Protein AF-A0A0N4TUQ9-F1 (afdb_monomer)

pLDDT: mean 81.6, std 21.28, range [22.3, 98.94]

Foldseek 3Di:
DVVVVVVVVCLVVVVVVVVVVVVVVVVVVVVVVVVPDDDDDPVVVVVVVVVVVVLVVVVCVLVVQLVVCVVLLNLVVNLVSLVVLCVVQQPDDDDDHGPSNVVSVVCVVVCVSVVSVVLVVVLVCLCVVLVHDDDPSLSSLLSSQLVSLVVVQVVVVVCVVVVNDFFHFDDFNCSSDDLVQVLLLLFADDCCRWPNNPVDDDPVQADDDDLPDDFDQKFFCVVVPLFDAAAALPSFNLLLLVLLVRQQQSLCCVVPVDRFAFASLLCLQPLVVLTANRRNHDHNQSNLVCLAPQATFGCVVPPDDSGHDVDRPDDSVRHDGGFNHKHKFAFQPLSSQQVCCRPPFKKKFFFQQSDSCNVRTAAGEDADPPQDDGRGIWIFGMWHADPPPGIWTKTQGRNALRHYPGRIYIYDGPPRCGRRRRRTIMHTD

Sequence (429 aa):
MAVLQYLENLDIALMWTIAQLAVFAFLADFAVAGHQKTSKKPRLKRVMNRTIFSEIEQLKEVLGKFNKDYKQGNMTRLASDFRSALKEYGDGQQGKSTVVQEFLKKMEDNGEQRAMEKLETEWKDYVTALGKHYDQKENNFRMAIFESNELMTERINKKYEQGLVSYTTALNDLADLTDEEFMVMNGLRLPNQTDLRGKRQSFDTFYKYDQRERLPNSVDWRKKGVLTPVRNQGECGSCYAFGALAALEAYHKKRTGKLVNLSPQNVIDCTWEHGNNGCNGGFMVPVFTYAKSHGIVAESKYPYVFIAKRSCKWRKADVVATDKGYLEIRDGDELGLKHAVAKHGPVVVGISGHQRSFRFYKSGIYSSNTCTKPSHAVLIVGYGTHRTYGDYWIIKNSWGTHWGVKGYGYMTRNKGNMCHVASMGSFPI

Mean predicted aligned error: 11.53 Å

InterPro domains:
  IPR000169 Cysteine peptidase, cysteine active site [PS00139] (233-244)
  IPR000668 Peptidase C1A, papain C-terminal [PF00112] (215-428)
  IPR000668 Peptidase C1A, papain C-terminal [PR00705] (233-248)
  IPR000668 Peptidase C1A, papain C-terminal [PR00705] (376-386)
  IPR000668 Peptidase C1A, papain C-terminal [PR00705] (392-398)
  IPR000668 Peptidase C1A, papain C-terminal [SM00645] (215-429)
  IPR013128 Peptidase C1A [PTHR12411] (115-422)
  IPR013201 Cathepsin propeptide inhibitor domain (I29) [PF08246] (123-182)
  IPR013201 Cathepsin propeptide inhibitor domain (I29) [SM00848] (123-182)
  IPR025661 Cysteine peptidase, asparagine active site [PS00640] (392-411)
  IPR038765 Papain-like cysteine peptidase superfamily [SSF54001] (118-429)
  IPR039417 Papain-like cysteine endopeptidase [cd02248] (216-428)

Solvent-accessible surface area (backbone atoms only — not comparable to full-atom values): 22870 Å² total; per-residue (Å²): 114,74,68,61,62,57,60,70,66,32,77,66,44,45,58,51,44,50,54,46,48,53,51,51,54,53,53,51,56,48,57,58,60,65,69,75,69,80,87,83,60,75,69,55,54,57,50,50,53,51,54,52,50,51,52,52,51,52,44,50,50,54,51,47,49,44,52,49,28,56,76,63,30,29,60,71,54,34,55,50,50,47,52,48,45,40,62,74,50,51,66,64,86,79,92,69,87,48,74,58,29,55,51,51,48,48,41,50,77,71,40,52,58,61,50,53,54,48,53,55,48,54,48,52,50,50,35,59,77,68,70,59,84,67,56,77,68,53,40,30,50,32,46,44,40,30,51,57,48,46,56,52,27,54,54,44,35,54,35,28,78,70,66,77,42,59,33,38,44,40,86,45,99,62,39,52,52,53,73,72,60,52,46,39,38,38,8,32,38,55,54,80,75,33,79,44,46,89,62,77,80,60,79,83,37,46,66,81,78,70,89,82,62,90,70,77,82,56,44,59,43,75,82,67,75,34,63,74,82,65,43,64,46,61,86,16,2,37,26,14,41,51,15,38,44,53,23,45,29,26,52,43,16,72,74,71,74,50,82,57,62,65,21,45,36,52,48,34,23,55,32,49,94,57,34,27,52,24,37,81,10,19,44,43,66,42,53,42,54,44,19,45,77,68,33,39,36,32,25,93,80,37,62,74,74,62,65,58,47,89,70,55,83,82,52,81,92,52,47,75,47,71,36,81,37,59,36,28,36,53,71,55,32,55,65,55,44,52,47,42,41,69,76,75,36,48,31,18,20,29,22,37,51,82,48,67,69,60,67,22,29,34,48,56,44,41,81,72,93,81,54,59,75,61,23,23,29,29,24,36,39,28,33,38,67,45,94,90,78,42,38,28,36,30,35,41,44,48,69,21,49,71,36,30,57,67,12,26,47,35,35,46,40,96,61,84,43,47,34,39,47,20,44,50,23,34,33,67,98

Radius of gyration: 28.27 Å; Cα contacts (8 Å, |Δi|>4): 751; chains: 1; bounding box: 68×43×89 Å

Structure (mmCIF, N/CA/C/O backbone):
data_AF-A0A0N4TUQ9-F1
#
_entry.id   AF-A0A0N4TUQ9-F1
#
loop_
_atom_site.group_PDB
_atom_site.id
_atom_site.type_symbol
_atom_site.label_atom_id
_atom_site.label_alt_id
_atom_site.label_comp_id
_atom_site.label_asym_id
_atom_site.label_entity_id
_atom_site.label_seq_id
_atom_site.pdbx_PDB_ins_code
_atom_site.Cartn_x
_atom_site.Cartn_y
_atom_site.Cartn_z
_atom_site.occupancy
_atom_site.B_iso_or_equiv
_atom_site.auth_seq_id
_atom_site.auth_comp_id
_atom_site.auth_asym_id
_atom_site.auth_atom_id
_atom_site.pdbx_PDB_model_num
ATOM 1 N N . MET A 1 1 ? -25.167 18.096 9.030 1.00 25.89 1 MET A N 1
ATOM 2 C CA . MET A 1 1 ? -23.733 17.945 8.693 1.00 25.89 1 MET A CA 1
ATOM 3 C C . MET A 1 1 ? -22.803 18.451 9.801 1.00 25.89 1 MET A C 1
ATOM 5 O O . MET A 1 1 ? -21.886 17.719 10.131 1.00 25.89 1 MET A O 1
ATOM 9 N N . ALA A 1 2 ? -23.080 19.574 10.481 1.00 22.30 2 ALA A N 1
ATOM 10 C CA . ALA A 1 2 ? -22.288 20.022 11.646 1.00 22.30 2 ALA A CA 1
ATOM 11 C C . ALA A 1 2 ? -22.347 19.086 12.882 1.00 22.30 2 ALA A C 1
ATOM 13 O O . ALA A 1 2 ? -21.378 18.981 13.623 1.00 22.30 2 ALA A O 1
ATOM 14 N N . VAL A 1 3 ? -23.446 18.343 13.069 1.00 24.58 3 VAL A N 1
ATOM 15 C CA . VAL A 1 3 ? -23.605 17.372 14.175 1.00 24.58 3 VAL A CA 1
ATOM 16 C C . VAL A 1 3 ? -22.735 16.119 13.986 1.00 24.58 3 VAL A C 1
ATOM 18 O O . VAL A 1 3 ? -22.264 15.560 14.963 1.00 24.58 3 VAL A O 1
ATOM 21 N N . LEU A 1 4 ? -22.445 15.708 12.746 1.00 25.22 4 LEU A N 1
ATOM 22 C CA . LEU A 1 4 ? -21.586 14.545 12.470 1.00 25.22 4 LEU A CA 1
ATOM 23 C C . LEU A 1 4 ? -20.097 14.862 12.678 1.00 25.22 4 LEU A C 1
ATOM 25 O O . LEU A 1 4 ? -19.377 14.014 13.186 1.00 25.22 4 LEU A O 1
ATOM 29 N N . GLN A 1 5 ? -19.671 16.098 12.397 1.00 26.30 5 GLN A N 1
ATOM 30 C CA . GLN A 1 5 ? -18.324 16.584 12.726 1.00 26.30 5 GLN A CA 1
ATOM 31 C C . GLN A 1 5 ? -18.131 16.758 14.247 1.00 26.30 5 GLN A C 1
ATOM 33 O O . GLN A 1 5 ? -17.033 16.588 14.765 1.00 26.30 5 GLN A O 1
ATOM 38 N N . TYR A 1 6 ? -19.208 17.053 14.987 1.00 26.58 6 TYR A N 1
ATOM 39 C CA . TYR A 1 6 ? -19.184 17.125 16.454 1.00 26.58 6 TYR A CA 1
ATOM 40 C C . TYR A 1 6 ? -19.019 15.734 17.098 1.00 26.58 6 TYR A C 1
ATOM 42 O O . TYR A 1 6 ? -18.383 15.612 18.141 1.00 26.58 6 TYR A O 1
ATOM 50 N N . LEU A 1 7 ? -19.515 14.678 16.437 1.00 26.91 7 LEU A N 1
ATOM 51 C CA . LEU A 1 7 ? -19.358 13.273 16.842 1.00 26.91 7 LEU A CA 1
ATOM 52 C C . LEU A 1 7 ? -17.961 12.685 16.552 1.00 26.91 7 LEU A C 1
ATOM 54 O O . LEU A 1 7 ? -17.626 11.638 17.100 1.00 26.91 7 LEU A O 1
ATOM 58 N N . GLU A 1 8 ? -17.131 13.345 15.738 1.00 31.42 8 GLU A N 1
ATOM 59 C CA . GLU A 1 8 ? -15.751 12.915 15.444 1.00 31.42 8 GLU A CA 1
ATOM 60 C C . GLU A 1 8 ? -14.746 13.322 16.537 1.00 31.42 8 GLU A C 1
ATOM 62 O O . GLU A 1 8 ? -13.746 12.639 16.729 1.00 31.42 8 GLU A O 1
ATOM 67 N N . ASN A 1 9 ? -15.040 14.363 17.325 1.00 31.20 9 ASN A N 1
ATOM 68 C CA . ASN A 1 9 ? -14.214 14.796 18.467 1.00 31.20 9 ASN A CA 1
ATOM 69 C C . ASN A 1 9 ? -14.578 14.092 19.788 1.00 31.20 9 ASN A C 1
ATOM 71 O O . ASN A 1 9 ? -14.131 14.482 20.870 1.00 31.20 9 ASN A O 1
ATOM 75 N N . LEU A 1 10 ? -15.416 13.059 19.714 1.00 33.47 10 LEU A N 1
ATOM 76 C CA . LEU A 1 10 ? -16.084 12.478 20.867 1.00 33.47 10 LEU A CA 1
ATOM 77 C C . LEU A 1 10 ? -15.320 11.324 21.531 1.00 33.47 10 LEU A C 1
ATOM 79 O O . LEU A 1 10 ? -15.873 10.727 22.429 1.00 33.47 10 LEU A O 1
ATOM 83 N N . ASP A 1 11 ? -14.066 11.004 21.204 1.00 44.09 11 ASP A N 1
ATOM 84 C CA . ASP A 1 11 ? -13.397 9.861 21.870 1.00 44.09 11 ASP A CA 1
ATOM 85 C C . ASP A 1 11 ? -12.814 10.171 23.254 1.00 44.09 11 ASP A C 1
ATOM 87 O O . ASP A 1 11 ? -12.876 9.335 24.151 1.00 44.09 11 ASP A O 1
ATOM 91 N N . ILE A 1 12 ? -12.371 11.405 23.489 1.00 41.16 12 ILE A N 1
ATOM 92 C CA . ILE A 1 12 ? -12.043 11.896 24.840 1.00 41.16 12 ILE A CA 1
ATOM 93 C C . ILE A 1 12 ? -13.272 12.558 25.457 1.00 41.16 12 ILE A C 1
ATOM 95 O O . ILE A 1 12 ? -13.545 12.401 26.648 1.00 41.16 12 ILE A O 1
ATOM 99 N N . ALA A 1 13 ? -14.063 13.246 24.624 1.00 35.94 13 ALA A N 1
ATOM 100 C CA . ALA A 1 13 ? -15.280 13.874 25.083 1.00 35.94 13 ALA A CA 1
ATOM 101 C C . ALA A 1 13 ? -16.330 12.841 25.484 1.00 35.94 13 ALA A C 1
ATOM 103 O O . ALA A 1 13 ? -17.048 13.159 26.395 1.00 35.94 13 ALA A O 1
ATOM 104 N N . LEU A 1 14 ? -16.442 11.625 24.937 1.00 40.22 14 LEU A N 1
ATOM 105 C CA . LEU A 1 14 ? -17.487 10.667 25.346 1.00 40.22 14 LEU A CA 1
ATOM 106 C C . LEU A 1 14 ? -17.207 10.115 26.738 1.00 40.22 14 LEU A C 1
ATOM 108 O O . LEU A 1 14 ? -18.140 10.039 27.517 1.00 40.22 14 LEU A O 1
ATOM 112 N N . MET A 1 15 ? -15.953 9.830 27.100 1.00 42.03 15 MET A N 1
ATOM 113 C CA . MET A 1 15 ? -15.621 9.467 28.485 1.00 42.03 15 MET A CA 1
ATOM 114 C C . MET A 1 15 ? -15.775 10.662 29.435 1.00 42.03 15 MET A C 1
ATOM 116 O O . MET A 1 15 ? -16.343 10.516 30.514 1.00 42.03 15 MET A O 1
ATOM 120 N N . TRP A 1 16 ? -15.396 11.874 29.009 1.00 42.00 16 TRP A N 1
ATOM 121 C CA . TRP A 1 16 ? -15.678 13.105 29.762 1.00 42.00 16 TRP A CA 1
ATOM 122 C C . TRP A 1 16 ? -17.169 13.452 29.838 1.00 42.00 16 TRP A C 1
ATOM 124 O O . TRP A 1 16 ? -17.606 13.999 30.836 1.00 42.00 16 TRP A O 1
ATOM 134 N N . THR A 1 17 ? -17.954 13.130 28.816 1.00 39.88 17 THR A N 1
ATOM 135 C CA . THR A 1 17 ? -19.389 13.408 28.694 1.00 39.88 17 THR A CA 1
ATOM 136 C C . THR A 1 17 ? -20.159 12.331 29.432 1.00 39.88 17 THR A C 1
ATOM 138 O O . THR A 1 17 ? -21.158 12.654 30.035 1.00 39.88 17 THR A O 1
ATOM 141 N N . ILE A 1 18 ? -19.686 11.087 29.493 1.00 44.31 18 ILE A N 1
ATOM 142 C CA . ILE A 1 18 ? -20.221 10.048 30.380 1.00 44.31 18 ILE A CA 1
ATOM 143 C C . ILE A 1 18 ? -19.935 10.431 31.835 1.00 44.31 18 ILE A C 1
ATOM 145 O O . ILE A 1 18 ? -20.863 10.444 32.637 1.00 44.31 18 ILE A O 1
ATOM 149 N N . ALA A 1 19 ? -18.714 10.867 32.163 1.00 43.16 19 ALA A N 1
ATOM 150 C CA . ALA A 1 19 ? -18.380 11.370 33.496 1.00 43.16 19 ALA A CA 1
ATOM 151 C C . ALA A 1 19 ? -19.171 12.645 33.862 1.00 43.16 19 ALA A C 1
ATOM 153 O O . ALA A 1 19 ? -19.705 12.751 34.962 1.00 43.16 19 ALA A O 1
ATOM 154 N N . GLN A 1 20 ? -19.322 13.602 32.940 1.00 42.41 20 GLN A N 1
ATOM 155 C CA . GLN A 1 20 ? -20.103 14.826 33.150 1.00 42.41 20 GLN A CA 1
ATOM 156 C C . GLN A 1 20 ? -21.611 14.562 33.180 1.00 42.41 20 GLN A C 1
ATOM 158 O O . GLN A 1 20 ? -22.289 15.129 34.025 1.00 42.41 20 GLN A O 1
ATOM 163 N N . LEU A 1 21 ? -22.158 13.705 32.312 1.00 41.41 21 LEU A N 1
ATOM 164 C CA . LEU A 1 21 ? -23.575 13.320 32.318 1.00 41.41 21 LEU A CA 1
ATOM 165 C C . LEU A 1 21 ? -23.913 12.504 33.565 1.00 41.41 21 LEU A C 1
ATOM 167 O O . LEU A 1 21 ? -24.994 12.694 34.110 1.00 41.41 21 LEU A O 1
ATOM 171 N N . ALA A 1 22 ? -22.997 11.670 34.066 1.00 44.69 22 ALA A N 1
ATOM 172 C CA . ALA A 1 22 ? -23.147 11.003 35.356 1.00 44.69 22 ALA A CA 1
ATOM 173 C C . ALA A 1 22 ? -23.188 12.022 36.508 1.00 44.69 22 ALA A C 1
ATOM 175 O O . ALA A 1 22 ? -24.047 11.918 37.379 1.00 44.69 22 ALA A O 1
ATOM 176 N N . VAL A 1 23 ? -22.340 13.058 36.471 1.00 42.56 23 VAL A N 1
ATOM 177 C CA . VAL A 1 23 ? -22.359 14.175 37.435 1.00 42.56 23 VAL A CA 1
ATOM 178 C C . VAL A 1 23 ? -23.642 15.015 37.320 1.00 42.56 23 VAL A C 1
ATOM 180 O O . VAL A 1 23 ? -24.240 15.357 38.338 1.00 42.56 23 VAL A O 1
ATOM 183 N N . PHE A 1 24 ? -24.112 15.331 36.110 1.00 40.59 24 PHE A N 1
ATOM 184 C CA . PHE A 1 24 ? -25.324 16.132 35.890 1.00 40.59 24 PHE A CA 1
ATOM 185 C C . PHE A 1 24 ? -26.612 15.369 36.221 1.00 40.59 24 PHE A C 1
ATOM 187 O O . PHE A 1 24 ? -27.499 15.949 36.844 1.00 40.59 24 PHE A O 1
ATOM 194 N N . ALA A 1 25 ? -26.711 14.084 35.869 1.00 40.91 25 ALA A N 1
ATOM 195 C CA . ALA A 1 25 ? -27.832 13.227 36.258 1.00 40.91 25 ALA A CA 1
ATOM 196 C C . ALA A 1 25 ? -27.907 13.082 37.788 1.00 40.91 25 ALA A C 1
ATOM 198 O O . ALA A 1 25 ? -28.978 13.208 38.373 1.00 40.91 25 ALA A O 1
ATOM 199 N N . PHE A 1 26 ? -26.753 12.942 38.446 1.00 45.72 26 PHE A N 1
ATOM 200 C CA . PHE A 1 26 ? -26.655 12.850 39.900 1.00 45.72 26 PHE A CA 1
ATOM 201 C C . PHE A 1 26 ? -27.044 14.156 40.622 1.00 45.72 26 PHE A C 1
ATOM 203 O O . PHE A 1 26 ? -27.781 14.131 41.608 1.00 45.72 26 PHE A O 1
ATOM 210 N N . LEU A 1 27 ? -26.612 15.316 40.114 1.00 42.34 27 LEU A N 1
ATOM 211 C CA . LEU A 1 27 ? -27.012 16.626 40.648 1.00 42.34 27 LEU A CA 1
ATOM 212 C C . LEU A 1 27 ? -28.503 16.931 40.410 1.00 42.34 27 LEU A C 1
ATOM 214 O O . LEU A 1 27 ? -29.135 17.573 41.253 1.00 42.34 27 LEU A O 1
ATOM 218 N N . ALA A 1 28 ? -29.073 16.465 39.294 1.00 40.09 28 ALA A N 1
ATOM 219 C CA . ALA A 1 28 ? -30.491 16.626 38.973 1.00 40.09 28 ALA A CA 1
ATOM 220 C C . ALA A 1 28 ? -31.396 15.786 39.894 1.00 40.09 28 ALA A C 1
ATOM 222 O O . ALA A 1 28 ? -32.365 16.321 40.435 1.00 40.09 28 ALA A O 1
ATOM 223 N N . ASP A 1 29 ? -31.042 14.525 40.162 1.00 39.75 29 ASP A N 1
ATOM 224 C CA . ASP A 1 29 ? -31.783 13.661 41.097 1.00 39.75 29 ASP A CA 1
ATOM 225 C C . ASP A 1 29 ? -31.724 14.188 42.547 1.00 39.75 29 ASP A C 1
ATOM 227 O O . ASP A 1 29 ? -32.712 14.138 43.288 1.00 39.75 29 ASP A O 1
ATOM 231 N N . PHE A 1 30 ? -30.605 14.807 42.945 1.00 45.00 30 PHE A N 1
ATOM 232 C CA . PHE A 1 30 ? -30.461 15.459 44.254 1.00 45.00 30 PHE A CA 1
ATOM 233 C C . PHE A 1 30 ? -31.288 16.745 44.399 1.00 45.00 30 PHE A C 1
ATOM 235 O O . PHE A 1 30 ? -31.840 17.008 45.474 1.00 45.00 30 PHE A O 1
ATOM 242 N N . ALA A 1 31 ? -31.410 17.546 43.336 1.00 39.44 31 ALA A N 1
ATOM 243 C CA . ALA A 1 31 ? -32.252 18.744 43.334 1.00 39.44 31 ALA A CA 1
ATOM 244 C C . ALA A 1 31 ? -33.742 18.392 43.510 1.00 39.44 31 ALA A C 1
ATOM 246 O O . ALA A 1 31 ? -34.470 19.097 44.215 1.00 39.44 31 ALA A O 1
ATOM 247 N N . VAL A 1 32 ? -34.176 17.259 42.947 1.00 38.34 32 VAL A N 1
ATOM 248 C CA . VAL A 1 32 ? -35.535 16.721 43.109 1.00 38.34 32 VAL A CA 1
ATOM 249 C C . VAL A 1 32 ? -35.761 16.189 44.535 1.00 38.34 32 VAL A C 1
ATOM 251 O O . VAL A 1 32 ? -36.789 16.490 45.147 1.00 38.34 32 VAL A O 1
ATOM 254 N N . ALA A 1 33 ? -34.782 15.493 45.126 1.00 40.53 33 ALA A N 1
ATOM 255 C CA . ALA A 1 33 ? -34.864 14.986 46.503 1.00 40.53 33 ALA A CA 1
ATOM 256 C C . ALA A 1 33 ? -34.845 16.100 47.576 1.00 40.53 33 ALA A C 1
ATOM 258 O O . ALA A 1 33 ? -35.500 15.985 48.617 1.00 40.53 33 ALA A O 1
ATOM 259 N N . GLY A 1 34 ? -34.142 17.209 47.318 1.00 41.66 34 GLY A N 1
ATOM 260 C CA . GLY A 1 34 ? -34.083 18.381 48.199 1.00 41.66 34 GLY A CA 1
ATOM 261 C C . GLY A 1 34 ? -35.390 19.180 48.279 1.00 41.66 34 GLY A C 1
ATOM 262 O O . GLY A 1 34 ? -35.627 19.869 49.276 1.00 41.66 34 GLY A O 1
ATOM 263 N N . HIS A 1 35 ? -36.270 19.059 47.279 1.00 39.72 35 HIS A N 1
ATOM 264 C CA . HIS A 1 35 ? -37.552 19.766 47.254 1.00 39.72 35 HIS A CA 1
ATOM 265 C C . HIS A 1 35 ? -38.684 19.042 48.003 1.00 39.72 35 HIS A C 1
ATOM 267 O O . HIS A 1 35 ? -39.661 19.686 48.382 1.00 39.72 35 HIS A O 1
ATOM 273 N N . GLN A 1 36 ? -38.548 17.742 48.299 1.00 40.12 36 GLN A N 1
ATOM 274 C CA . GLN A 1 36 ? -39.626 16.936 48.896 1.00 40.12 36 GLN A CA 1
ATOM 275 C C . GLN A 1 36 ? -39.649 16.856 50.436 1.00 40.12 36 GLN A C 1
ATOM 277 O O . GLN A 1 36 ? -40.566 16.254 50.992 1.00 40.12 36 GLN A O 1
ATOM 282 N N . LYS A 1 37 ? -38.715 17.475 51.174 1.00 41.12 37 LYS A N 1
ATOM 283 C CA . LYS A 1 37 ? -38.758 17.486 52.655 1.00 41.12 37 LYS A CA 1
ATOM 284 C C . LYS A 1 37 ? -38.702 18.893 53.242 1.00 41.12 37 LYS A C 1
ATOM 286 O O . LYS A 1 37 ? -37.672 19.386 53.698 1.00 41.12 37 LYS A O 1
ATOM 291 N N . THR A 1 38 ? -39.871 19.523 53.286 1.00 46.72 38 THR A N 1
ATOM 292 C CA . THR A 1 38 ? -40.133 20.753 54.035 1.00 46.72 38 THR A CA 1
ATOM 293 C C . THR A 1 38 ? -40.188 20.522 55.552 1.00 46.72 38 THR A C 1
ATOM 295 O O . THR A 1 38 ? -40.870 19.631 56.050 1.00 46.72 38 THR A O 1
ATOM 298 N N . SER A 1 39 ? -39.565 21.457 56.277 1.00 45.84 39 SER A N 1
ATOM 299 C CA . SER A 1 39 ? -39.728 21.774 57.706 1.00 45.84 39 SER A CA 1
ATOM 300 C C . SER A 1 39 ? -39.106 20.807 58.741 1.00 45.84 39 SER A C 1
ATOM 302 O O . SER A 1 39 ? -39.634 19.740 59.034 1.00 45.84 39 SER A O 1
ATOM 304 N N . LYS A 1 40 ? -37.985 21.232 59.359 1.00 44.31 40 LYS A N 1
ATOM 305 C CA . LYS A 1 40 ? -37.753 21.328 60.828 1.00 44.31 40 LYS A CA 1
ATOM 306 C C . LYS A 1 40 ? -36.249 21.442 61.186 1.00 44.31 40 LYS A C 1
ATOM 308 O O . LYS A 1 40 ? -35.425 20.645 60.759 1.00 44.31 40 LYS A O 1
ATOM 313 N N . LYS A 1 41 ? -35.948 22.410 62.070 1.00 42.09 41 LYS A N 1
ATOM 314 C CA . LYS A 1 41 ? -34.727 22.641 62.891 1.00 42.09 41 LYS A CA 1
ATOM 315 C C . LYS A 1 41 ? -33.423 23.141 62.191 1.00 42.09 41 LYS A C 1
ATOM 317 O O . LYS A 1 41 ? -32.748 22.376 61.507 1.00 42.09 41 LYS A O 1
ATOM 322 N N . PRO A 1 42 ? -32.955 24.384 62.481 1.00 45.75 42 PRO A N 1
ATOM 323 C CA . PRO A 1 42 ? -31.715 24.975 61.933 1.00 45.75 42 PRO A CA 1
ATOM 324 C C . PRO A 1 42 ? -30.422 24.204 62.251 1.00 45.75 42 PRO A C 1
ATOM 326 O O . PRO A 1 42 ? -29.479 24.217 61.462 1.00 45.75 42 PRO A O 1
ATOM 329 N N . ARG A 1 43 ? -30.374 23.499 63.391 1.00 40.59 43 ARG A N 1
ATOM 330 C CA . ARG A 1 43 ? -29.235 22.646 63.776 1.00 40.59 43 ARG A CA 1
ATOM 331 C C . ARG A 1 43 ? -29.074 21.429 62.853 1.00 40.59 43 ARG A C 1
ATOM 333 O O . ARG A 1 43 ? -27.944 21.107 62.510 1.00 40.59 43 ARG A O 1
ATOM 340 N N . LEU A 1 44 ? -30.173 20.819 62.391 1.00 36.00 44 LEU A N 1
ATOM 341 C CA . LEU A 1 44 ? -30.121 19.713 61.422 1.00 36.00 44 LEU A CA 1
ATOM 342 C C . LEU A 1 44 ? -29.651 20.190 60.041 1.00 36.00 44 LEU A C 1
ATOM 344 O O . LEU A 1 44 ? -28.842 19.511 59.422 1.00 36.00 44 LEU A O 1
ATOM 348 N N . LYS A 1 45 ? -30.084 21.380 59.590 1.00 37.06 45 LYS A N 1
ATOM 349 C CA . LYS A 1 45 ? -29.595 22.006 58.343 1.00 37.06 45 LYS A CA 1
ATOM 350 C C . LYS A 1 45 ? -28.080 22.213 58.351 1.00 37.06 45 LYS A C 1
ATOM 352 O O . LYS A 1 45 ? -27.421 21.952 57.354 1.00 37.06 45 LYS A O 1
ATOM 357 N N . ARG A 1 46 ? -27.520 22.672 59.475 1.00 40.47 46 ARG A N 1
ATOM 358 C CA . ARG A 1 46 ? -26.083 22.965 59.592 1.00 40.47 46 ARG A CA 1
ATOM 359 C C . ARG A 1 46 ? -25.225 21.690 59.628 1.00 40.47 46 ARG A C 1
ATOM 361 O O . ARG A 1 46 ? -24.107 21.713 59.129 1.00 40.47 46 ARG A O 1
ATOM 368 N N . VAL A 1 47 ? -25.752 20.594 60.183 1.00 39.62 47 VAL A N 1
ATOM 369 C CA . VAL A 1 47 ? -25.097 19.272 60.183 1.00 39.62 47 VAL A CA 1
ATOM 370 C C . VAL A 1 47 ? -25.223 18.592 58.815 1.00 39.62 47 VAL A C 1
ATOM 372 O O . VAL A 1 47 ? -24.201 18.192 58.275 1.00 39.62 47 VAL A O 1
ATOM 375 N N . MET A 1 48 ? -26.415 18.571 58.196 1.00 39.75 48 MET A N 1
ATOM 376 C CA . MET A 1 48 ? -26.598 18.062 56.822 1.00 39.75 48 MET A CA 1
ATOM 377 C C . MET A 1 48 ? -25.721 18.805 55.811 1.00 39.75 48 MET A C 1
ATOM 379 O O . MET A 1 48 ? -25.054 18.160 55.014 1.00 39.75 48 MET A O 1
ATOM 383 N N . ASN A 1 49 ? -25.644 20.140 55.884 1.00 50.16 49 ASN A N 1
ATOM 384 C CA . ASN A 1 49 ? -24.765 20.909 55.001 1.00 50.16 49 ASN A CA 1
ATOM 385 C C . ASN A 1 49 ? -23.281 20.572 55.197 1.00 50.16 49 ASN A C 1
ATOM 387 O O . ASN A 1 49 ? -22.537 20.627 54.230 1.00 50.16 49 ASN A O 1
ATOM 391 N N . ARG A 1 50 ? -22.832 20.230 56.414 1.00 51.72 50 ARG A N 1
ATOM 392 C CA . ARG A 1 50 ? -21.435 19.826 56.654 1.00 51.72 50 ARG A CA 1
ATOM 393 C C . ARG A 1 50 ? -21.139 18.430 56.108 1.00 51.72 50 ARG A C 1
ATOM 395 O O . ARG A 1 50 ? -20.086 18.246 55.513 1.00 51.72 50 ARG A O 1
ATOM 402 N N . THR A 1 51 ? -22.060 17.479 56.274 1.00 52.78 51 THR A N 1
ATOM 403 C CA . THR A 1 51 ? -21.917 16.114 55.739 1.00 52.78 51 THR A CA 1
ATOM 404 C C . THR A 1 51 ? -21.922 16.110 54.209 1.00 52.78 51 THR A C 1
ATOM 406 O O . THR A 1 51 ? -21.020 15.547 53.607 1.00 52.78 51 THR A O 1
ATOM 409 N N . ILE A 1 52 ? -22.851 16.839 53.582 1.00 52.84 52 ILE A N 1
ATOM 410 C CA . ILE A 1 52 ? -22.934 16.961 52.116 1.00 52.84 52 ILE A CA 1
ATOM 411 C C . ILE A 1 52 ? -21.682 17.639 51.545 1.00 52.84 52 ILE A C 1
ATOM 413 O O . ILE A 1 52 ? -21.143 17.206 50.533 1.00 52.84 52 ILE A O 1
ATOM 417 N N . PHE A 1 53 ? -21.184 18.693 52.198 1.00 54.00 53 PHE A N 1
ATOM 418 C CA . PHE A 1 53 ? -19.964 19.367 51.750 1.00 54.00 53 PHE A CA 1
ATOM 419 C C . PHE A 1 53 ? -18.736 18.449 51.848 1.00 54.00 53 PHE A C 1
ATOM 421 O O . PHE A 1 53 ? -17.901 18.452 50.952 1.00 54.00 53 PHE A O 1
ATOM 428 N N . SER A 1 54 ? -18.660 17.620 52.895 1.00 57.16 54 SER A N 1
ATOM 429 C CA . SER A 1 54 ? -17.611 16.606 53.047 1.00 57.16 54 SER A CA 1
ATOM 430 C C . SER A 1 54 ? -17.644 15.561 51.926 1.00 57.16 54 SER A C 1
ATOM 432 O O . SER A 1 54 ? -16.596 15.217 51.393 1.00 57.16 54 SER A O 1
ATOM 434 N N . GLU A 1 55 ? -18.828 15.078 51.545 1.00 56.38 55 GLU A N 1
ATOM 435 C CA . GLU A 1 55 ? -18.989 14.100 50.456 1.00 56.38 55 GLU A CA 1
ATOM 436 C C . GLU A 1 55 ? -18.642 14.699 49.081 1.00 56.38 55 GLU A C 1
ATOM 438 O O . GLU A 1 55 ? -18.038 14.031 48.244 1.00 56.38 55 GLU A O 1
ATOM 443 N N . ILE A 1 56 ? -18.961 15.979 48.856 1.00 53.47 56 ILE A N 1
ATOM 444 C CA . ILE A 1 56 ? -18.590 16.704 47.629 1.00 53.47 56 ILE A CA 1
ATOM 445 C C . ILE A 1 56 ? -17.070 16.878 47.523 1.00 53.47 56 ILE A C 1
ATOM 447 O O . ILE A 1 56 ? -16.516 16.706 46.437 1.00 53.47 56 ILE A O 1
ATOM 451 N N . GLU A 1 57 ? -16.387 17.225 48.615 1.00 57.94 57 GLU A N 1
ATOM 452 C CA . GLU A 1 57 ? -14.927 17.381 48.601 1.00 57.94 57 GLU A CA 1
ATOM 453 C C . GLU A 1 57 ? -14.208 16.039 48.395 1.00 57.94 57 GLU A C 1
ATOM 455 O O . GLU A 1 57 ? -13.273 15.978 47.599 1.00 57.94 57 GLU A O 1
ATOM 460 N N . GLN A 1 58 ? -14.706 14.946 48.984 1.00 62.22 58 GLN A N 1
ATOM 461 C CA . GLN A 1 58 ? -14.200 13.592 48.710 1.00 62.22 58 GLN A CA 1
ATOM 462 C C . GLN A 1 58 ? -14.360 13.207 47.234 1.00 62.22 58 GLN A C 1
ATOM 464 O O . GLN A 1 58 ? -13.423 12.712 46.609 1.00 62.22 58 GLN A O 1
ATOM 469 N N . LEU A 1 59 ? -15.527 13.480 46.637 1.00 56.22 59 LEU A N 1
ATOM 470 C CA . LEU A 1 59 ? -15.757 13.206 45.218 1.00 56.22 59 LEU A CA 1
ATOM 471 C C . LEU A 1 59 ? -14.813 14.029 44.325 1.00 56.22 59 LEU A C 1
ATOM 473 O O . LEU A 1 59 ? -14.267 13.503 43.357 1.00 56.22 59 LEU A O 1
ATOM 477 N N . LYS A 1 60 ? -14.575 15.305 44.656 1.00 55.50 60 LYS A N 1
ATOM 478 C CA . LYS A 1 60 ? -13.603 16.148 43.940 1.00 55.50 60 LYS A CA 1
ATOM 479 C C . LYS A 1 60 ? -12.177 15.624 44.055 1.00 55.50 60 LYS A C 1
ATOM 481 O O . LYS A 1 60 ? -11.435 15.726 43.083 1.00 55.50 60 LYS A O 1
ATOM 486 N N . GLU A 1 61 ? -11.790 15.086 45.206 1.00 64.25 61 GLU A N 1
ATOM 487 C CA . GLU A 1 61 ? -10.462 14.513 45.416 1.00 64.25 61 GLU A CA 1
ATOM 488 C C . GLU A 1 61 ? -10.254 13.257 44.560 1.00 64.25 61 GLU A C 1
ATOM 490 O O . GLU A 1 61 ? -9.291 13.192 43.791 1.00 64.25 61 GLU A O 1
ATOM 495 N N . VAL A 1 62 ? -11.205 12.315 44.599 1.00 59.44 62 VAL A N 1
ATOM 496 C CA . VAL A 1 62 ? -11.178 11.087 43.783 1.00 59.44 62 VAL A CA 1
ATOM 497 C C . VAL A 1 62 ? -11.170 11.425 42.290 1.00 59.44 62 VAL A C 1
ATOM 499 O O . VAL A 1 62 ? -10.300 10.961 41.550 1.00 59.44 62 VAL A O 1
ATOM 502 N N . LEU A 1 63 ? -12.074 12.304 41.842 1.00 55.56 63 LEU A N 1
ATOM 503 C CA . LEU A 1 63 ? -12.126 12.751 40.446 1.00 55.56 63 LEU A CA 1
ATOM 504 C C . LEU A 1 63 ? -10.880 13.548 40.045 1.00 55.56 63 LEU A C 1
ATOM 506 O O . LEU A 1 63 ? -10.433 13.463 38.904 1.00 55.56 63 LEU A O 1
ATOM 510 N N . GLY A 1 64 ? -10.297 14.314 40.967 1.00 58.59 64 GLY A N 1
ATOM 511 C CA . GLY A 1 64 ? -9.051 15.043 40.759 1.00 58.59 64 GLY A CA 1
ATOM 512 C C . GLY A 1 64 ? -7.868 14.105 40.539 1.00 58.59 64 GLY A C 1
ATOM 513 O O . GLY A 1 64 ? -7.062 14.351 39.638 1.00 58.59 64 GLY A O 1
ATOM 514 N N . LYS A 1 65 ? -7.798 13.011 41.305 1.00 61.94 65 LYS A N 1
ATOM 515 C CA . LYS A 1 65 ? -6.798 11.947 41.153 1.00 61.94 65 LYS A CA 1
ATOM 516 C C . LYS A 1 65 ? -6.965 11.237 39.810 1.00 61.94 65 LYS A C 1
ATOM 518 O O . LYS A 1 65 ? -6.046 11.271 38.999 1.00 61.94 65 LYS A O 1
ATOM 523 N N . PHE A 1 66 ? -8.178 10.772 39.499 1.00 58.28 66 PHE A N 1
ATOM 524 C CA . PHE A 1 66 ? -8.482 10.125 38.217 1.00 58.28 66 PHE A CA 1
ATOM 525 C C . PHE A 1 66 ? -8.181 11.030 37.023 1.00 58.28 66 PHE A C 1
ATOM 527 O O . PHE A 1 66 ? -7.530 10.611 36.074 1.00 58.28 66 PHE A O 1
ATOM 534 N N . ASN A 1 67 ? -8.577 12.302 37.084 1.00 51.72 67 ASN A N 1
ATOM 535 C CA . ASN A 1 67 ? -8.282 13.279 36.038 1.00 51.72 67 ASN A CA 1
ATOM 536 C C . ASN A 1 67 ? -6.774 13.546 35.900 1.00 51.72 67 ASN A C 1
ATOM 538 O O . ASN A 1 67 ? -6.289 13.772 34.794 1.00 51.72 67 ASN A O 1
ATOM 542 N N . LYS A 1 68 ? -6.015 13.532 37.001 1.00 56.34 68 LYS A N 1
ATOM 543 C CA . LYS A 1 68 ? -4.557 13.695 36.975 1.00 56.34 68 LYS A CA 1
ATOM 544 C C . LYS A 1 68 ? -3.880 12.489 36.333 1.00 56.34 68 LYS A C 1
ATOM 546 O O . LYS A 1 68 ? -3.050 12.693 35.453 1.00 56.34 68 LYS A O 1
ATOM 551 N N . ASP A 1 69 ? -4.245 11.275 36.726 1.00 54.84 69 ASP A N 1
ATOM 552 C CA . ASP A 1 69 ? -3.648 10.054 36.177 1.00 54.84 69 ASP A CA 1
ATOM 553 C C . ASP A 1 69 ? -4.059 9.834 34.722 1.00 54.84 69 ASP A C 1
ATOM 555 O O . ASP A 1 69 ? -3.211 9.506 33.894 1.00 54.84 69 ASP A O 1
ATOM 559 N N . TYR A 1 70 ? -5.305 10.169 34.374 1.00 51.34 70 TYR A N 1
ATOM 560 C CA . TYR A 1 70 ? -5.780 10.237 32.994 1.00 51.34 70 TYR A CA 1
ATOM 561 C C . TYR A 1 70 ? -4.970 11.236 32.156 1.00 51.34 70 TYR A C 1
ATOM 563 O O . TYR A 1 70 ? -4.438 10.884 31.106 1.00 51.34 70 TYR A O 1
ATOM 571 N N . LYS A 1 71 ? -4.787 12.476 32.635 1.00 45.69 71 LYS A N 1
ATOM 572 C CA . LYS A 1 71 ? -3.953 13.486 31.952 1.00 45.69 71 LYS A CA 1
ATOM 573 C C . LYS A 1 71 ? -2.480 13.089 31.853 1.00 45.69 71 LYS A C 1
ATOM 575 O O . LYS A 1 71 ? -1.771 13.615 31.000 1.00 45.69 71 LYS A O 1
ATOM 580 N N . GLN A 1 72 ? -2.014 12.206 32.730 1.00 49.84 72 GLN A N 1
ATOM 581 C CA . GLN A 1 72 ? -0.656 11.667 32.725 1.00 49.84 72 GLN A CA 1
ATOM 582 C C . GLN A 1 72 ? -0.539 10.353 31.935 1.00 49.84 72 GLN A C 1
ATOM 584 O O . GLN A 1 72 ? 0.552 9.788 31.891 1.00 49.84 72 GLN A O 1
ATOM 589 N N . GLY A 1 73 ? -1.629 9.869 31.320 1.00 44.12 73 GLY A N 1
ATOM 590 C CA . GLY A 1 73 ? -1.663 8.610 30.570 1.00 44.12 73 GLY A CA 1
ATOM 591 C C . GLY A 1 73 ? -1.355 7.379 31.426 1.00 44.12 73 GLY A C 1
ATOM 592 O O . GLY A 1 73 ? -0.890 6.370 30.914 1.00 44.12 73 GLY A O 1
ATOM 593 N N . ASN A 1 74 ? -1.540 7.461 32.745 1.00 56.56 74 ASN A N 1
ATOM 594 C CA . ASN A 1 74 ? -1.160 6.408 33.678 1.00 56.56 74 ASN A CA 1
ATOM 595 C C . ASN A 1 74 ? -2.369 5.531 34.009 1.00 56.56 74 ASN A C 1
ATOM 597 O O . ASN A 1 74 ? -2.908 5.582 35.112 1.00 56.56 74 ASN A O 1
ATOM 601 N N . MET A 1 75 ? -2.807 4.746 33.029 1.00 50.78 75 MET A N 1
ATOM 602 C CA . MET A 1 75 ? -4.017 3.922 33.121 1.00 50.78 75 MET A CA 1
ATOM 603 C C . MET A 1 75 ? -3.888 2.798 34.159 1.00 50.78 75 MET A C 1
ATOM 605 O O . MET A 1 75 ? -4.836 2.543 34.896 1.00 50.78 75 MET A O 1
ATOM 609 N N . THR A 1 76 ? -2.680 2.259 34.360 1.00 47.69 76 THR A N 1
ATOM 610 C CA . THR A 1 76 ? -2.349 1.352 35.477 1.00 47.69 76 THR A CA 1
ATOM 611 C C . THR A 1 76 ? -2.586 1.999 36.839 1.00 47.69 76 THR A C 1
ATOM 613 O O . THR A 1 76 ? -3.111 1.385 37.771 1.00 47.69 76 THR A O 1
ATOM 616 N N . ARG A 1 77 ? -2.197 3.270 36.980 1.00 57.53 77 ARG A N 1
ATOM 617 C CA . ARG A 1 77 ? -2.461 4.031 38.198 1.00 57.53 77 ARG A CA 1
ATOM 618 C C . ARG A 1 77 ? -3.923 4.422 38.302 1.00 57.53 77 ARG A C 1
ATOM 620 O O . ARG A 1 77 ? -4.429 4.374 39.406 1.00 57.53 77 ARG A O 1
ATOM 627 N N . LEU A 1 78 ? -4.611 4.710 37.199 1.00 56.06 78 LEU A N 1
ATOM 628 C CA . LEU A 1 78 ? -6.049 4.972 37.192 1.00 56.06 78 LEU A CA 1
ATOM 629 C C . LEU A 1 78 ? -6.842 3.756 37.696 1.00 56.06 78 LEU A C 1
ATOM 631 O O . LEU A 1 78 ? -7.667 3.905 38.591 1.00 56.06 78 LEU A O 1
ATOM 635 N N . ALA A 1 79 ? -6.548 2.551 37.199 1.00 52.47 79 ALA A N 1
ATOM 636 C CA . ALA A 1 79 ? -7.173 1.313 37.662 1.00 52.47 79 ALA A CA 1
ATOM 637 C C . ALA A 1 79 ? -6.790 0.982 39.116 1.00 52.47 79 ALA A C 1
ATOM 639 O O . ALA A 1 79 ? -7.641 0.600 39.919 1.00 52.47 79 ALA A O 1
ATOM 640 N N . SER A 1 80 ? -5.523 1.179 39.498 1.00 58.94 80 SER A N 1
ATOM 641 C CA . SER A 1 80 ? -5.066 1.016 40.886 1.00 58.94 80 SER A CA 1
ATOM 642 C C . SER A 1 80 ? -5.695 2.032 41.842 1.00 58.94 80 SER A C 1
ATOM 644 O O . SER A 1 80 ? -6.035 1.687 42.973 1.00 58.94 80 SER A O 1
ATOM 646 N N . ASP A 1 81 ? -5.848 3.281 41.416 1.00 63.28 81 ASP A N 1
ATOM 647 C CA . ASP A 1 81 ? -6.467 4.353 42.187 1.00 63.28 81 ASP A CA 1
ATOM 648 C C . ASP A 1 81 ? -7.977 4.159 42.260 1.00 63.28 81 ASP A C 1
ATOM 650 O O . ASP A 1 81 ? -8.557 4.433 43.305 1.00 63.28 81 ASP A O 1
ATOM 654 N N . PHE A 1 82 ? -8.597 3.587 41.226 1.00 61.22 82 PHE A N 1
ATOM 655 C CA . PHE A 1 82 ? -9.977 3.120 41.266 1.00 61.22 82 PHE A CA 1
ATOM 656 C C . PHE A 1 82 ? -10.163 1.974 42.268 1.00 61.22 82 PHE A C 1
ATOM 658 O O . PHE A 1 82 ? -11.028 2.075 43.133 1.00 61.22 82 PHE A O 1
ATOM 665 N N . ARG A 1 83 ? -9.307 0.938 42.257 1.00 63.06 83 ARG A N 1
ATOM 666 C CA . ARG A 1 83 ? -9.327 -0.135 43.276 1.00 63.06 83 ARG A CA 1
ATOM 667 C C . ARG A 1 83 ? -9.058 0.392 44.683 1.00 63.06 83 ARG A C 1
ATOM 669 O O . ARG A 1 83 ? -9.667 -0.068 45.643 1.00 63.06 83 ARG A O 1
ATOM 676 N N . SER A 1 84 ? -8.138 1.346 44.814 1.00 67.69 84 SER A N 1
ATOM 677 C CA . SER A 1 84 ? -7.826 1.974 46.100 1.00 67.69 84 SER A CA 1
ATOM 678 C C . SER A 1 84 ? -9.017 2.784 46.595 1.00 67.69 84 SER A C 1
ATOM 680 O O . SER A 1 84 ? -9.378 2.644 47.754 1.00 67.69 84 SER A O 1
ATOM 682 N N . ALA A 1 85 ? -9.691 3.529 45.714 1.00 63.28 85 ALA A N 1
ATOM 683 C CA . ALA A 1 85 ? -10.920 4.241 46.039 1.00 63.28 85 ALA A CA 1
ATOM 684 C C . ALA A 1 85 ? -12.074 3.279 46.376 1.00 63.28 85 ALA A C 1
ATOM 686 O O . ALA A 1 85 ? -12.805 3.530 47.325 1.00 63.28 85 ALA A O 1
ATOM 687 N N . LEU A 1 86 ? -12.218 2.147 45.679 1.00 60.69 86 LEU A N 1
ATOM 688 C CA . LEU A 1 86 ? -13.173 1.089 46.042 1.00 60.69 86 LEU A CA 1
ATOM 689 C C . LEU A 1 86 ? -12.864 0.477 47.411 1.00 60.69 86 LEU A C 1
ATOM 691 O O . LEU A 1 86 ? -13.772 0.190 48.175 1.00 60.69 86 LEU A O 1
ATOM 695 N N . LYS A 1 87 ? -11.595 0.306 47.767 1.00 66.50 87 LYS A N 1
ATOM 696 C CA . LYS A 1 87 ? -11.220 -0.250 49.071 1.00 66.50 87 LYS A CA 1
ATOM 697 C C . LYS A 1 87 ? -11.349 0.765 50.209 1.00 66.50 87 LYS A C 1
ATOM 699 O O . LYS A 1 87 ? -11.713 0.405 51.322 1.00 66.50 87 LYS A O 1
ATOM 704 N N . GLU A 1 88 ? -11.007 2.018 49.938 1.00 67.12 88 GLU A N 1
ATOM 705 C CA . GLU A 1 88 ? -11.019 3.119 50.904 1.00 67.12 88 GLU A CA 1
ATOM 706 C C . GLU A 1 88 ? -12.436 3.647 51.137 1.00 67.12 88 GLU A C 1
ATOM 708 O O . GLU A 1 88 ? -12.807 3.956 52.269 1.00 67.12 88 GLU A O 1
ATOM 713 N N . TYR A 1 89 ? -13.235 3.704 50.072 1.00 62.88 89 TYR A N 1
ATOM 714 C CA . TYR A 1 89 ? -14.579 4.255 50.099 1.00 62.88 89 TYR A CA 1
ATOM 715 C C . TYR A 1 89 ? -15.660 3.210 49.841 1.00 62.88 89 TYR A C 1
ATOM 717 O O . TYR A 1 89 ? -16.716 3.385 50.411 1.00 62.88 89 TYR A O 1
ATOM 725 N N . GLY A 1 90 ? -15.461 2.145 49.060 1.00 52.84 90 GLY A N 1
ATOM 726 C CA . GLY A 1 90 ? -16.503 1.172 48.659 1.00 52.84 90 GLY A CA 1
ATOM 727 C C . GLY A 1 90 ? -17.008 0.230 49.763 1.00 52.84 90 GLY A C 1
ATOM 728 O O . GLY A 1 90 ? -18.215 0.011 49.858 1.00 52.84 90 GLY A O 1
ATOM 729 N N . ASP A 1 91 ? -16.132 -0.247 50.652 1.00 53.50 91 ASP A N 1
ATOM 730 C CA . ASP A 1 91 ? -16.509 -1.100 51.791 1.00 53.50 91 ASP A CA 1
ATOM 731 C C . ASP A 1 91 ? -16.731 -0.249 53.050 1.00 53.50 91 ASP A C 1
ATOM 733 O O . ASP A 1 91 ? -15.845 -0.027 53.876 1.00 53.50 91 ASP A O 1
ATOM 737 N N . GLY A 1 92 ? -17.939 0.301 53.165 1.00 52.22 92 GLY A N 1
ATOM 738 C CA . GLY A 1 92 ? -18.276 1.297 54.177 1.00 52.22 92 GLY A CA 1
ATOM 739 C C . GLY A 1 92 ? -18.054 0.861 55.630 1.00 52.22 92 GLY A C 1
ATOM 740 O O . GLY A 1 92 ? -18.513 -0.192 56.077 1.00 52.22 92 GLY A O 1
ATOM 741 N N . GLN A 1 93 ? -17.495 1.772 56.432 1.00 50.09 93 GLN A N 1
ATOM 742 C CA . GLN A 1 93 ? -17.819 1.806 57.854 1.00 50.09 93 GLN A CA 1
ATOM 743 C C . GLN A 1 93 ? -19.281 2.254 58.033 1.00 50.09 93 GLN A C 1
ATOM 745 O O . GLN A 1 93 ? -19.639 3.396 57.770 1.00 50.09 93 GLN A O 1
ATOM 750 N N . GLN A 1 94 ? -20.116 1.318 58.493 1.00 49.72 94 GLN A N 1
ATOM 751 C CA . GLN A 1 94 ? -21.435 1.509 59.113 1.00 49.72 94 GLN A CA 1
ATOM 752 C C . GLN A 1 94 ? -22.471 2.380 58.360 1.00 49.72 94 GLN A C 1
ATOM 754 O O . GLN A 1 94 ? -22.801 3.499 58.746 1.00 49.72 94 GLN A O 1
ATOM 759 N N . GLY A 1 95 ? -23.155 1.757 57.393 1.00 51.12 95 GLY A N 1
ATOM 760 C CA . GLY A 1 95 ? -24.623 1.843 57.316 1.00 51.12 95 GLY A CA 1
ATOM 761 C C . GLY A 1 95 ? -25.272 2.977 56.512 1.00 51.12 95 GLY A C 1
ATOM 762 O O . GLY A 1 95 ? -26.501 3.064 56.532 1.00 51.12 95 GLY A O 1
ATOM 763 N N . LYS A 1 96 ? -24.524 3.813 55.780 1.00 50.09 96 LYS A N 1
ATOM 764 C CA . LYS A 1 96 ? -25.081 4.713 54.746 1.00 50.09 96 LYS A CA 1
ATOM 765 C C . LYS A 1 96 ? -24.149 4.797 53.539 1.00 50.09 96 LYS A C 1
ATOM 767 O O . LYS A 1 96 ? -22.977 5.103 53.720 1.00 50.09 96 LYS A O 1
ATOM 772 N N . SER A 1 97 ? -24.690 4.538 52.343 1.00 52.59 97 SER A N 1
ATOM 773 C CA . SER A 1 97 ? -23.938 4.650 51.090 1.00 52.59 97 SER A CA 1
ATOM 774 C C . SER A 1 97 ? -23.600 6.120 50.805 1.00 52.59 97 SER A C 1
ATOM 776 O O . SER A 1 97 ? -24.516 6.941 50.775 1.00 52.59 97 SER A O 1
ATOM 778 N N . THR A 1 98 ? -22.328 6.471 50.618 1.00 65.50 98 THR A N 1
ATOM 779 C CA . THR A 1 98 ? -21.889 7.807 50.186 1.00 65.50 98 THR A CA 1
ATOM 780 C C . THR A 1 98 ? -22.000 7.946 48.666 1.00 65.50 98 THR A C 1
ATOM 782 O O . THR A 1 98 ? -22.044 6.962 47.927 1.00 65.50 98 THR A O 1
ATOM 785 N N . VAL A 1 99 ? -22.005 9.184 48.168 1.00 57.06 99 VAL A N 1
ATOM 786 C CA . VAL A 1 99 ? -22.001 9.494 46.723 1.00 57.06 99 VAL A CA 1
ATOM 787 C C . VAL A 1 99 ? -20.864 8.787 45.975 1.00 57.06 99 VAL A C 1
ATOM 789 O O . VAL A 1 99 ? -21.043 8.289 44.865 1.00 57.06 99 VAL A O 1
ATOM 792 N N . VAL A 1 100 ? -19.691 8.724 46.606 1.00 56.34 100 VAL A N 1
ATOM 793 C CA . VAL A 1 100 ? -18.501 8.069 46.054 1.00 56.34 100 VAL A CA 1
ATOM 794 C C . VAL A 1 100 ? -18.721 6.557 45.949 1.00 56.34 100 VAL A C 1
ATOM 796 O O . VAL A 1 100 ? -18.386 5.972 44.925 1.00 56.34 100 VAL A O 1
ATOM 799 N N . GLN A 1 101 ? -19.354 5.932 46.947 1.00 62.91 101 GLN A N 1
ATOM 800 C CA . GLN A 1 101 ? -19.690 4.502 46.926 1.00 62.91 101 GLN A CA 1
ATOM 801 C C . GLN A 1 101 ? -20.636 4.141 45.779 1.00 62.91 101 GLN A C 1
ATOM 803 O O . GLN A 1 101 ? -20.377 3.183 45.056 1.00 62.91 101 GLN A O 1
ATOM 808 N N . GLU A 1 102 ? -21.703 4.917 45.564 1.00 60.50 102 GLU A N 1
ATOM 809 C CA . GLU A 1 102 ? -22.639 4.667 44.458 1.00 60.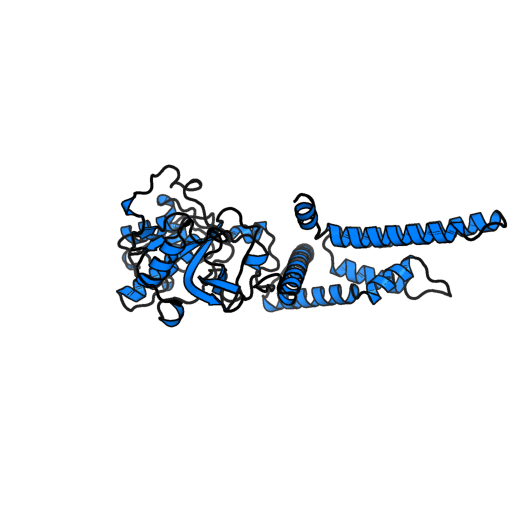50 102 GLU A CA 1
ATOM 810 C C . GLU A 1 102 ? -21.993 4.874 43.086 1.00 60.50 102 GLU A C 1
ATOM 812 O O . GLU A 1 102 ? -22.267 4.113 42.159 1.00 60.50 102 GLU A O 1
ATOM 817 N N . PHE A 1 103 ? -21.131 5.885 42.947 1.00 58.97 103 PHE A N 1
ATOM 818 C CA . PHE A 1 103 ? -20.384 6.129 41.716 1.00 58.97 103 PHE A CA 1
ATOM 819 C C . PHE A 1 103 ? -19.424 4.975 41.396 1.00 58.97 103 PHE A C 1
ATOM 821 O O . PHE A 1 103 ? -19.475 4.431 40.295 1.00 58.97 103 PHE A O 1
ATOM 828 N N . LEU A 1 104 ? -18.593 4.566 42.361 1.00 59.69 104 LEU A N 1
ATOM 829 C CA . LEU A 1 104 ? -17.633 3.476 42.178 1.00 59.69 104 LEU A CA 1
ATOM 830 C C . LEU A 1 104 ? -18.341 2.144 41.900 1.00 59.69 104 LEU A C 1
ATOM 832 O O . LEU A 1 104 ? -17.947 1.427 40.984 1.00 59.69 104 LEU A O 1
ATOM 836 N N . LYS A 1 105 ? -19.436 1.862 42.615 1.00 63.78 105 LYS A N 1
ATOM 837 C CA . LYS A 1 105 ? -20.259 0.672 42.386 1.00 63.78 105 LYS A CA 1
ATOM 838 C C . LYS A 1 105 ? -20.928 0.683 41.012 1.00 63.78 105 LYS A C 1
ATOM 840 O O . LYS A 1 105 ? -20.949 -0.344 40.354 1.00 63.78 105 LYS A O 1
ATOM 845 N N . LYS A 1 106 ? -21.414 1.832 40.526 1.00 60.50 106 LYS A N 1
ATOM 846 C CA . LYS A 1 106 ? -21.925 1.947 39.147 1.00 60.50 106 LYS A CA 1
ATOM 847 C C . LYS A 1 106 ? -20.837 1.681 38.108 1.00 60.50 106 LYS A C 1
ATOM 849 O O . LYS A 1 106 ? -21.126 1.016 37.122 1.00 60.50 106 LYS A O 1
ATOM 854 N N . MET A 1 107 ? -19.612 2.171 38.309 1.00 58.03 107 MET A N 1
ATOM 855 C CA . MET A 1 107 ? -18.496 1.885 37.392 1.00 58.03 107 MET A CA 1
ATOM 8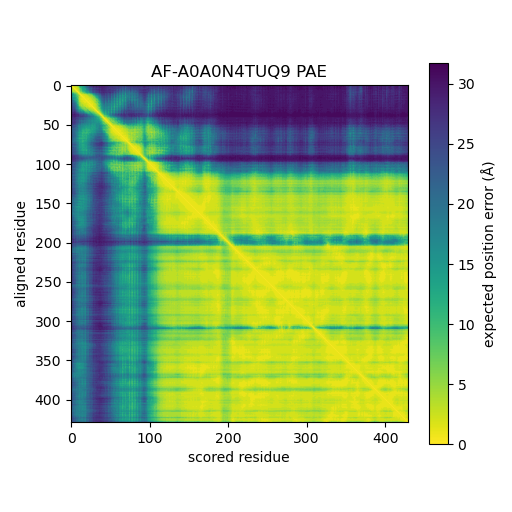56 C C . MET A 1 107 ? -18.129 0.388 37.393 1.00 58.03 107 MET A C 1
ATOM 858 O O . MET A 1 107 ? -17.866 -0.196 36.339 1.00 58.03 107 MET A O 1
ATOM 862 N N . GLU A 1 108 ? -18.173 -0.259 38.562 1.00 63.56 108 GLU A N 1
ATOM 863 C CA . GLU A 1 108 ? -17.984 -1.708 38.708 1.00 63.56 108 GLU A CA 1
ATOM 864 C C . GLU A 1 108 ? -19.118 -2.513 38.044 1.00 63.56 108 GLU A C 1
ATOM 866 O O . GLU A 1 108 ? -18.847 -3.359 37.190 1.00 63.56 108 GLU A O 1
ATOM 871 N N . ASP A 1 109 ? -20.379 -2.195 38.355 1.00 61.56 109 ASP A N 1
ATOM 872 C CA . ASP A 1 109 ? -21.583 -2.834 37.801 1.00 61.56 109 ASP A CA 1
ATOM 873 C C . ASP A 1 109 ? -21.666 -2.667 36.269 1.00 61.56 109 ASP A C 1
ATOM 875 O O . ASP A 1 109 ? -22.095 -3.578 35.558 1.00 61.56 109 ASP A O 1
ATOM 879 N N . ASN A 1 110 ? -21.210 -1.525 35.740 1.00 58.66 110 ASN A N 1
ATOM 880 C CA . ASN A 1 110 ? -21.132 -1.256 34.301 1.00 58.66 110 ASN A CA 1
ATOM 881 C C . ASN A 1 110 ? -19.946 -1.964 33.614 1.00 58.66 110 ASN A C 1
ATOM 883 O O . ASN A 1 110 ? -19.841 -1.932 32.386 1.00 58.66 110 ASN A O 1
ATOM 887 N N . GLY A 1 111 ? -19.060 -2.614 34.376 1.00 61.44 111 GLY A N 1
ATOM 888 C CA . GLY A 1 111 ? -17.941 -3.404 33.862 1.00 61.44 111 GLY A CA 1
ATOM 889 C C . GLY A 1 111 ? -16.701 -2.598 33.461 1.00 61.44 111 GLY A C 1
ATOM 890 O O . GLY A 1 111 ? -15.805 -3.152 32.822 1.00 61.44 111 GLY A O 1
ATOM 891 N N . GLU A 1 112 ? -16.608 -1.321 33.837 1.00 62.19 112 GLU A N 1
ATOM 892 C CA . GLU A 1 112 ? -15.514 -0.424 33.433 1.00 62.19 112 GLU A CA 1
ATOM 893 C C . GLU A 1 112 ? -14.167 -0.857 34.040 1.00 62.19 112 GLU A C 1
ATOM 895 O O . GLU A 1 112 ? -13.146 -0.851 33.351 1.00 62.19 112 GLU A O 1
ATOM 900 N N . GLN A 1 113 ? -14.155 -1.353 35.285 1.00 61.69 113 GLN A N 1
ATOM 901 C CA . GLN A 1 113 ? -12.952 -1.935 35.899 1.00 61.69 113 GLN A CA 1
ATOM 902 C C . GLN A 1 113 ? -12.438 -3.147 35.122 1.00 61.69 113 GLN A C 1
ATOM 904 O O . G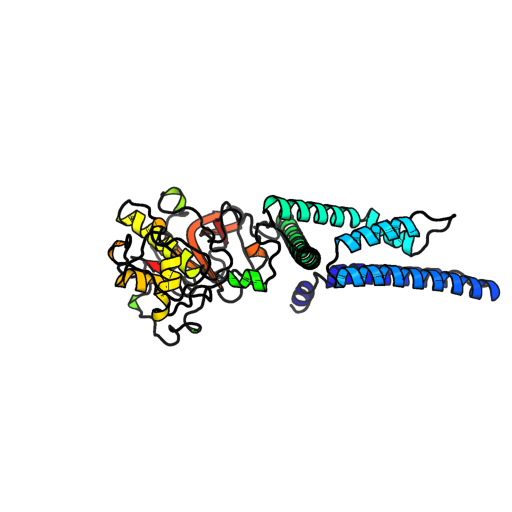LN A 1 113 ? -11.244 -3.265 34.846 1.00 61.69 113 GLN A O 1
ATOM 909 N N . ARG A 1 114 ? -13.350 -4.044 34.745 1.00 66.38 114 ARG A N 1
ATOM 910 C CA . ARG A 1 114 ? -13.015 -5.252 33.992 1.00 66.38 114 ARG A CA 1
ATOM 911 C C . ARG A 1 114 ? -12.448 -4.908 32.614 1.00 66.38 114 ARG A C 1
ATOM 913 O O . ARG A 1 114 ? -11.558 -5.604 32.134 1.00 66.38 114 ARG A O 1
ATOM 920 N N . ALA A 1 115 ? -12.941 -3.835 31.993 1.00 64.62 115 ALA A N 1
ATOM 921 C CA . ALA A 1 115 ? -12.415 -3.325 30.732 1.00 64.62 115 ALA A CA 1
ATOM 922 C C . ALA A 1 115 ? -10.983 -2.779 30.885 1.00 64.62 115 ALA A C 1
ATOM 924 O O . ALA A 1 115 ? -10.123 -3.123 30.079 1.00 64.62 115 ALA A O 1
ATOM 925 N N . MET A 1 116 ? -10.696 -2.011 31.943 1.00 65.38 116 MET A N 1
ATOM 926 C CA . MET A 1 116 ? -9.331 -1.537 32.226 1.00 65.38 116 MET A CA 1
ATOM 927 C C . MET A 1 116 ? -8.356 -2.699 32.482 1.00 65.38 116 MET A C 1
ATOM 929 O O . MET A 1 116 ? -7.251 -2.711 31.949 1.00 65.38 116 MET A O 1
ATOM 933 N N . GLU A 1 117 ? -8.770 -3.718 33.241 1.00 69.31 117 GLU A N 1
ATOM 934 C CA . GLU A 1 117 ? -7.947 -4.909 33.515 1.00 69.31 117 GLU A CA 1
ATOM 935 C C . GLU A 1 117 ? -7.662 -5.742 32.260 1.00 69.31 117 GLU A C 1
ATOM 937 O O . GLU A 1 117 ? -6.555 -6.265 32.081 1.00 69.31 117 GLU A O 1
ATOM 942 N N . LYS A 1 118 ? -8.657 -5.849 31.373 1.00 77.00 118 LYS A N 1
ATOM 943 C CA . LYS A 1 118 ? -8.498 -6.464 30.055 1.00 77.00 118 LYS A CA 1
ATOM 944 C C . LYS A 1 118 ? -7.441 -5.708 29.242 1.00 77.00 118 LYS A C 1
ATOM 946 O O . LYS A 1 118 ? -6.492 -6.339 28.788 1.00 77.00 118 LYS A O 1
ATOM 951 N N . LEU A 1 119 ? -7.561 -4.384 29.126 1.00 74.12 119 LEU A N 1
ATOM 952 C CA . LEU A 1 119 ? -6.622 -3.542 28.373 1.00 74.12 119 LEU A CA 1
ATOM 953 C C . LEU A 1 119 ? -5.191 -3.608 28.930 1.00 74.12 119 LEU A C 1
ATOM 955 O O . LEU A 1 119 ? -4.236 -3.716 28.165 1.00 74.12 119 LEU A O 1
ATOM 959 N N . GLU A 1 120 ? -5.029 -3.631 30.257 1.00 77.81 120 GLU A N 1
ATOM 960 C CA . GLU A 1 120 ? -3.730 -3.853 30.908 1.00 77.81 120 GLU A CA 1
ATOM 961 C C . GLU A 1 120 ? -3.097 -5.193 30.522 1.00 77.81 120 GLU A C 1
ATOM 963 O O . GLU A 1 120 ? -1.884 -5.285 30.315 1.00 77.81 120 GLU A O 1
ATOM 968 N N . THR A 1 121 ? -3.911 -6.246 30.476 1.00 84.06 121 THR A N 1
ATOM 969 C CA . THR A 1 121 ? -3.460 -7.594 30.121 1.00 84.06 121 THR A CA 1
ATOM 970 C C . THR A 1 121 ? -3.074 -7.647 28.645 1.00 84.06 121 THR A C 1
ATOM 972 O O . THR A 1 121 ? -1.971 -8.080 28.319 1.00 84.06 121 THR A O 1
ATOM 975 N N . GLU A 1 122 ? -3.917 -7.105 27.766 1.00 84.88 122 GLU A N 1
ATOM 976 C CA . GLU A 1 122 ? -3.657 -7.023 26.326 1.00 84.88 122 GLU A CA 1
ATOM 977 C C . GLU A 1 122 ? -2.407 -6.192 26.009 1.00 84.88 122 GLU A C 1
ATOM 979 O O . GLU A 1 122 ? -1.619 -6.582 25.147 1.00 84.88 122 GLU A O 1
ATOM 984 N N . TRP A 1 123 ? -2.162 -5.099 26.740 1.00 86.88 123 TRP A N 1
ATOM 985 C CA . TRP A 1 123 ? -0.926 -4.323 26.628 1.00 86.88 123 TRP A CA 1
ATOM 986 C C . TRP A 1 123 ? 0.311 -5.154 26.997 1.00 86.88 123 TRP A C 1
ATOM 988 O O . TRP A 1 123 ? 1.296 -5.171 26.256 1.00 86.88 123 TRP A O 1
ATOM 998 N N . LYS A 1 124 ? 0.274 -5.873 28.127 1.00 90.25 124 LYS A N 1
ATOM 999 C CA . LYS A 1 124 ? 1.392 -6.732 28.563 1.00 90.25 124 LYS A CA 1
ATOM 1000 C C . LYS A 1 124 ? 1.673 -7.844 27.556 1.00 90.25 124 LYS A C 1
ATOM 1002 O O . LYS A 1 124 ? 2.839 -8.089 27.236 1.00 90.25 124 LYS A O 1
ATOM 1007 N N . ASP A 1 125 ? 0.626 -8.474 27.035 1.00 91.00 125 ASP A N 1
ATOM 1008 C CA . ASP A 1 125 ? 0.734 -9.508 26.008 1.00 91.00 125 ASP A CA 1
ATOM 1009 C C . ASP A 1 125 ? 1.317 -8.937 24.712 1.00 91.00 125 ASP A C 1
ATOM 1011 O O . ASP A 1 125 ? 2.233 -9.526 24.139 1.00 91.00 125 ASP A O 1
ATOM 1015 N N . TYR A 1 126 ? 0.858 -7.757 24.285 1.00 91.69 126 TYR A N 1
ATOM 1016 C CA . TYR A 1 126 ? 1.370 -7.047 23.114 1.00 91.69 126 TYR A CA 1
ATOM 1017 C C . TYR A 1 126 ? 2.870 -6.746 23.222 1.00 91.69 126 TYR A C 1
ATOM 1019 O O . TYR A 1 126 ? 3.644 -7.087 22.322 1.00 91.69 126 TYR A O 1
ATOM 1027 N N . VAL A 1 127 ? 3.296 -6.141 24.334 1.00 93.06 127 VAL A N 1
ATOM 1028 C CA . VAL A 1 127 ? 4.703 -5.792 24.577 1.00 93.06 127 VAL A CA 1
ATOM 1029 C C . VAL A 1 127 ? 5.570 -7.049 24.613 1.00 93.06 127 VAL A C 1
ATOM 1031 O O . VAL A 1 127 ? 6.625 -7.088 23.977 1.00 93.06 127 VAL A O 1
ATOM 1034 N N . THR A 1 128 ? 5.104 -8.097 25.296 1.00 92.50 128 THR A N 1
ATOM 1035 C CA . THR A 1 128 ? 5.826 -9.369 25.425 1.00 92.50 128 THR A CA 1
ATOM 1036 C C . THR A 1 128 ? 5.949 -10.082 24.081 1.00 92.50 128 THR A C 1
ATOM 1038 O O . THR A 1 128 ? 7.043 -10.499 23.704 1.00 92.50 128 THR A O 1
ATOM 1041 N N . ALA A 1 129 ? 4.855 -10.186 23.322 1.00 90.62 129 ALA A N 1
ATOM 1042 C CA . ALA A 1 129 ? 4.826 -10.881 22.037 1.00 90.62 129 ALA A CA 1
ATOM 1043 C C . ALA A 1 129 ? 5.734 -10.228 20.984 1.00 90.62 129 ALA A C 1
ATOM 1045 O O . ALA A 1 129 ? 6.267 -10.924 20.119 1.00 90.62 129 ALA A O 1
ATOM 1046 N N . LEU A 1 130 ? 5.923 -8.908 21.056 1.00 90.38 130 LEU A N 1
ATOM 1047 C CA . LEU A 1 130 ? 6.774 -8.155 20.131 1.00 90.38 130 LEU A CA 1
ATOM 1048 C C . LEU A 1 130 ? 8.185 -7.889 20.669 1.00 90.38 130 LEU A C 1
ATOM 1050 O O . LEU A 1 130 ? 8.981 -7.264 19.970 1.00 90.38 130 LEU A O 1
ATOM 1054 N N . GLY A 1 131 ? 8.504 -8.345 21.887 1.00 92.94 131 GLY A N 1
ATOM 1055 C CA . GLY A 1 131 ? 9.797 -8.089 22.526 1.00 92.94 131 GLY A CA 1
ATOM 1056 C C . GLY A 1 131 ? 10.081 -6.596 22.714 1.00 92.94 131 GLY A C 1
ATOM 1057 O O . GLY A 1 131 ? 11.213 -6.150 22.527 1.00 92.94 131 GLY A O 1
ATOM 1058 N N . LYS A 1 132 ? 9.044 -5.804 23.009 1.00 90.06 132 LYS A N 1
ATOM 1059 C CA . LYS A 1 132 ? 9.149 -4.353 23.180 1.00 90.06 132 LYS A CA 1
ATOM 1060 C C . LYS A 1 132 ? 9.661 -4.014 24.579 1.00 90.06 132 LYS A C 1
ATOM 1062 O O . LYS A 1 132 ? 9.312 -4.662 25.562 1.00 90.06 132 LYS A O 1
ATOM 1067 N N . HIS A 1 133 ? 10.490 -2.976 24.665 1.00 92.69 133 HIS A N 1
ATOM 1068 C CA . HIS A 1 133 ? 11.095 -2.524 25.914 1.00 92.69 133 HIS A CA 1
ATOM 1069 C C . HIS A 1 133 ? 11.000 -1.005 26.015 1.00 92.69 133 HIS A C 1
ATOM 1071 O O . HIS A 1 133 ? 11.513 -0.290 25.157 1.00 92.69 133 HIS A O 1
ATOM 1077 N N . TYR A 1 134 ? 10.369 -0.529 27.085 1.00 87.31 134 TYR A N 1
ATOM 1078 C CA . TYR A 1 134 ? 10.148 0.888 27.352 1.00 87.31 134 TYR A CA 1
ATOM 1079 C C . TYR A 1 134 ? 10.581 1.223 28.776 1.00 87.31 134 TYR A C 1
ATOM 1081 O O . TYR A 1 134 ? 10.440 0.398 29.682 1.00 87.31 134 TYR A O 1
ATOM 1089 N N . ASP A 1 135 ? 11.085 2.439 28.989 1.00 86.88 135 ASP A N 1
ATOM 1090 C CA . ASP A 1 135 ? 11.169 2.976 30.346 1.00 86.88 135 ASP A CA 1
ATOM 1091 C C . ASP A 1 135 ? 9.759 3.238 30.902 1.00 86.88 135 ASP A C 1
ATOM 1093 O O . ASP A 1 135 ? 8.767 3.207 30.174 1.00 86.88 135 ASP A O 1
ATOM 1097 N N . GLN A 1 136 ? 9.640 3.495 32.205 1.00 77.44 136 GLN A N 1
ATOM 1098 C CA . GLN A 1 136 ? 8.328 3.632 32.841 1.00 77.44 136 GLN A CA 1
ATOM 1099 C C . GLN A 1 136 ? 7.473 4.762 32.245 1.00 77.44 136 GLN A C 1
ATOM 1101 O O . GLN A 1 136 ? 6.250 4.629 32.160 1.00 77.44 136 GLN A O 1
ATOM 1106 N N . LYS A 1 137 ? 8.093 5.885 31.867 1.00 72.94 137 LYS A N 1
ATOM 1107 C CA . LYS A 1 137 ? 7.373 7.047 31.342 1.00 72.94 137 LYS A CA 1
ATOM 1108 C C . LYS A 1 137 ? 6.889 6.761 29.924 1.00 72.94 137 LYS A C 1
ATOM 1110 O O . LYS A 1 137 ? 5.723 7.012 29.624 1.00 72.94 137 LYS A O 1
ATOM 1115 N N . GLU A 1 138 ? 7.764 6.209 29.093 1.00 78.31 138 GLU A N 1
ATOM 1116 C CA . GLU A 1 138 ? 7.450 5.812 27.726 1.00 78.31 138 GLU A CA 1
ATOM 1117 C C . GLU A 1 138 ? 6.414 4.684 27.702 1.00 78.31 138 GLU A C 1
ATOM 1119 O O . GLU A 1 138 ? 5.457 4.752 26.940 1.00 78.31 138 GLU A O 1
ATOM 1124 N N . ASN A 1 139 ? 6.515 3.697 28.599 1.00 81.25 139 ASN A N 1
ATOM 1125 C CA . ASN A 1 139 ? 5.545 2.608 28.703 1.00 81.25 139 ASN A CA 1
ATOM 1126 C C . ASN A 1 139 ? 4.125 3.139 28.923 1.00 81.25 139 ASN A C 1
ATOM 1128 O O . ASN A 1 139 ? 3.199 2.710 28.244 1.00 81.25 139 ASN A O 1
ATOM 1132 N N . ASN A 1 140 ? 3.954 4.087 29.849 1.00 72.38 140 ASN A N 1
ATOM 1133 C CA . ASN A 1 140 ? 2.642 4.673 30.130 1.00 72.38 140 ASN A CA 1
ATOM 1134 C C . ASN A 1 140 ? 2.094 5.426 28.907 1.00 72.38 140 ASN A C 1
ATOM 1136 O O . ASN A 1 140 ? 0.925 5.288 28.559 1.00 72.38 140 ASN A O 1
ATOM 1140 N N . PHE A 1 141 ? 2.952 6.182 28.217 1.00 74.38 141 PHE A N 1
ATOM 1141 C CA . PHE A 1 141 ? 2.577 6.888 26.995 1.00 74.38 141 PHE A CA 1
ATOM 1142 C C . PHE A 1 141 ? 2.152 5.925 25.871 1.00 74.38 141 PHE A C 1
ATOM 1144 O O . PHE A 1 141 ? 1.092 6.102 25.270 1.00 74.38 141 PHE A O 1
ATOM 1151 N N . ARG A 1 142 ? 2.936 4.870 25.628 1.00 81.12 142 ARG A N 1
ATOM 1152 C CA . ARG A 1 142 ? 2.669 3.846 24.605 1.00 81.12 142 ARG A CA 1
ATOM 1153 C C . ARG A 1 142 ? 1.407 3.041 24.894 1.00 81.12 142 ARG A C 1
ATOM 1155 O O . ARG A 1 142 ? 0.624 2.789 23.980 1.00 81.12 142 ARG A O 1
ATOM 1162 N N . MET A 1 143 ? 1.178 2.705 26.159 1.00 79.88 143 MET A N 1
ATOM 1163 C CA . MET A 1 143 ? -0.034 2.031 26.615 1.00 79.88 143 MET A CA 1
ATOM 1164 C C . MET A 1 143 ? -1.283 2.881 26.351 1.00 79.88 143 MET A C 1
ATOM 1166 O O . MET A 1 143 ? -2.248 2.383 25.782 1.00 79.88 143 MET A O 1
ATOM 1170 N N . ALA A 1 144 ? -1.248 4.184 26.649 1.00 73.06 144 ALA A N 1
ATOM 1171 C CA . ALA A 1 144 ? -2.374 5.075 26.361 1.00 73.06 144 ALA A CA 1
ATOM 1172 C C . ALA A 1 144 ? -2.699 5.158 24.853 1.00 73.06 144 ALA A C 1
ATOM 1174 O O . ALA A 1 144 ? -3.866 5.222 24.457 1.00 73.06 144 ALA A O 1
ATOM 1175 N N . ILE A 1 145 ? -1.676 5.126 23.991 1.00 77.94 145 ILE A N 1
ATOM 1176 C CA . ILE A 1 145 ? -1.855 5.059 22.532 1.00 77.94 145 ILE A CA 1
ATOM 1177 C C . ILE A 1 145 ? -2.501 3.730 22.125 1.00 77.94 145 ILE A C 1
ATOM 1179 O O . ILE A 1 145 ? -3.460 3.726 21.349 1.00 77.94 145 ILE A O 1
ATOM 1183 N N . PHE A 1 146 ? -1.990 2.616 22.654 1.00 84.44 146 PHE A N 1
ATOM 1184 C CA . PHE A 1 146 ? -2.512 1.274 22.404 1.00 84.44 146 PHE A CA 1
ATOM 1185 C C . PHE A 1 146 ? -3.999 1.177 22.756 1.00 84.44 146 PHE A C 1
ATOM 1187 O O . PHE A 1 146 ? -4.805 0.781 21.916 1.00 84.44 146 PHE A O 1
ATOM 1194 N N . GLU A 1 147 ? -4.383 1.629 23.948 1.00 78.00 147 GLU A N 1
ATOM 1195 C CA . GLU A 1 147 ? -5.773 1.623 24.406 1.00 78.00 147 GLU A CA 1
ATOM 1196 C C . GLU A 1 147 ? -6.679 2.497 23.533 1.00 78.00 147 GLU A C 1
ATOM 1198 O O . GLU A 1 147 ? -7.772 2.079 23.149 1.00 78.00 147 GLU A O 1
ATOM 1203 N N . SER A 1 148 ? -6.216 3.692 23.144 1.00 78.94 148 SER A N 1
ATOM 1204 C CA . SER A 1 148 ? -6.958 4.552 22.212 1.00 78.94 148 SER A CA 1
ATOM 1205 C C . SER A 1 148 ? -7.226 3.845 20.878 1.00 78.94 148 SER A C 1
ATOM 1207 O O . SER A 1 148 ? -8.305 3.989 20.294 1.00 78.94 148 SER A O 1
ATOM 1209 N N . ASN A 1 149 ? -6.258 3.069 20.392 1.00 82.31 149 ASN A N 1
ATOM 1210 C CA . ASN A 1 149 ? -6.389 2.308 19.157 1.00 82.31 149 ASN A CA 1
ATOM 1211 C C . ASN A 1 149 ? -7.296 1.074 19.316 1.00 82.31 149 ASN A C 1
ATOM 1213 O O . ASN A 1 149 ? -8.029 0.752 18.373 1.00 82.31 149 ASN A O 1
ATOM 1217 N N . GLU A 1 150 ? -7.301 0.423 20.484 1.00 82.56 150 GLU A N 1
ATOM 1218 C CA . GLU A 1 150 ? -8.214 -0.690 20.787 1.00 82.56 150 GLU A CA 1
ATOM 1219 C C . GLU A 1 150 ? -9.667 -0.210 20.801 1.00 82.56 150 GLU A C 1
ATOM 1221 O O . GLU A 1 150 ? -10.508 -0.765 20.096 1.00 82.56 150 GLU A O 1
ATOM 1226 N N . LEU A 1 151 ? -9.960 0.903 21.482 1.00 78.06 151 LEU A N 1
ATOM 1227 C CA . LEU A 1 151 ? -11.311 1.478 21.524 1.00 78.06 151 LEU A CA 1
ATOM 1228 C C . LEU A 1 151 ? -11.844 1.823 20.123 1.00 78.06 151 LEU A C 1
ATOM 1230 O O . LEU A 1 151 ? -13.017 1.592 19.805 1.00 78.06 151 LEU A O 1
ATOM 1234 N N . MET A 1 152 ? -10.981 2.351 19.250 1.00 85.44 152 MET A N 1
ATOM 1235 C CA . MET A 1 152 ? -11.328 2.615 17.850 1.00 85.44 152 MET A CA 1
ATOM 1236 C C . MET A 1 152 ? -11.654 1.309 17.109 1.00 85.44 152 MET A C 1
ATOM 1238 O O . MET A 1 152 ? -12.656 1.234 16.388 1.00 85.44 152 MET A O 1
ATOM 1242 N N . THR A 1 153 ? -10.847 0.270 17.331 1.00 87.25 153 THR A N 1
ATOM 1243 C CA . THR A 1 153 ? -11.044 -1.061 16.755 1.00 87.25 153 THR A CA 1
ATOM 1244 C C . THR A 1 153 ? -12.364 -1.688 17.200 1.00 87.25 153 THR A C 1
ATOM 1246 O O . THR A 1 153 ? -13.144 -2.127 16.349 1.00 87.25 153 THR A O 1
ATOM 1249 N N . GLU A 1 154 ? -12.655 -1.692 18.501 1.00 85.69 154 GLU A N 1
ATOM 1250 C CA . GLU A 1 154 ? -13.903 -2.219 19.058 1.00 85.69 154 GLU A CA 1
ATOM 1251 C C . GLU A 1 154 ? -15.118 -1.479 18.481 1.00 85.69 154 GLU A C 1
ATOM 1253 O O . GLU A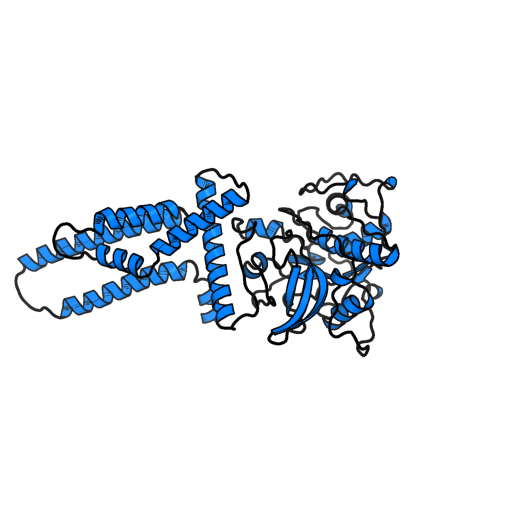 1 154 ? -16.095 -2.103 18.056 1.00 85.69 154 GLU A O 1
ATOM 1258 N N . ARG A 1 155 ? -15.042 -0.145 18.353 1.00 85.88 155 ARG A N 1
ATOM 1259 C CA . ARG A 1 155 ? -16.115 0.656 17.743 1.00 85.88 155 ARG A CA 1
ATOM 1260 C C . ARG A 1 155 ? -16.375 0.268 16.285 1.00 85.88 155 ARG A C 1
ATOM 1262 O O . ARG A 1 155 ? -17.539 0.198 15.881 1.00 85.88 155 ARG A O 1
ATOM 1269 N N . ILE A 1 156 ? -15.335 0.061 15.475 1.00 88.69 156 ILE A N 1
ATOM 1270 C CA . ILE A 1 156 ? -15.508 -0.360 14.074 1.00 88.69 156 ILE A CA 1
ATOM 1271 C C . ILE A 1 156 ? -16.073 -1.779 14.005 1.00 88.69 156 ILE A C 1
ATOM 1273 O O . ILE A 1 156 ? -17.002 -2.018 13.234 1.00 88.69 156 ILE A O 1
ATOM 1277 N N . ASN A 1 157 ? -15.583 -2.696 14.837 1.00 93.88 157 ASN A N 1
ATOM 1278 C CA . ASN A 1 157 ? -16.064 -4.075 14.858 1.00 93.88 157 ASN A CA 1
ATOM 1279 C C . ASN A 1 157 ? -17.538 -4.166 15.288 1.00 93.88 157 ASN A C 1
ATOM 1281 O O . ASN A 1 157 ? -18.309 -4.881 14.654 1.00 93.88 157 ASN A O 1
ATOM 1285 N N . LYS A 1 158 ? -17.987 -3.337 16.237 1.00 93.50 158 LYS A N 1
ATOM 1286 C CA . LYS A 1 158 ? -19.415 -3.216 16.577 1.00 93.50 158 LYS A CA 1
ATOM 1287 C C . LYS A 1 158 ? -20.262 -2.717 15.399 1.00 93.50 158 LYS A C 1
ATOM 1289 O O . LYS A 1 158 ? -21.364 -3.209 15.169 1.00 93.50 158 LYS A O 1
ATOM 1294 N N . LYS A 1 159 ? -19.755 -1.764 14.605 1.00 94.25 159 LYS A N 1
ATOM 1295 C CA . LYS A 1 159 ? -20.426 -1.330 13.362 1.00 94.25 159 LYS A CA 1
ATOM 1296 C C . LYS A 1 159 ? -20.467 -2.448 12.317 1.00 94.25 159 LYS A C 1
ATOM 1298 O O . LYS A 1 159 ? -21.438 -2.530 11.569 1.00 94.25 159 LYS A O 1
ATOM 1303 N N . TYR A 1 160 ? -19.434 -3.286 12.251 1.00 95.31 160 TYR A N 1
ATOM 1304 C CA . TYR A 1 160 ? -19.390 -4.440 11.354 1.00 95.31 160 TYR A CA 1
ATOM 1305 C C . TYR A 1 160 ? -20.449 -5.482 11.731 1.00 95.31 160 TYR A C 1
ATOM 1307 O O . TYR A 1 160 ? -21.203 -5.915 10.864 1.00 95.31 160 TYR A O 1
ATOM 1315 N N . GLU A 1 161 ? -20.578 -5.810 13.019 1.00 95.81 161 GLU A N 1
ATOM 1316 C CA . GLU A 1 161 ? -21.621 -6.710 13.542 1.00 95.81 161 GLU A CA 1
ATOM 1317 C C . GLU A 1 161 ? -23.037 -6.201 13.239 1.00 95.81 161 GLU A C 1
ATOM 1319 O O . GLU A 1 161 ? -23.939 -6.980 12.941 1.00 95.81 161 GLU A O 1
ATOM 1324 N N . GLN A 1 162 ? -23.222 -4.879 13.246 1.00 95.12 162 GLN A N 1
ATOM 1325 C CA . GLN A 1 162 ? -24.473 -4.212 12.873 1.00 95.12 162 GLN A CA 1
ATOM 1326 C C . GLN A 1 162 ? -24.683 -4.093 11.350 1.00 95.12 162 GLN A C 1
ATOM 1328 O O . GLN A 1 162 ? -25.693 -3.546 10.913 1.00 95.12 162 GLN A O 1
ATOM 1333 N N . GLY A 1 163 ? -23.733 -4.549 10.527 1.00 94.44 163 GLY A N 1
ATOM 1334 C CA . GLY A 1 163 ? -23.794 -4.448 9.066 1.00 94.44 163 GLY A CA 1
ATOM 1335 C C . GLY A 1 163 ? -23.615 -3.029 8.508 1.00 94.44 163 GLY A C 1
ATOM 1336 O O . GLY A 1 163 ? -23.884 -2.800 7.330 1.00 94.44 163 GLY A O 1
ATOM 1337 N N . LEU A 1 164 ? -23.157 -2.072 9.322 1.00 94.44 164 LEU A N 1
ATOM 1338 C CA . LEU A 1 164 ? -22.965 -0.668 8.931 1.00 94.44 164 LEU A CA 1
ATOM 1339 C C . LEU A 1 164 ? -21.654 -0.430 8.168 1.00 94.44 164 LEU A C 1
ATOM 1341 O O . LEU A 1 164 ? -21.516 0.571 7.466 1.00 94.44 164 LEU A O 1
ATOM 1345 N N . VAL A 1 165 ? -20.684 -1.334 8.311 1.00 96.75 165 VAL A N 1
ATOM 1346 C CA . VAL A 1 165 ? -19.423 -1.343 7.556 1.00 96.75 165 VAL A CA 1
ATOM 1347 C C . VAL A 1 165 ? -19.118 -2.755 7.059 1.00 96.75 165 VAL A C 1
ATOM 1349 O O . VAL A 1 165 ? -19.615 -3.739 7.600 1.00 96.75 165 VAL A O 1
ATOM 1352 N N . SER A 1 166 ? -18.288 -2.867 6.023 1.00 97.88 166 SER A N 1
ATOM 1353 C CA . SER A 1 166 ? -17.959 -4.138 5.359 1.00 97.88 166 SER A CA 1
ATOM 1354 C C . SER A 1 166 ? -16.600 -4.727 5.747 1.00 97.88 166 SER A C 1
ATOM 1356 O O . SER A 1 166 ? -16.136 -5.663 5.092 1.00 97.88 166 SER A O 1
ATOM 1358 N N . TYR A 1 167 ? -15.939 -4.181 6.768 1.00 98.44 167 TYR A N 1
ATOM 1359 C CA . TYR A 1 167 ? -14.610 -4.601 7.209 1.00 98.44 167 TYR A CA 1
ATOM 1360 C C . TYR A 1 167 ? -14.486 -4.608 8.730 1.00 98.44 167 TYR A C 1
ATOM 1362 O O . TYR A 1 167 ? -15.212 -3.903 9.424 1.00 98.44 167 TYR A O 1
ATOM 1370 N N . THR A 1 168 ? -13.522 -5.387 9.211 1.00 98.31 168 THR A N 1
ATOM 1371 C CA . THR A 1 168 ? -13.129 -5.467 10.620 1.00 98.31 168 THR A CA 1
ATOM 1372 C C . THR A 1 168 ? -11.727 -4.911 10.808 1.00 98.31 168 THR A C 1
ATOM 1374 O O . THR A 1 168 ? -10.880 -4.996 9.908 1.00 98.31 168 THR A O 1
ATOM 1377 N N . THR A 1 169 ? -11.444 -4.456 12.017 1.00 97.38 169 THR A N 1
ATOM 1378 C CA . THR A 1 169 ? -10.119 -4.015 12.450 1.00 97.38 169 THR A CA 1
ATOM 1379 C C . THR A 1 169 ? -9.585 -4.892 13.578 1.00 97.38 169 THR A C 1
ATOM 1381 O O . THR A 1 169 ? -10.341 -5.595 14.249 1.00 97.38 169 THR A O 1
ATOM 1384 N N . ALA A 1 170 ? -8.269 -4.892 13.756 1.00 95.69 170 ALA A N 1
ATOM 1385 C CA . ALA A 1 170 ? -7.603 -5.385 14.954 1.00 95.69 170 ALA A CA 1
ATOM 1386 C C . ALA A 1 170 ? -6.254 -4.700 15.114 1.00 95.69 170 ALA A C 1
ATOM 1388 O O . ALA A 1 170 ? -5.612 -4.340 14.121 1.00 95.69 170 ALA A O 1
ATOM 1389 N N . LEU A 1 171 ? -5.811 -4.589 16.361 1.00 93.31 171 LEU A N 1
ATOM 1390 C CA . LEU A 1 171 ? -4.453 -4.175 16.652 1.00 93.31 171 LEU A CA 1
ATOM 1391 C C . LEU A 1 171 ? -3.437 -5.128 16.016 1.00 93.31 171 LEU A C 1
ATOM 1393 O O . LEU A 1 171 ? -3.648 -6.336 15.889 1.00 93.31 171 LEU A O 1
ATOM 1397 N N . ASN A 1 172 ? -2.339 -4.536 15.568 1.00 94.56 172 ASN A N 1
ATOM 1398 C CA . ASN A 1 172 ? -1.187 -5.201 14.974 1.00 94.56 172 ASN A CA 1
ATOM 1399 C C . ASN A 1 172 ? 0.089 -4.605 15.582 1.00 94.56 172 ASN A C 1
ATOM 1401 O O . ASN A 1 172 ? 0.014 -3.811 16.514 1.00 94.56 172 ASN A O 1
ATOM 1405 N N . ASP A 1 173 ? 1.254 -4.961 15.052 1.00 93.44 173 ASP A N 1
ATOM 1406 C CA . ASP A 1 173 ? 2.578 -4.522 15.512 1.00 93.44 173 ASP A CA 1
ATOM 1407 C C . ASP A 1 173 ? 2.796 -3.003 15.516 1.00 93.44 173 ASP A C 1
ATOM 1409 O O . ASP A 1 173 ? 3.761 -2.513 16.106 1.00 93.44 173 ASP A O 1
ATOM 1413 N N . LEU A 1 174 ? 1.876 -2.260 14.902 1.00 94.00 174 LEU A N 1
ATOM 1414 C CA . LEU A 1 174 ? 1.876 -0.814 14.899 1.00 94.00 174 LEU A CA 1
ATOM 1415 C C . LEU A 1 174 ? 1.117 -0.227 16.089 1.00 94.00 174 LEU A C 1
ATOM 1417 O O . LEU A 1 174 ? 1.164 0.977 16.217 1.00 94.00 174 LEU A O 1
ATOM 1421 N N . ALA A 1 175 ? 0.386 -0.974 16.922 1.00 92.31 175 ALA A N 1
ATOM 1422 C CA . ALA A 1 175 ? -0.644 -0.457 17.844 1.00 92.31 175 ALA A CA 1
ATOM 1423 C C . ALA A 1 175 ? -0.227 0.646 18.836 1.00 92.31 175 ALA A C 1
ATOM 1425 O O . ALA A 1 175 ? -1.083 1.393 19.299 1.00 92.31 175 ALA A O 1
ATOM 1426 N N . ASP A 1 176 ? 1.058 0.794 19.119 1.00 87.12 176 ASP A N 1
ATOM 1427 C CA . ASP A 1 176 ? 1.633 1.759 20.065 1.00 87.12 176 ASP A CA 1
ATOM 1428 C C . ASP A 1 176 ? 2.286 2.980 19.401 1.00 87.12 176 ASP A C 1
ATOM 1430 O O . ASP A 1 176 ? 2.867 3.816 20.095 1.00 87.12 176 ASP A O 1
ATOM 1434 N N . LEU A 1 177 ? 2.196 3.105 18.074 1.00 88.00 177 LEU A N 1
ATOM 1435 C CA . LEU A 1 177 ? 2.679 4.288 17.362 1.00 88.00 177 LEU A CA 1
ATOM 1436 C C . LEU A 1 177 ? 1.665 5.439 17.433 1.00 88.00 177 LEU A C 1
ATOM 1438 O O . LEU A 1 177 ? 0.453 5.237 17.277 1.00 88.00 177 LEU A O 1
ATOM 1442 N N . THR A 1 178 ? 2.141 6.667 17.586 1.00 85.25 178 THR A N 1
ATOM 1443 C CA . THR A 1 178 ? 1.316 7.858 17.364 1.00 85.25 178 THR A CA 1
ATOM 1444 C C . THR A 1 178 ? 0.890 7.953 15.897 1.00 85.25 178 THR A C 1
ATOM 1446 O O . THR A 1 178 ? 1.370 7.215 15.026 1.00 85.25 178 THR A O 1
ATOM 1449 N N . ASP A 1 179 ? -0.035 8.864 15.593 1.00 84.81 179 ASP A N 1
ATOM 1450 C CA . ASP A 1 179 ? -0.392 9.130 14.201 1.00 84.81 179 ASP A CA 1
ATOM 1451 C C . ASP A 1 179 ? 0.812 9.723 13.442 1.00 84.81 179 ASP A C 1
ATOM 1453 O O . ASP A 1 179 ? 1.057 9.351 12.296 1.00 84.81 179 ASP A O 1
ATOM 1457 N N . GLU A 1 180 ? 1.626 10.564 14.086 1.00 85.88 180 GLU A N 1
ATOM 1458 C CA . GLU A 1 180 ? 2.836 11.163 13.510 1.00 85.88 180 GLU A CA 1
ATOM 1459 C C . GLU A 1 180 ? 3.921 10.126 13.194 1.00 85.88 180 GLU A C 1
ATOM 1461 O O . GLU A 1 180 ? 4.517 10.165 12.116 1.00 85.88 180 GLU A O 1
ATOM 1466 N N . GLU A 1 181 ? 4.162 9.178 14.099 1.00 89.81 181 GLU A N 1
ATOM 1467 C CA . GLU A 1 181 ? 5.120 8.089 13.880 1.00 89.81 181 GLU A CA 1
ATOM 1468 C C . GLU A 1 181 ? 4.651 7.171 12.749 1.00 89.81 181 GLU A C 1
ATOM 1470 O O . GLU A 1 181 ? 5.411 6.855 11.832 1.00 89.81 181 GLU A O 1
ATOM 1475 N N . PHE A 1 182 ? 3.363 6.816 12.732 1.00 92.75 182 PHE A N 1
ATOM 1476 C CA . PHE A 1 182 ? 2.783 6.030 11.645 1.00 92.75 182 PHE A CA 1
ATOM 1477 C C . PHE A 1 182 ? 2.850 6.756 10.289 1.00 92.75 182 PHE A C 1
ATOM 1479 O O . PHE A 1 182 ? 3.048 6.136 9.235 1.00 92.75 182 PHE A O 1
ATOM 1486 N N . MET A 1 183 ? 2.734 8.086 10.285 1.00 91.12 183 MET A N 1
ATOM 1487 C CA . MET A 1 183 ? 2.851 8.891 9.070 1.00 91.12 183 MET A CA 1
ATOM 1488 C C . MET A 1 183 ? 4.228 8.793 8.407 1.00 91.12 183 MET A C 1
ATOM 1490 O O . MET A 1 183 ? 4.309 8.961 7.188 1.00 91.12 183 MET A O 1
ATOM 1494 N N . VAL A 1 184 ? 5.291 8.448 9.142 1.00 92.12 184 VAL A N 1
ATOM 1495 C CA . VAL A 1 184 ? 6.624 8.205 8.559 1.00 92.12 184 VAL A CA 1
ATOM 1496 C C . VAL A 1 184 ? 6.579 7.063 7.541 1.00 92.12 184 VAL A C 1
ATOM 1498 O O . VAL A 1 184 ? 7.214 7.146 6.492 1.00 92.12 184 VAL A O 1
ATOM 1501 N N . MET A 1 185 ? 5.765 6.032 7.780 1.00 93.94 185 MET A N 1
ATOM 1502 C CA . MET A 1 185 ? 5.600 4.895 6.863 1.00 93.94 185 MET A CA 1
ATOM 1503 C C . MET A 1 185 ? 4.800 5.265 5.597 1.00 93.94 185 MET A C 1
ATOM 1505 O O . MET A 1 185 ? 4.858 4.567 4.581 1.00 93.94 185 MET A O 1
ATOM 1509 N N . ASN A 1 186 ? 4.089 6.393 5.617 1.00 95.44 186 ASN A N 1
ATOM 1510 C CA . ASN A 1 186 ? 3.259 6.905 4.529 1.00 95.44 186 ASN A CA 1
ATOM 1511 C C . ASN A 1 186 ? 4.062 7.899 3.664 1.00 95.44 186 ASN A C 1
ATOM 1513 O O . ASN A 1 186 ? 3.828 9.111 3.641 1.00 95.44 186 ASN A O 1
ATOM 1517 N N . GLY A 1 187 ? 5.066 7.360 2.969 1.00 96.25 187 GLY A N 1
ATOM 1518 C CA . GLY A 1 187 ? 6.058 8.132 2.218 1.00 96.25 187 GLY A CA 1
ATOM 1519 C C . GLY A 1 187 ? 5.731 8.426 0.753 1.00 96.25 187 GLY A C 1
ATOM 1520 O O . GLY A 1 187 ? 6.630 8.815 0.010 1.00 96.25 187 GLY A O 1
ATOM 1521 N N . LEU A 1 188 ? 4.497 8.237 0.284 1.00 97.25 188 LEU A N 1
ATOM 1522 C CA . LEU A 1 188 ? 4.162 8.658 -1.076 1.00 97.25 188 LEU A CA 1
ATOM 1523 C C . LEU A 1 188 ? 4.185 10.190 -1.146 1.00 97.25 188 LEU A C 1
ATOM 1525 O O . LEU A 1 188 ? 3.530 10.878 -0.359 1.00 97.25 188 LEU A O 1
ATOM 1529 N N . ARG A 1 189 ? 4.942 10.728 -2.101 1.00 94.56 189 ARG A N 1
ATOM 1530 C CA . ARG A 1 189 ? 4.997 12.157 -2.411 1.00 94.56 189 ARG A CA 1
ATOM 1531 C C . ARG A 1 189 ? 4.465 12.370 -3.814 1.00 94.56 189 ARG A C 1
ATOM 1533 O O . ARG A 1 189 ? 4.934 11.747 -4.762 1.00 94.56 189 ARG A O 1
ATOM 1540 N N . LEU A 1 190 ? 3.463 13.232 -3.934 1.00 89.06 190 LEU A N 1
ATOM 1541 C CA . LEU A 1 190 ? 2.851 13.554 -5.219 1.00 89.06 190 LEU A CA 1
ATOM 1542 C C . LEU A 1 190 ? 3.873 14.277 -6.116 1.00 89.06 190 LEU A C 1
ATOM 1544 O O . LEU A 1 190 ? 4.759 14.952 -5.589 1.00 89.06 190 LEU A O 1
ATOM 1548 N N . PRO A 1 191 ? 3.747 14.225 -7.456 1.00 81.06 191 PRO A N 1
ATOM 1549 C CA . PRO A 1 191 ? 4.690 14.893 -8.356 1.00 81.06 191 PRO A CA 1
ATOM 1550 C C . PRO A 1 191 ? 4.883 16.391 -8.080 1.00 81.06 191 PRO A C 1
ATOM 1552 O O . PRO A 1 191 ? 5.971 16.919 -8.260 1.00 81.06 191 PRO A O 1
ATOM 1555 N N . ASN A 1 192 ? 3.854 17.096 -7.598 1.00 78.75 192 ASN A N 1
ATOM 1556 C CA . ASN A 1 192 ? 3.957 18.512 -7.223 1.00 78.75 192 ASN A CA 1
ATOM 1557 C C . ASN A 1 192 ? 4.709 18.767 -5.897 1.00 78.75 192 ASN A C 1
ATOM 1559 O O . ASN A 1 192 ? 4.961 19.924 -5.566 1.00 78.75 192 ASN A O 1
ATOM 1563 N N . GLN A 1 193 ? 5.053 17.715 -5.152 1.00 75.94 193 GLN A N 1
ATOM 1564 C CA . GLN A 1 193 ? 5.812 17.732 -3.896 1.00 75.94 193 GLN A CA 1
ATOM 1565 C C . GLN A 1 193 ? 7.242 17.194 -4.064 1.00 75.94 193 GLN A C 1
ATOM 1567 O O . GLN A 1 193 ? 7.967 17.075 -3.079 1.00 75.94 193 GLN A O 1
ATOM 1572 N N . THR A 1 194 ? 7.632 16.827 -5.285 1.00 75.12 194 THR A N 1
ATOM 1573 C CA . THR A 1 194 ? 8.957 16.299 -5.627 1.00 75.12 194 THR A CA 1
ATOM 1574 C C . THR A 1 194 ? 9.599 17.172 -6.707 1.00 75.12 194 THR A C 1
ATOM 1576 O O . THR A 1 194 ? 8.964 18.084 -7.246 1.00 75.12 194 THR A O 1
ATOM 1579 N N . ASP A 1 195 ? 10.829 16.849 -7.109 1.00 69.94 195 ASP A N 1
ATOM 1580 C CA . ASP A 1 195 ? 11.520 17.506 -8.233 1.00 69.94 195 ASP A CA 1
ATOM 1581 C C . ASP A 1 195 ? 10.868 17.220 -9.605 1.00 69.94 195 ASP A C 1
ATOM 1583 O O . ASP A 1 195 ? 11.358 17.633 -10.661 1.00 69.94 195 ASP A O 1
ATOM 1587 N N . LEU A 1 196 ? 9.746 16.492 -9.614 1.00 69.38 196 LEU A N 1
ATOM 1588 C CA . LEU A 1 196 ? 8.874 16.333 -10.774 1.00 69.38 196 LEU A CA 1
ATOM 1589 C C . LEU A 1 196 ? 7.899 17.508 -10.942 1.00 69.38 196 LEU A C 1
ATOM 1591 O O . LEU A 1 196 ? 7.207 17.576 -11.960 1.00 69.38 196 LEU A O 1
ATOM 1595 N N . ARG A 1 197 ? 7.832 18.443 -9.984 1.00 71.31 197 ARG A N 1
ATOM 1596 C CA . ARG A 1 197 ? 6.929 19.596 -10.039 1.00 71.31 197 ARG A CA 1
ATOM 1597 C C . ARG A 1 197 ? 7.145 20.382 -11.335 1.00 71.31 197 ARG A C 1
ATOM 1599 O O . ARG A 1 197 ? 8.246 20.829 -11.632 1.00 71.31 197 ARG A O 1
ATOM 1606 N N . GLY A 1 198 ? 6.070 20.570 -12.101 1.00 60.38 198 GLY A N 1
ATOM 1607 C CA . GLY A 1 198 ? 6.099 21.317 -13.364 1.00 60.38 198 GLY A CA 1
ATOM 1608 C C . GLY A 1 198 ? 6.626 20.534 -14.573 1.00 60.38 198 GLY A C 1
ATOM 1609 O O . GLY A 1 198 ? 6.532 21.039 -15.690 1.00 60.38 198 GLY A O 1
ATOM 1610 N N . LYS A 1 199 ? 7.110 19.294 -14.404 1.00 69.38 199 LYS A N 1
ATOM 1611 C CA . LYS A 1 199 ? 7.420 18.416 -15.540 1.00 69.38 199 LYS A CA 1
ATOM 1612 C C . LYS A 1 199 ? 6.109 17.918 -16.147 1.00 69.38 199 LYS A C 1
ATOM 1614 O O . LYS A 1 199 ? 5.316 17.254 -15.481 1.00 69.38 199 LYS A O 1
ATOM 1619 N N . ARG A 1 200 ? 5.857 18.269 -17.410 1.00 60.47 200 ARG A N 1
ATOM 1620 C CA . ARG A 1 200 ? 4.643 17.860 -18.126 1.00 60.47 200 ARG A CA 1
ATOM 1621 C C . ARG A 1 200 ? 4.713 16.354 -18.393 1.00 60.47 200 ARG A C 1
ATOM 1623 O O . ARG A 1 200 ? 5.646 15.901 -19.052 1.00 60.47 200 ARG A O 1
ATOM 1630 N N . GLN A 1 201 ? 3.741 15.592 -17.892 1.00 65.94 201 GLN A N 1
ATOM 1631 C CA . GLN A 1 201 ? 3.572 14.193 -18.294 1.00 65.94 201 GLN A CA 1
ATOM 1632 C C . GLN A 1 201 ? 3.329 14.140 -19.806 1.00 65.94 201 GLN A C 1
ATOM 1634 O O . GLN A 1 201 ? 2.545 14.927 -20.348 1.00 65.94 201 GLN A O 1
ATOM 1639 N N . SER A 1 202 ? 4.030 13.238 -20.491 1.00 72.38 202 SER A N 1
ATOM 1640 C CA . SER A 1 202 ? 3.801 13.018 -21.916 1.00 72.38 202 SER A CA 1
ATOM 1641 C C . SER A 1 202 ? 2.479 12.282 -22.101 1.00 72.38 202 SER A C 1
ATOM 1643 O O . SER A 1 202 ? 2.193 11.325 -21.391 1.00 72.38 202 SER A O 1
ATOM 1645 N N . PHE A 1 203 ? 1.674 12.682 -23.085 1.00 72.06 203 PHE A N 1
ATOM 1646 C CA . PHE A 1 203 ? 0.431 11.969 -23.392 1.00 72.06 203 PHE A CA 1
ATOM 1647 C C . PHE A 1 203 ? 0.681 10.495 -23.766 1.00 72.06 203 PHE A C 1
ATOM 1649 O O . PHE A 1 203 ? -0.190 9.648 -23.568 1.00 72.06 203 PHE A O 1
ATOM 1656 N N . ASP A 1 204 ? 1.879 10.186 -24.267 1.00 79.88 204 ASP A N 1
ATOM 1657 C CA . ASP A 1 204 ? 2.274 8.840 -24.679 1.00 79.88 204 ASP A CA 1
ATOM 1658 C C . ASP A 1 204 ? 2.596 7.901 -23.512 1.00 79.88 204 ASP A C 1
ATOM 1660 O O . ASP A 1 204 ? 2.656 6.691 -23.725 1.00 79.88 204 ASP A O 1
ATOM 1664 N N . THR A 1 205 ? 2.760 8.410 -22.282 1.00 87.06 205 THR A N 1
ATOM 1665 C CA . THR A 1 205 ? 2.929 7.545 -21.101 1.00 87.06 205 THR A CA 1
ATOM 1666 C C . THR A 1 205 ? 1.600 7.030 -20.563 1.00 87.06 205 THR A C 1
ATOM 1668 O O . THR A 1 205 ? 1.598 6.084 -19.781 1.00 87.06 205 THR A O 1
ATOM 1671 N N . PHE A 1 206 ? 0.454 7.572 -20.993 1.00 94.94 206 PHE A N 1
ATOM 1672 C CA . PHE A 1 206 ? -0.840 7.062 -20.548 1.00 94.94 206 PHE A CA 1
ATOM 1673 C C . PHE A 1 206 ? -1.214 5.755 -21.242 1.00 94.94 206 PHE A C 1
ATOM 1675 O O . PHE A 1 206 ? -1.184 5.637 -22.470 1.00 94.94 206 PHE A O 1
ATOM 1682 N N . TYR A 1 207 ? -1.655 4.791 -20.438 1.00 96.88 207 TYR A N 1
ATOM 1683 C CA . TYR A 1 207 ? -2.171 3.517 -20.904 1.00 96.88 207 TYR A CA 1
ATOM 1684 C C . TYR A 1 207 ? -3.428 3.718 -21.759 1.00 96.88 207 TYR A C 1
ATOM 1686 O O . TYR A 1 207 ? -4.404 4.345 -21.339 1.00 96.88 207 TYR A O 1
ATOM 1694 N N . LYS A 1 208 ? -3.397 3.174 -22.978 1.00 96.56 208 LYS A N 1
ATOM 1695 C CA . LYS A 1 208 ? -4.513 3.185 -23.930 1.00 96.56 208 LYS A CA 1
ATOM 1696 C C . LYS A 1 208 ? -5.095 1.778 -23.999 1.00 96.56 208 LYS A C 1
ATOM 1698 O O . LYS A 1 208 ? -4.347 0.814 -24.137 1.00 96.56 208 LYS A O 1
ATOM 1703 N N . TYR A 1 209 ? -6.414 1.671 -23.925 1.00 97.25 209 TYR A N 1
ATOM 1704 C CA . TYR A 1 209 ? -7.118 0.393 -23.947 1.00 97.25 209 TYR A CA 1
ATOM 1705 C C . TYR A 1 209 ? -8.488 0.527 -24.614 1.00 97.25 209 TYR A C 1
ATOM 1707 O O . TYR A 1 209 ? -9.044 1.624 -24.696 1.00 97.25 209 TYR A O 1
ATOM 1715 N N . ASP A 1 210 ? -9.033 -0.596 -25.082 1.00 96.88 210 ASP A N 1
ATOM 1716 C CA . ASP A 1 210 ? -10.407 -0.662 -25.574 1.00 96.88 210 ASP A CA 1
ATOM 1717 C C . ASP A 1 210 ? -11.380 -0.803 -24.394 1.00 96.88 210 ASP A C 1
ATOM 1719 O O . ASP A 1 210 ? -11.414 -1.825 -23.706 1.00 96.88 210 ASP A O 1
ATOM 1723 N N . GLN A 1 211 ? -12.197 0.227 -24.172 1.00 95.06 211 GLN A N 1
ATOM 1724 C CA . GLN A 1 211 ? -13.208 0.255 -23.110 1.00 95.06 211 GLN A CA 1
ATOM 1725 C C . GLN A 1 211 ? -14.320 -0.789 -23.297 1.00 95.06 211 GLN A C 1
ATOM 1727 O O . GLN A 1 211 ? -15.035 -1.093 -22.344 1.00 95.06 211 GLN A O 1
ATOM 1732 N N . ARG A 1 212 ? -14.484 -1.339 -24.508 1.00 95.81 212 ARG A N 1
ATOM 1733 C CA . ARG A 1 212 ? -15.495 -2.359 -24.829 1.00 95.81 212 ARG A CA 1
ATOM 1734 C C . ARG A 1 212 ? -14.970 -3.781 -24.660 1.00 95.81 212 ARG A C 1
ATOM 1736 O O . ARG A 1 212 ? -15.749 -4.733 -24.755 1.00 95.81 212 ARG A O 1
ATOM 1743 N N . GLU A 1 213 ? -13.673 -3.945 -24.414 1.00 96.94 213 GLU A N 1
ATOM 1744 C CA . GLU A 1 213 ? -13.071 -5.262 -24.286 1.00 96.94 213 GLU A CA 1
ATOM 1745 C C . GLU A 1 213 ? -13.624 -5.998 -23.057 1.00 96.94 213 GLU A C 1
ATOM 1747 O O . GLU A 1 213 ? -13.623 -5.494 -21.931 1.00 96.94 213 GLU A O 1
ATOM 1752 N N . ARG A 1 214 ? -14.082 -7.239 -23.258 1.00 96.44 214 ARG A N 1
ATOM 1753 C CA . ARG A 1 214 ? -14.564 -8.076 -22.156 1.00 96.44 214 ARG A CA 1
ATOM 1754 C C . ARG A 1 214 ? -13.394 -8.503 -21.271 1.00 96.44 214 ARG A C 1
ATOM 1756 O O . ARG A 1 214 ? -12.450 -9.157 -21.720 1.00 96.44 214 ARG A O 1
ATOM 1763 N N . LEU A 1 215 ? -13.486 -8.161 -19.991 1.00 98.00 215 LEU A N 1
ATOM 1764 C CA . LEU A 1 215 ? -12.515 -8.533 -18.965 1.00 98.00 215 LEU A CA 1
ATOM 1765 C C . LEU A 1 215 ? -13.045 -9.693 -18.110 1.00 98.00 215 LEU A C 1
ATOM 1767 O O . LEU A 1 215 ? -14.260 -9.812 -17.938 1.00 98.00 215 LEU A O 1
ATOM 1771 N N . PRO A 1 216 ? -12.164 -10.525 -17.526 1.00 98.06 216 PRO A N 1
ATOM 1772 C CA . PRO A 1 216 ? -12.571 -11.498 -16.519 1.00 98.06 216 PRO A CA 1
ATOM 1773 C C . PRO A 1 216 ? -13.326 -10.829 -15.362 1.00 98.06 216 PRO A C 1
ATOM 1775 O O . PRO A 1 216 ? -13.018 -9.703 -14.975 1.00 98.06 216 PRO A O 1
ATOM 1778 N N . ASN A 1 217 ? -14.277 -11.543 -14.757 1.00 97.25 217 ASN A N 1
ATOM 1779 C CA . ASN A 1 217 ? -15.009 -11.030 -13.590 1.00 97.25 217 ASN A CA 1
ATOM 1780 C C . ASN A 1 217 ? -14.097 -10.852 -12.365 1.00 97.25 217 ASN A C 1
ATOM 1782 O O . ASN A 1 217 ? -14.318 -9.967 -11.542 1.00 97.25 217 ASN A O 1
ATOM 1786 N N . SER A 1 218 ? -13.048 -11.671 -12.260 1.00 98.50 218 SER A N 1
ATOM 1787 C CA . SER A 1 218 ? -12.064 -11.605 -11.182 1.00 98.50 218 SER A CA 1
ATOM 1788 C C . SER A 1 218 ? -10.670 -11.962 -11.680 1.00 98.50 218 SER A C 1
ATOM 1790 O O . SER A 1 218 ? -10.515 -12.884 -12.484 1.00 98.50 218 SER A O 1
ATOM 1792 N N . VAL A 1 219 ? -9.659 -11.296 -11.133 1.00 98.69 219 VAL A N 1
ATOM 1793 C CA . VAL A 1 219 ? -8.238 -11.578 -11.367 1.00 98.69 219 VAL A CA 1
ATOM 1794 C C . VAL A 1 219 ? -7.532 -11.635 -10.020 1.00 98.69 219 VAL A C 1
ATOM 1796 O O . VAL A 1 219 ? -7.797 -10.814 -9.149 1.00 98.69 219 VAL A O 1
ATOM 1799 N N . ASP A 1 220 ? -6.628 -12.598 -9.844 1.00 98.62 220 ASP A N 1
ATOM 1800 C CA . ASP A 1 220 ? -5.796 -12.720 -8.646 1.00 98.62 220 ASP A CA 1
ATOM 1801 C C . ASP A 1 220 ? -4.397 -13.222 -9.028 1.00 98.62 220 ASP A C 1
ATOM 1803 O O . ASP A 1 220 ? -4.186 -14.415 -9.271 1.00 98.62 220 ASP A O 1
ATOM 1807 N N . TRP A 1 221 ? -3.432 -12.302 -9.095 1.00 98.56 221 TRP A N 1
ATOM 1808 C CA . TRP A 1 221 ? -2.052 -12.603 -9.481 1.00 98.56 221 TRP A CA 1
ATOM 1809 C C . TRP A 1 221 ? -1.289 -13.414 -8.427 1.00 98.56 221 TRP A C 1
ATOM 1811 O O . TRP A 1 221 ? -0.285 -14.044 -8.768 1.00 98.56 221 TRP A O 1
ATOM 1821 N N . ARG A 1 222 ? -1.790 -13.515 -7.184 1.00 97.88 222 ARG A N 1
ATOM 1822 C CA . ARG A 1 222 ? -1.214 -14.411 -6.161 1.00 97.88 222 ARG A CA 1
ATOM 1823 C C . ARG A 1 222 ? -1.273 -15.866 -6.619 1.00 97.88 222 ARG A C 1
ATOM 1825 O O . ARG A 1 222 ? -0.323 -16.617 -6.432 1.00 97.88 222 ARG A O 1
ATOM 1832 N N . LYS A 1 223 ? -2.351 -16.239 -7.318 1.00 97.44 223 LYS A N 1
ATOM 1833 C CA . LYS A 1 223 ? -2.566 -17.592 -7.859 1.00 97.44 223 LYS A CA 1
ATOM 1834 C C . LYS A 1 223 ? -1.707 -17.906 -9.087 1.00 97.44 223 LYS A C 1
ATOM 1836 O O . LYS A 1 223 ? -1.735 -19.029 -9.576 1.00 97.44 223 LYS A O 1
ATOM 1841 N N . LYS A 1 224 ? -0.981 -16.921 -9.625 1.00 96.12 224 LYS A N 1
ATOM 1842 C CA . LYS A 1 224 ? -0.147 -17.066 -10.828 1.00 96.12 224 LYS A CA 1
ATOM 1843 C C . LYS A 1 224 ? 1.343 -17.228 -10.515 1.00 96.12 224 LYS A C 1
ATOM 1845 O O . LYS A 1 224 ? 2.126 -17.385 -11.443 1.00 96.12 224 LYS A O 1
ATOM 1850 N N . GLY A 1 225 ? 1.743 -17.174 -9.240 1.00 94.19 225 GLY A N 1
ATOM 1851 C CA . GLY A 1 225 ? 3.141 -17.361 -8.833 1.00 94.19 225 GLY A CA 1
ATOM 1852 C C . GLY A 1 225 ? 4.090 -16.265 -9.332 1.00 94.19 225 GLY A C 1
ATOM 1853 O O . GLY A 1 225 ? 5.282 -16.516 -9.508 1.00 94.19 225 GLY A O 1
ATOM 1854 N N . VAL A 1 226 ? 3.561 -15.064 -9.602 1.00 97.25 226 VAL A N 1
ATOM 1855 C CA . VAL A 1 226 ? 4.350 -13.917 -10.089 1.00 97.25 226 VAL A CA 1
ATOM 1856 C C . VAL A 1 226 ? 4.758 -12.947 -8.983 1.00 97.25 226 VAL A C 1
ATOM 1858 O O . VAL A 1 226 ? 5.539 -12.044 -9.232 1.00 97.25 226 VAL A O 1
ATOM 1861 N N . LEU A 1 227 ? 4.230 -13.107 -7.771 1.00 98.06 227 LEU A N 1
ATOM 1862 C CA . LEU A 1 227 ? 4.474 -12.183 -6.667 1.00 98.06 227 LEU A CA 1
ATOM 1863 C C . LEU A 1 227 ? 5.528 -12.743 -5.716 1.00 98.06 227 LEU A C 1
ATOM 1865 O O . LEU A 1 227 ? 5.447 -13.897 -5.299 1.00 98.06 227 LEU A O 1
ATOM 1869 N N . THR A 1 228 ?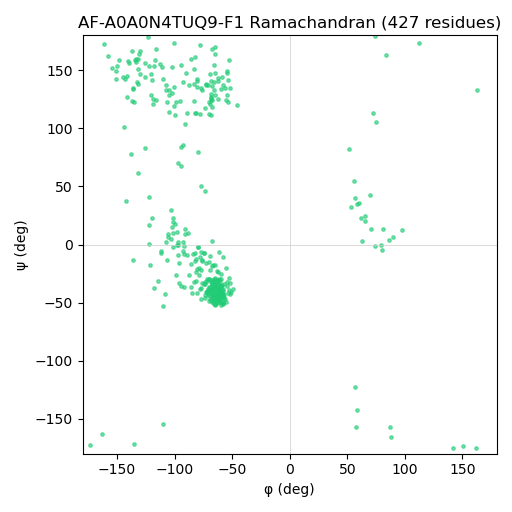 6.462 -11.890 -5.315 1.00 97.94 228 THR A N 1
ATOM 1870 C CA . THR A 1 228 ? 7.334 -12.119 -4.158 1.00 97.94 228 THR A CA 1
ATOM 1871 C C . THR A 1 228 ? 6.520 -12.142 -2.856 1.00 97.94 228 THR A C 1
ATOM 1873 O O . THR A 1 228 ? 5.374 -11.661 -2.836 1.00 97.94 228 THR A O 1
ATOM 1876 N N . PRO A 1 229 ? 7.078 -12.660 -1.746 1.00 97.94 229 PRO A N 1
ATOM 1877 C CA . PRO A 1 229 ? 6.464 -12.537 -0.426 1.00 97.94 229 PRO A CA 1
ATOM 1878 C C . PRO A 1 229 ? 6.126 -11.083 -0.053 1.00 97.94 229 PRO A C 1
ATOM 1880 O O . PRO A 1 229 ? 6.6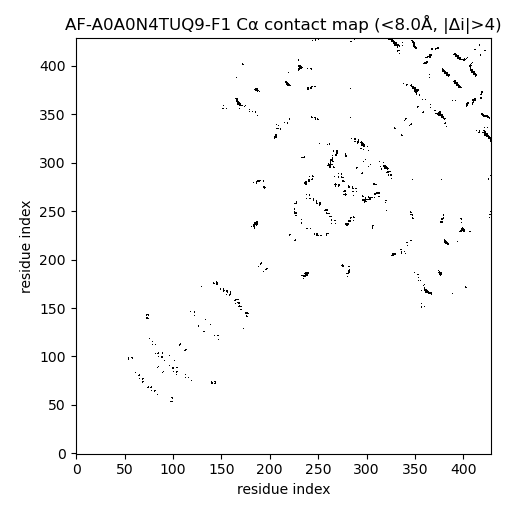66 -10.124 -0.615 1.00 97.94 229 PRO A O 1
ATOM 1883 N N . VAL A 1 230 ? 5.199 -10.903 0.890 1.00 98.38 230 VAL A N 1
ATOM 1884 C CA . VAL A 1 230 ? 4.979 -9.588 1.512 1.00 98.38 230 VAL A CA 1
ATOM 1885 C C . VAL A 1 230 ? 6.229 -9.210 2.302 1.00 98.38 230 VAL A C 1
ATOM 1887 O O . VAL A 1 230 ? 6.840 -10.059 2.947 1.00 98.38 230 VAL A O 1
ATOM 1890 N N . ARG A 1 231 ? 6.608 -7.933 2.233 1.00 97.56 231 ARG A N 1
ATOM 1891 C CA . ARG A 1 231 ? 7.771 -7.376 2.928 1.00 97.56 231 ARG A CA 1
ATOM 1892 C C . ARG A 1 231 ? 7.324 -6.333 3.956 1.00 97.56 231 ARG A C 1
ATOM 1894 O O . ARG A 1 231 ? 6.165 -5.919 3.946 1.00 97.56 231 ARG A O 1
ATOM 1901 N N . ASN A 1 232 ? 8.240 -5.922 4.829 1.00 97.00 232 ASN A N 1
ATOM 1902 C CA . ASN A 1 232 ? 8.011 -4.864 5.809 1.00 97.00 232 ASN A CA 1
ATOM 1903 C C . ASN A 1 232 ? 8.990 -3.707 5.567 1.00 97.00 232 ASN A C 1
ATOM 1905 O O . ASN A 1 232 ? 10.203 -3.911 5.585 1.00 97.00 232 ASN A O 1
ATOM 1909 N N . GLN A 1 233 ? 8.459 -2.513 5.314 1.00 96.62 233 GLN A N 1
ATOM 1910 C CA . GLN A 1 233 ? 9.246 -1.299 5.123 1.00 96.62 233 GLN A CA 1
ATOM 1911 C C . GLN A 1 233 ? 9.727 -0.681 6.446 1.00 96.62 233 GLN A C 1
ATOM 1913 O O . GLN A 1 233 ? 10.683 0.090 6.422 1.00 96.62 233 GLN A O 1
ATOM 1918 N N . GLY A 1 234 ? 9.099 -1.008 7.579 1.00 94.00 234 GLY A N 1
ATOM 1919 C CA . GLY A 1 234 ? 9.380 -0.394 8.880 1.00 94.00 234 GLY A CA 1
ATOM 1920 C C . GLY A 1 234 ? 9.200 1.129 8.885 1.00 94.00 234 GLY A C 1
ATOM 1921 O O . GLY A 1 234 ? 8.501 1.688 8.041 1.00 94.00 234 GLY A O 1
ATOM 1922 N N . GLU A 1 235 ? 9.862 1.806 9.819 1.00 92.50 235 GLU A N 1
ATOM 1923 C CA . GLU A 1 235 ? 9.776 3.258 10.056 1.00 92.50 235 GLU A CA 1
ATOM 1924 C C . GLU A 1 235 ? 10.563 4.092 9.026 1.00 92.50 235 GLU A C 1
ATOM 1926 O O . GLU A 1 235 ? 11.362 4.970 9.339 1.00 92.50 235 GLU A O 1
ATOM 1931 N N . CYS A 1 236 ? 10.337 3.810 7.749 1.00 96.31 236 CYS A N 1
ATOM 1932 C CA . CYS A 1 236 ? 10.898 4.535 6.622 1.00 96.31 236 CYS A CA 1
ATOM 1933 C C . CYS A 1 236 ? 9.791 4.764 5.599 1.00 96.31 236 CYS A C 1
ATOM 1935 O O . CYS A 1 236 ? 9.053 3.837 5.251 1.00 96.31 236 CYS A O 1
ATOM 1937 N N . GLY A 1 237 ? 9.693 5.981 5.064 1.00 97.12 237 GLY A N 1
ATOM 1938 C CA . GLY A 1 237 ? 8.729 6.364 4.031 1.00 97.12 237 GLY A CA 1
ATOM 1939 C C . GLY A 1 237 ? 9.059 5.800 2.650 1.00 97.12 237 GLY A C 1
ATOM 1940 O O . GLY A 1 237 ? 9.024 6.516 1.656 1.00 97.12 237 GLY A O 1
ATOM 1941 N N . SER A 1 238 ? 9.391 4.517 2.562 1.00 98.12 238 SER A N 1
ATOM 1942 C CA . SER A 1 238 ? 9.849 3.838 1.349 1.00 98.12 238 SER A CA 1
ATOM 1943 C C . SER A 1 238 ? 8.750 3.069 0.610 1.00 98.12 238 SER A C 1
ATOM 1945 O O . SER A 1 238 ? 9.052 2.341 -0.335 1.00 98.12 238 SER A O 1
ATOM 1947 N N . CYS A 1 239 ? 7.472 3.241 0.974 1.00 98.44 239 CYS A N 1
ATOM 1948 C CA . CYS A 1 239 ? 6.341 2.575 0.309 1.00 98.44 239 CYS A CA 1
ATOM 1949 C C . CYS A 1 239 ? 6.372 2.696 -1.229 1.00 98.44 239 CYS A C 1
ATOM 1951 O O . CYS A 1 239 ? 6.102 1.718 -1.923 1.00 98.44 239 CYS A O 1
ATOM 1953 N N . TYR A 1 240 ? 6.776 3.852 -1.776 1.00 98.38 240 TYR A N 1
ATOM 1954 C CA . TYR A 1 240 ? 6.916 4.072 -3.223 1.00 98.38 240 TYR A CA 1
ATOM 1955 C C . TYR A 1 240 ? 7.912 3.094 -3.866 1.00 98.38 240 TYR A C 1
ATOM 1957 O O . TYR A 1 240 ? 7.650 2.571 -4.950 1.00 98.38 240 TYR A O 1
ATOM 1965 N N . ALA A 1 241 ? 9.026 2.807 -3.182 1.00 98.56 241 ALA A N 1
ATOM 1966 C CA . ALA A 1 241 ? 10.042 1.869 -3.636 1.00 98.56 241 ALA A CA 1
ATOM 1967 C C . ALA A 1 241 ? 9.509 0.435 -3.570 1.00 98.56 241 ALA A C 1
ATOM 1969 O O . ALA A 1 241 ? 9.578 -0.285 -4.561 1.00 98.56 241 ALA A O 1
ATOM 1970 N N . PHE A 1 242 ? 8.911 0.033 -2.443 1.00 98.75 242 PHE A N 1
ATOM 1971 C CA . PHE A 1 242 ? 8.337 -1.308 -2.290 1.00 98.75 242 PHE A CA 1
ATOM 1972 C C . PHE A 1 242 ? 7.215 -1.584 -3.297 1.00 98.75 242 PHE A C 1
ATOM 1974 O O . PHE A 1 242 ? 7.204 -2.643 -3.922 1.00 98.75 242 PHE A O 1
ATOM 1981 N N . GLY A 1 243 ? 6.295 -0.637 -3.491 1.00 98.44 243 GLY A N 1
ATOM 1982 C CA . GLY A 1 243 ? 5.196 -0.765 -4.446 1.00 98.44 243 GLY A CA 1
ATOM 1983 C C . GLY A 1 243 ? 5.685 -0.877 -5.892 1.00 98.44 243 GLY A C 1
ATOM 1984 O O . GLY A 1 243 ? 5.285 -1.798 -6.606 1.00 98.44 243 GLY A O 1
ATOM 1985 N N . ALA A 1 244 ? 6.583 0.020 -6.317 1.00 98.69 244 ALA A N 1
ATOM 1986 C CA . ALA A 1 244 ? 7.122 0.013 -7.677 1.00 98.69 244 ALA A CA 1
ATOM 1987 C C . ALA A 1 244 ? 7.977 -1.233 -7.955 1.00 98.69 244 ALA A C 1
ATOM 1989 O O . ALA A 1 244 ? 7.826 -1.870 -9.000 1.00 98.69 244 ALA A O 1
ATOM 1990 N N . LEU A 1 245 ? 8.828 -1.635 -7.006 1.00 98.75 245 LEU A N 1
ATOM 1991 C CA . LEU A 1 245 ? 9.624 -2.853 -7.144 1.00 98.75 245 LEU A CA 1
ATOM 1992 C C . LEU A 1 245 ? 8.753 -4.104 -7.176 1.00 98.75 245 LEU A C 1
ATOM 1994 O O . LEU A 1 245 ? 9.002 -4.965 -8.007 1.00 98.75 245 LEU A O 1
ATOM 1998 N N . ALA A 1 246 ? 7.694 -4.194 -6.369 1.00 98.69 246 ALA A N 1
ATOM 1999 C CA . ALA A 1 246 ? 6.792 -5.342 -6.418 1.00 98.69 246 ALA A CA 1
ATOM 2000 C C . ALA A 1 246 ? 6.077 -5.475 -7.781 1.00 98.69 246 ALA A C 1
ATOM 2002 O O . ALA A 1 246 ? 5.809 -6.594 -8.227 1.00 98.69 246 ALA A O 1
ATOM 2003 N N . ALA A 1 247 ? 5.811 -4.359 -8.475 1.00 98.69 247 ALA A N 1
ATOM 2004 C CA . ALA A 1 247 ? 5.364 -4.386 -9.869 1.00 98.69 247 ALA A CA 1
ATOM 2005 C C . ALA A 1 247 ? 6.480 -4.894 -10.805 1.00 98.69 247 ALA A C 1
ATOM 2007 O O . ALA A 1 247 ? 6.251 -5.831 -11.570 1.00 98.69 247 ALA A O 1
ATOM 2008 N N . LEU A 1 248 ? 7.701 -4.350 -10.709 1.00 98.50 248 LEU A N 1
ATOM 2009 C CA . LEU A 1 248 ? 8.857 -4.794 -11.509 1.00 98.50 248 LEU A CA 1
ATOM 2010 C C . LEU A 1 248 ? 9.179 -6.280 -11.321 1.00 98.50 248 LEU A C 1
ATOM 2012 O O . LEU A 1 248 ? 9.418 -6.974 -12.302 1.00 98.50 248 LEU A O 1
ATOM 2016 N N . GLU A 1 249 ? 9.137 -6.793 -10.094 1.00 98.69 249 GLU A N 1
ATOM 2017 C CA . GLU A 1 249 ? 9.342 -8.209 -9.772 1.00 98.69 249 GLU A CA 1
ATOM 2018 C C . GLU A 1 249 ? 8.320 -9.098 -10.490 1.00 98.69 249 GLU A C 1
ATOM 2020 O O . GLU A 1 249 ? 8.686 -10.109 -11.097 1.00 98.69 249 GLU A O 1
ATOM 2025 N N . ALA A 1 250 ? 7.044 -8.695 -10.477 1.00 98.50 250 ALA A N 1
ATOM 2026 C CA . ALA A 1 250 ? 5.979 -9.430 -11.146 1.00 98.50 250 ALA A CA 1
ATOM 2027 C C . ALA A 1 250 ? 6.156 -9.445 -12.666 1.00 98.50 250 ALA A C 1
ATOM 2029 O O . ALA A 1 250 ? 6.034 -10.499 -13.295 1.00 98.50 250 ALA A O 1
ATOM 2030 N N . TYR A 1 251 ? 6.487 -8.300 -13.264 1.00 98.38 251 TYR A N 1
ATOM 2031 C CA . TYR A 1 251 ? 6.715 -8.204 -14.706 1.00 98.38 251 TYR A CA 1
ATOM 2032 C C . TYR A 1 251 ? 7.990 -8.938 -15.120 1.00 98.38 251 TYR A C 1
ATOM 2034 O O . TYR A 1 251 ? 7.970 -9.676 -16.105 1.00 98.38 251 TYR A O 1
ATOM 2042 N N . HIS A 1 252 ? 9.058 -8.850 -14.326 1.00 97.94 252 HIS A N 1
ATOM 2043 C CA . HIS A 1 252 ? 10.278 -9.619 -14.537 1.00 97.94 252 HIS A CA 1
ATOM 2044 C C . HIS A 1 252 ? 9.979 -11.122 -14.538 1.00 97.94 252 HIS A C 1
ATOM 2046 O O . HIS A 1 252 ? 10.299 -11.799 -15.512 1.00 97.94 252 HIS A O 1
ATOM 2052 N N . LYS A 1 253 ? 9.261 -11.639 -13.529 1.00 98.00 253 LYS A N 1
ATOM 2053 C CA . LYS A 1 253 ? 8.847 -13.051 -13.483 1.00 98.00 253 LYS A CA 1
ATOM 2054 C C . LYS A 1 253 ? 8.001 -13.449 -14.687 1.00 98.00 253 LYS A C 1
ATOM 2056 O O . LYS A 1 253 ? 8.223 -14.520 -15.248 1.00 98.00 253 LYS A O 1
ATOM 2061 N N . LYS A 1 254 ? 7.062 -12.602 -15.116 1.00 97.00 254 LYS A N 1
ATOM 2062 C CA . LYS A 1 254 ? 6.250 -12.856 -16.316 1.00 97.00 254 LYS A CA 1
ATOM 2063 C C . LYS A 1 254 ? 7.076 -12.919 -17.602 1.00 97.00 254 LYS A C 1
ATOM 2065 O O . LYS A 1 254 ? 6.727 -13.684 -18.493 1.00 97.00 254 LYS A O 1
ATOM 2070 N N . ARG A 1 255 ? 8.132 -12.109 -17.717 1.00 95.75 255 ARG A N 1
ATOM 2071 C CA . ARG A 1 255 ? 8.974 -12.019 -18.920 1.00 95.75 255 ARG A CA 1
ATOM 2072 C C . ARG A 1 255 ? 10.071 -13.080 -18.965 1.00 95.75 255 ARG A C 1
ATOM 2074 O O . ARG A 1 255 ? 10.329 -13.628 -20.028 1.00 95.75 255 ARG A O 1
ATOM 2081 N N . THR A 1 256 ? 10.725 -13.351 -17.838 1.00 96.69 256 THR A N 1
ATOM 2082 C CA . THR A 1 256 ? 11.933 -14.194 -17.774 1.00 96.69 256 THR A CA 1
ATOM 2083 C C . THR A 1 256 ? 11.681 -15.570 -17.169 1.00 96.69 256 THR A C 1
ATOM 2085 O O . THR A 1 256 ? 12.550 -16.438 -17.223 1.00 96.69 256 THR A O 1
ATOM 2088 N N . GLY A 1 257 ? 10.528 -15.772 -16.527 1.00 97.31 257 GLY A N 1
ATOM 2089 C CA . GLY A 1 257 ? 10.243 -16.973 -15.748 1.00 97.31 257 GLY A CA 1
ATOM 2090 C C . GLY A 1 257 ? 10.974 -17.033 -14.402 1.00 97.31 257 GLY A C 1
ATOM 2091 O O . GLY A 1 257 ? 10.734 -17.970 -13.638 1.00 97.31 257 GLY A O 1
ATOM 2092 N N . LYS A 1 258 ? 11.803 -16.044 -14.042 1.00 96.69 258 LYS A N 1
ATOM 2093 C CA . LYS A 1 258 ? 12.572 -16.020 -12.785 1.00 96.69 258 LYS A CA 1
ATOM 2094 C C . LYS A 1 258 ? 11.955 -15.043 -11.793 1.00 96.69 258 LYS A C 1
ATOM 2096 O O . LYS A 1 258 ? 11.672 -13.907 -12.141 1.00 96.69 258 LYS A O 1
ATOM 2101 N N . LEU A 1 259 ? 11.705 -15.494 -10.564 1.00 97.00 259 LEU A N 1
ATOM 2102 C CA . LEU A 1 259 ? 11.200 -14.622 -9.503 1.00 97.00 259 LEU A CA 1
ATOM 2103 C C . LEU A 1 259 ? 12.405 -14.142 -8.703 1.00 97.00 259 LEU A C 1
ATOM 2105 O O . LEU A 1 259 ? 13.180 -14.967 -8.222 1.00 97.00 259 LEU A O 1
ATOM 2109 N N . VAL A 1 260 ? 12.573 -12.830 -8.600 1.00 96.75 260 VAL A N 1
ATOM 2110 C CA . VAL A 1 260 ? 13.708 -12.200 -7.921 1.00 96.75 260 VAL A CA 1
ATOM 2111 C C . VAL A 1 260 ? 13.183 -11.233 -6.873 1.00 96.75 260 VAL A C 1
ATOM 2113 O O . VAL A 1 260 ? 12.165 -10.592 -7.103 1.00 96.75 260 VAL A O 1
ATOM 2116 N N . ASN A 1 261 ? 13.871 -11.136 -5.736 1.00 97.62 261 ASN A N 1
ATOM 2117 C CA . ASN A 1 261 ? 13.640 -10.061 -4.774 1.00 97.62 261 ASN A CA 1
ATOM 2118 C C . ASN A 1 261 ? 14.557 -8.898 -5.157 1.00 97.62 261 ASN A C 1
ATOM 2120 O O . ASN A 1 261 ? 15.784 -9.030 -5.086 1.00 97.62 261 ASN A O 1
ATOM 2124 N N . LEU A 1 262 ? 13.972 -7.790 -5.593 1.00 98.56 262 LEU A N 1
ATOM 2125 C CA . LEU A 1 262 ? 14.692 -6.566 -5.925 1.00 98.56 262 LEU A CA 1
ATOM 2126 C C . LEU A 1 262 ? 14.957 -5.754 -4.659 1.00 98.56 262 LEU A C 1
ATOM 2128 O O . LEU A 1 262 ? 14.189 -5.835 -3.703 1.00 98.56 262 LEU A O 1
ATOM 2132 N N . SER A 1 263 ? 16.048 -4.986 -4.652 1.00 98.44 263 SER A N 1
ATOM 2133 C CA . SER A 1 263 ? 16.480 -4.199 -3.493 1.00 98.44 263 SER A CA 1
ATOM 2134 C C . SER A 1 263 ? 15.741 -2.854 -3.385 1.00 98.44 263 SER A C 1
ATOM 2136 O O . SER A 1 263 ? 15.998 -1.954 -4.193 1.00 98.44 263 SER A O 1
ATOM 2138 N N . PRO A 1 264 ? 14.898 -2.636 -2.354 1.00 98.25 264 PRO A N 1
ATOM 2139 C CA . PRO A 1 264 ? 14.346 -1.321 -2.044 1.00 98.25 264 PRO A CA 1
ATOM 2140 C C . PRO A 1 264 ? 15.441 -0.357 -1.595 1.00 98.25 264 PRO A C 1
ATOM 2142 O O . PRO A 1 264 ? 15.358 0.828 -1.901 1.00 98.25 264 PRO A O 1
ATOM 2145 N N . GLN A 1 265 ? 16.495 -0.851 -0.935 1.00 98.19 265 GLN A N 1
ATOM 2146 C CA . GLN A 1 265 ? 17.612 -0.016 -0.493 1.00 98.19 265 GLN A CA 1
ATOM 2147 C C . GLN A 1 265 ? 18.341 0.640 -1.662 1.00 98.19 265 GLN A C 1
ATOM 2149 O O . GLN A 1 265 ? 18.657 1.824 -1.604 1.00 98.19 265 GLN A O 1
ATOM 2154 N N . ASN A 1 266 ? 18.548 -0.103 -2.752 1.00 97.94 266 ASN A N 1
ATOM 2155 C CA . ASN A 1 266 ? 19.102 0.449 -3.979 1.00 97.94 266 ASN A CA 1
ATOM 2156 C C . ASN A 1 266 ? 18.250 1.618 -4.488 1.00 97.94 266 ASN A C 1
ATOM 2158 O O . ASN A 1 266 ? 18.805 2.651 -4.845 1.00 97.94 266 ASN A O 1
ATOM 2162 N N . VAL A 1 267 ? 16.922 1.496 -4.480 1.00 98.06 267 VAL A N 1
ATOM 2163 C CA . VAL A 1 267 ? 16.032 2.587 -4.902 1.00 98.06 267 VAL A CA 1
ATOM 2164 C C . VAL A 1 267 ? 16.129 3.782 -3.950 1.00 98.06 267 VAL A C 1
ATOM 2166 O O . VAL A 1 267 ? 16.288 4.914 -4.405 1.00 98.06 267 VAL A O 1
ATOM 2169 N N . ILE A 1 268 ? 16.083 3.538 -2.642 1.00 97.56 268 ILE A N 1
ATOM 2170 C CA . ILE A 1 268 ? 16.124 4.568 -1.591 1.00 97.56 268 ILE A CA 1
ATOM 2171 C C . ILE A 1 268 ? 17.418 5.388 -1.646 1.00 97.56 268 ILE A C 1
ATOM 2173 O O . ILE A 1 268 ? 17.375 6.607 -1.481 1.00 97.56 268 ILE A O 1
ATOM 2177 N N . ASP A 1 269 ? 18.553 4.739 -1.900 1.00 97.38 269 ASP A N 1
ATOM 2178 C CA . ASP A 1 269 ? 19.864 5.392 -1.894 1.00 97.38 269 ASP A CA 1
ATOM 2179 C C . ASP A 1 269 ? 20.223 6.013 -3.258 1.00 97.38 269 ASP A C 1
ATOM 2181 O O . ASP A 1 269 ? 20.988 6.974 -3.304 1.00 97.38 269 ASP A O 1
ATOM 2185 N N . CYS A 1 270 ? 19.679 5.507 -4.375 1.00 96.75 270 CYS A N 1
ATOM 2186 C CA . CYS A 1 270 ? 20.146 5.862 -5.726 1.00 96.75 270 CYS A CA 1
ATOM 2187 C C . CYS A 1 270 ? 19.167 6.682 -6.577 1.00 96.75 270 CYS A C 1
ATOM 2189 O O . CYS A 1 270 ? 19.545 7.130 -7.653 1.00 96.75 270 CYS A O 1
ATOM 2191 N N . THR A 1 271 ? 17.924 6.900 -6.137 1.00 95.44 271 THR A N 1
ATOM 2192 C CA . THR A 1 271 ? 16.925 7.638 -6.943 1.00 95.44 271 THR A CA 1
ATOM 2193 C C . THR A 1 271 ? 16.750 9.105 -6.546 1.00 95.44 271 THR A C 1
ATOM 2195 O O . THR A 1 271 ? 15.780 9.742 -6.958 1.00 95.44 271 THR A O 1
ATOM 2198 N N . TRP A 1 272 ? 17.713 9.663 -5.804 1.00 92.88 272 TRP A N 1
ATOM 2199 C CA . TRP A 1 272 ? 17.726 11.076 -5.407 1.00 92.88 272 TRP A CA 1
ATOM 2200 C C . TRP A 1 272 ? 17.701 12.015 -6.613 1.00 92.88 272 TRP A C 1
ATOM 2202 O O . TRP A 1 272 ? 16.817 12.855 -6.728 1.00 92.88 272 TRP A O 1
ATOM 2212 N N . GLU A 1 273 ? 18.576 11.786 -7.591 1.00 90.38 273 GLU A N 1
ATOM 2213 C CA . GLU A 1 273 ? 18.630 12.575 -8.834 1.00 90.38 273 GLU A CA 1
ATOM 2214 C C . GLU A 1 273 ? 17.417 12.353 -9.757 1.00 90.38 273 GLU A C 1
ATOM 2216 O O . GLU A 1 273 ? 17.216 13.072 -10.737 1.00 90.38 273 GLU A O 1
ATOM 2221 N N . HIS A 1 274 ? 16.578 11.361 -9.450 1.00 90.50 274 HIS A N 1
ATOM 2222 C CA . HIS A 1 274 ? 15.321 11.104 -10.150 1.00 90.50 274 HIS A CA 1
ATOM 2223 C C . HIS A 1 274 ? 14.101 11.708 -9.432 1.00 90.50 274 HIS A C 1
ATOM 2225 O O . HIS A 1 274 ? 12.981 11.575 -9.928 1.00 90.50 274 HIS A O 1
ATOM 2231 N N . GLY A 1 275 ? 14.312 12.411 -8.313 1.00 89.69 275 GLY A N 1
ATOM 2232 C CA . GLY A 1 275 ? 13.286 13.154 -7.577 1.00 89.69 275 GLY A CA 1
ATOM 2233 C C . GLY A 1 275 ? 12.680 12.421 -6.376 1.00 89.69 275 GLY A C 1
ATOM 2234 O O . GLY A 1 275 ? 11.654 12.864 -5.860 1.00 89.69 275 GLY A O 1
ATOM 2235 N N . ASN A 1 276 ? 13.269 11.307 -5.933 1.00 94.50 276 ASN A N 1
ATOM 2236 C CA . ASN A 1 276 ? 12.892 10.646 -4.678 1.00 94.50 276 ASN A CA 1
ATOM 2237 C C . ASN A 1 276 ? 13.791 11.103 -3.524 1.00 94.50 276 ASN A C 1
ATOM 2239 O O . ASN A 1 276 ? 14.942 11.447 -3.732 1.00 94.50 276 ASN A O 1
ATOM 2243 N N . ASN A 1 277 ? 13.313 11.030 -2.284 1.00 94.44 277 ASN A N 1
ATOM 2244 C CA . ASN A 1 277 ? 14.021 11.551 -1.109 1.00 94.44 277 ASN A CA 1
ATOM 2245 C C . ASN A 1 277 ? 14.277 10.466 -0.052 1.00 94.44 277 ASN A C 1
ATOM 2247 O O . ASN A 1 277 ? 14.108 10.686 1.150 1.00 94.44 277 ASN A O 1
ATOM 2251 N N . GLY A 1 278 ? 14.659 9.264 -0.492 1.00 95.12 278 GLY A N 1
ATOM 2252 C CA . GLY A 1 278 ? 14.946 8.138 0.394 1.00 95.12 278 GLY A CA 1
ATOM 2253 C C . GLY A 1 278 ? 13.761 7.801 1.308 1.00 95.12 278 GLY A C 1
ATOM 2254 O O . GLY A 1 278 ? 12.661 7.551 0.816 1.00 95.12 278 GLY A O 1
ATOM 2255 N N . CYS A 1 279 ? 13.975 7.816 2.629 1.00 96.38 279 CYS A N 1
ATOM 2256 C CA . CYS A 1 279 ? 12.932 7.572 3.636 1.00 96.38 279 CYS A CA 1
ATOM 2257 C C . CYS A 1 279 ? 12.000 8.768 3.881 1.00 96.38 279 CYS A C 1
ATOM 2259 O O . CYS A 1 279 ? 10.959 8.590 4.503 1.00 96.38 279 CYS A O 1
ATOM 2261 N N . ASN A 1 280 ? 12.315 9.964 3.368 1.00 94.75 280 ASN A N 1
ATOM 2262 C CA . ASN A 1 280 ? 11.415 11.125 3.451 1.00 94.75 280 ASN A CA 1
ATOM 2263 C C . ASN A 1 280 ? 10.299 11.084 2.393 1.00 94.75 280 ASN A C 1
ATOM 2265 O O . ASN A 1 280 ? 9.423 11.960 2.357 1.00 94.75 280 ASN A O 1
ATOM 2269 N N . GLY A 1 281 ? 10.325 10.055 1.547 1.00 95.75 281 GLY A N 1
ATOM 2270 C CA . GLY A 1 281 ? 9.296 9.750 0.577 1.00 95.75 281 GLY A CA 1
ATOM 2271 C C . GLY A 1 281 ? 9.733 9.922 -0.868 1.00 95.75 281 GLY A C 1
ATOM 2272 O O . GLY A 1 281 ? 10.821 10.408 -1.168 1.00 95.75 281 GLY A O 1
ATOM 2273 N N . GLY A 1 282 ? 8.861 9.514 -1.777 1.00 96.31 282 GLY A N 1
ATOM 2274 C CA . GLY A 1 282 ? 9.121 9.518 -3.209 1.00 96.31 282 GLY A CA 1
ATOM 2275 C C . GLY A 1 282 ? 7.882 9.150 -4.009 1.00 96.31 282 GLY A C 1
ATOM 2276 O O . GLY A 1 282 ? 6.785 9.017 -3.463 1.00 96.31 282 GLY A O 1
ATOM 2277 N N . PHE A 1 283 ? 8.070 8.981 -5.312 1.00 97.00 283 PHE A N 1
ATOM 2278 C CA . PHE A 1 283 ? 7.030 8.607 -6.260 1.00 97.00 283 PHE A CA 1
ATOM 2279 C C . PHE A 1 283 ? 7.449 7.360 -7.052 1.00 97.00 283 PHE A C 1
ATOM 2281 O O . PHE A 1 283 ? 8.635 7.052 -7.181 1.00 97.00 283 PHE A O 1
ATOM 2288 N N . MET A 1 284 ? 6.479 6.614 -7.584 1.00 97.12 284 MET A N 1
ATOM 2289 C CA . MET A 1 284 ? 6.736 5.316 -8.223 1.00 97.12 284 MET A CA 1
ATOM 2290 C C . MET A 1 284 ? 7.446 5.451 -9.577 1.00 97.12 284 MET A C 1
ATOM 2292 O O . MET A 1 284 ? 8.372 4.702 -9.872 1.00 97.12 284 MET A O 1
ATOM 2296 N N . VAL A 1 285 ? 7.048 6.430 -10.391 1.00 95.00 285 VAL A N 1
ATOM 2297 C CA . VAL A 1 285 ? 7.559 6.630 -11.761 1.00 95.00 285 VAL A CA 1
ATOM 2298 C C . VAL A 1 285 ? 9.086 6.841 -11.842 1.00 95.00 285 VAL A C 1
ATOM 2300 O O . VAL A 1 285 ? 9.729 6.225 -12.702 1.00 95.00 285 VAL A O 1
ATOM 2303 N N . PRO A 1 286 ? 9.720 7.638 -10.958 1.00 95.38 286 PRO A N 1
ATOM 2304 C CA . PRO A 1 286 ? 11.179 7.708 -10.861 1.00 95.38 286 PRO A CA 1
ATOM 2305 C C . PRO A 1 286 ? 11.876 6.352 -10.717 1.00 95.38 286 PRO A C 1
ATOM 2307 O O . PRO A 1 286 ? 12.965 6.166 -11.256 1.00 95.38 286 PRO A O 1
ATOM 2310 N N . VAL A 1 287 ? 11.247 5.383 -10.043 1.00 97.69 287 VAL A N 1
ATOM 2311 C CA . VAL A 1 287 ? 11.813 4.039 -9.854 1.00 97.69 287 VAL A CA 1
ATOM 2312 C C . VAL A 1 287 ? 11.887 3.286 -11.182 1.00 97.69 287 VAL A C 1
ATOM 2314 O O . VAL A 1 287 ? 12.920 2.697 -11.493 1.00 97.69 287 VAL A O 1
ATOM 2317 N N . PHE A 1 288 ? 10.839 3.352 -12.006 1.00 97.44 288 PHE A N 1
ATOM 2318 C CA . PHE A 1 288 ? 10.838 2.758 -13.350 1.00 97.44 288 PHE A CA 1
ATOM 2319 C C . PHE A 1 288 ? 11.837 3.458 -14.285 1.00 97.44 288 PHE A C 1
ATOM 2321 O O . PHE A 1 288 ? 12.559 2.816 -15.046 1.00 97.44 288 PHE A O 1
ATOM 2328 N N . THR A 1 289 ? 11.959 4.783 -14.171 1.00 95.50 289 THR A N 1
ATOM 2329 C CA . THR A 1 289 ? 12.941 5.570 -14.940 1.00 95.50 289 THR A CA 1
ATOM 2330 C C . THR A 1 289 ? 14.384 5.185 -14.586 1.00 95.50 289 THR A C 1
ATOM 2332 O O . THR A 1 289 ? 15.231 5.017 -15.470 1.00 95.50 289 THR A O 1
ATOM 2335 N N . TYR A 1 290 ? 14.658 4.968 -13.298 1.00 97.25 290 TYR A N 1
ATOM 2336 C CA . TYR A 1 290 ? 15.931 4.437 -12.816 1.00 97.25 290 TYR A CA 1
ATOM 2337 C C . TYR A 1 290 ? 16.184 3.006 -13.312 1.00 9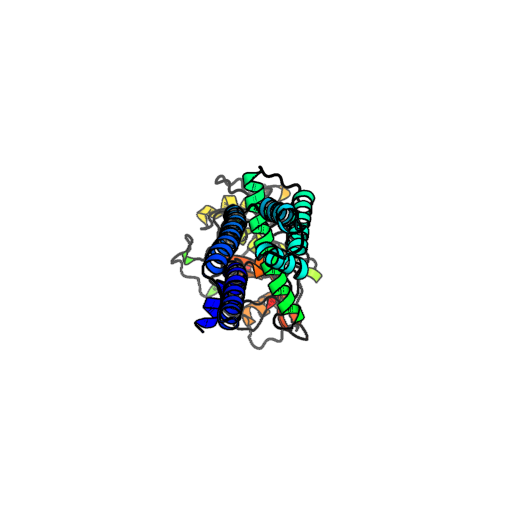7.25 290 TYR A C 1
ATOM 2339 O O . TYR A 1 290 ? 17.248 2.708 -13.855 1.00 97.25 290 TYR A O 1
ATOM 2347 N N . ALA A 1 291 ? 15.182 2.128 -13.208 1.00 98.06 291 ALA A N 1
ATOM 2348 C CA . ALA A 1 291 ? 15.268 0.746 -13.679 1.00 98.06 291 ALA A CA 1
ATOM 2349 C C . ALA A 1 291 ? 15.542 0.649 -15.192 1.00 98.06 291 ALA A C 1
ATOM 2351 O O . ALA A 1 291 ? 16.210 -0.285 -15.636 1.00 98.06 291 ALA A O 1
ATOM 2352 N N . LYS A 1 292 ? 15.066 1.620 -15.980 1.00 96.44 292 LYS A N 1
ATOM 2353 C CA . LYS A 1 292 ? 15.347 1.717 -17.417 1.00 96.44 292 LYS A CA 1
ATOM 2354 C C . LYS A 1 292 ? 16.782 2.137 -17.732 1.00 96.44 292 LYS A C 1
ATOM 2356 O O . LYS A 1 292 ? 17.372 1.619 -18.675 1.00 96.44 292 LYS A O 1
ATOM 2361 N N . SER A 1 293 ? 17.333 3.090 -16.983 1.00 95.75 293 SER A N 1
ATOM 2362 C CA . SER A 1 293 ? 18.664 3.657 -17.255 1.00 95.75 293 SER A CA 1
ATOM 2363 C C . SER A 1 293 ? 19.809 2.850 -16.635 1.00 95.75 293 SER A C 1
ATOM 2365 O O . SER A 1 293 ? 20.859 2.707 -17.257 1.00 95.75 293 SER A O 1
ATOM 2367 N N . HIS A 1 294 ? 19.602 2.293 -15.442 1.00 97.12 294 HIS A N 1
ATOM 2368 C CA . HIS A 1 294 ? 20.632 1.590 -14.671 1.00 97.12 294 HIS A CA 1
ATOM 2369 C C . HIS A 1 294 ? 20.281 0.117 -14.435 1.00 97.12 294 HIS A C 1
ATOM 2371 O O . HIS A 1 294 ? 21.152 -0.749 -14.479 1.00 97.12 294 HIS A O 1
ATOM 2377 N N . GLY A 1 295 ? 19.001 -0.181 -14.211 1.00 97.75 295 GLY A N 1
ATOM 2378 C CA . GLY A 1 295 ? 18.560 -1.478 -13.704 1.00 97.75 295 GLY A CA 1
ATOM 2379 C C . GLY A 1 295 ? 18.647 -1.575 -12.181 1.00 97.75 295 GLY A C 1
ATOM 2380 O O . GLY A 1 295 ? 19.314 -0.782 -11.518 1.00 97.75 295 GLY A O 1
ATOM 2381 N N . ILE A 1 296 ? 17.948 -2.561 -11.628 1.00 98.50 296 ILE A N 1
ATOM 2382 C CA . ILE A 1 296 ? 17.806 -2.786 -10.191 1.00 98.50 296 ILE A CA 1
ATOM 2383 C C . ILE A 1 296 ? 18.615 -4.009 -9.767 1.00 98.50 296 ILE A C 1
ATOM 2385 O O . ILE A 1 296 ? 18.597 -5.055 -10.429 1.00 98.50 296 ILE A O 1
ATOM 2389 N N . VAL A 1 297 ? 19.309 -3.884 -8.638 1.00 98.31 297 VAL A N 1
ATOM 2390 C CA . VAL A 1 297 ? 20.083 -4.980 -8.042 1.00 98.31 297 VAL A CA 1
ATOM 2391 C C . VAL A 1 297 ? 19.222 -5.877 -7.151 1.00 98.31 297 VAL A C 1
ATOM 2393 O O . VAL A 1 297 ? 18.154 -5.487 -6.669 1.00 98.31 297 VAL A O 1
ATOM 2396 N N . ALA A 1 298 ? 19.698 -7.096 -6.906 1.00 97.25 298 ALA A N 1
ATOM 2397 C CA . ALA A 1 298 ? 19.027 -8.031 -6.008 1.00 97.25 298 ALA A CA 1
ATOM 2398 C C . ALA A 1 298 ? 19.111 -7.587 -4.539 1.00 97.25 298 ALA A C 1
ATOM 2400 O O . ALA A 1 298 ? 20.139 -7.080 -4.085 1.00 97.25 298 ALA A O 1
ATOM 2401 N N . GLU A 1 299 ? 18.067 -7.891 -3.766 1.00 97.38 299 GLU A N 1
ATOM 2402 C CA . GLU A 1 299 ? 18.030 -7.708 -2.309 1.00 97.38 299 GLU A CA 1
ATOM 2403 C C . GLU A 1 299 ? 19.251 -8.328 -1.614 1.00 97.38 299 GLU A C 1
ATOM 2405 O O . GLU A 1 299 ? 19.841 -7.723 -0.729 1.00 97.38 299 GLU A O 1
ATOM 2410 N N . SER A 1 300 ? 19.683 -9.515 -2.048 1.00 96.62 300 SER A N 1
ATOM 2411 C CA . SER A 1 300 ? 20.822 -10.226 -1.454 1.00 96.62 300 SER A CA 1
ATOM 2412 C C . SER A 1 300 ? 22.173 -9.533 -1.663 1.00 96.62 300 SER A C 1
ATOM 2414 O O . SER A 1 300 ? 23.133 -9.854 -0.966 1.00 96.62 300 SER A O 1
ATOM 2416 N N . LYS A 1 301 ? 22.273 -8.605 -2.624 1.00 97.06 301 LYS A N 1
ATOM 2417 C CA . LYS A 1 301 ? 23.487 -7.819 -2.902 1.00 97.06 301 LYS A CA 1
ATOM 2418 C C . LYS A 1 301 ? 23.438 -6.428 -2.282 1.00 97.06 301 LYS A C 1
ATOM 2420 O O . LYS A 1 301 ? 24.487 -5.872 -1.972 1.00 97.06 301 LYS A O 1
ATOM 2425 N N . TYR A 1 302 ? 22.239 -5.891 -2.074 1.00 97.44 302 TYR A N 1
ATOM 2426 C CA . TYR A 1 302 ? 22.026 -4.595 -1.441 1.00 97.44 302 TYR A CA 1
ATOM 2427 C C . TYR A 1 302 ? 20.849 -4.695 -0.453 1.00 97.44 302 TYR A C 1
ATOM 2429 O O . TYR A 1 302 ? 19.735 -4.292 -0.786 1.00 97.44 302 TYR A O 1
ATOM 2437 N N . PRO A 1 303 ? 21.068 -5.260 0.747 1.00 96.81 303 PRO A N 1
ATOM 2438 C CA . PRO A 1 303 ? 19.989 -5.524 1.695 1.00 96.81 303 PRO A CA 1
ATOM 2439 C C . PRO A 1 303 ? 19.313 -4.254 2.210 1.00 96.81 303 PRO A C 1
ATOM 2441 O O . PRO A 1 303 ? 19.960 -3.216 2.380 1.00 96.81 303 PRO A O 1
ATOM 2444 N N . TYR A 1 304 ? 18.018 -4.359 2.497 1.00 97.38 304 TYR A N 1
ATOM 2445 C CA . TYR A 1 304 ? 17.242 -3.305 3.135 1.00 97.38 304 TYR A CA 1
ATOM 2446 C C . TYR A 1 304 ? 17.658 -3.088 4.589 1.00 97.38 304 TYR A C 1
ATOM 2448 O O . TYR A 1 304 ? 17.683 -4.026 5.382 1.00 97.38 304 TYR A O 1
ATOM 2456 N N . VAL A 1 305 ? 17.984 -1.840 4.936 1.00 95.50 305 VAL A N 1
ATOM 2457 C CA . VAL A 1 305 ? 18.471 -1.459 6.274 1.00 95.50 305 VAL A CA 1
ATOM 2458 C C . VAL A 1 305 ? 17.607 -0.390 6.942 1.00 95.50 305 VAL A C 1
ATOM 2460 O O . VAL A 1 305 ? 18.059 0.235 7.895 1.00 95.50 305 VAL A O 1
ATOM 2463 N N . PHE A 1 306 ? 16.380 -0.175 6.455 1.00 92.88 306 PHE A N 1
ATOM 2464 C CA . PHE A 1 306 ? 15.367 0.715 7.054 1.00 92.88 306 PHE A CA 1
ATOM 2465 C C . PHE A 1 306 ? 15.736 2.205 7.134 1.00 92.88 306 PHE A C 1
ATOM 2467 O O . PHE A 1 306 ? 14.953 3.002 7.632 1.00 92.88 306 PHE A O 1
ATOM 2474 N N . ILE A 1 307 ? 16.896 2.610 6.616 1.00 91.81 307 ILE A N 1
ATOM 2475 C CA . ILE A 1 307 ? 17.372 3.995 6.633 1.00 91.81 307 ILE A CA 1
ATOM 2476 C C . ILE A 1 307 ? 17.857 4.403 5.248 1.00 91.81 307 ILE A C 1
ATOM 2478 O O . ILE A 1 307 ? 18.360 3.574 4.490 1.00 91.81 307 ILE A O 1
ATOM 2482 N N . ALA A 1 308 ? 17.761 5.689 4.923 1.00 84.75 308 ALA A N 1
ATOM 2483 C CA . ALA A 1 308 ? 18.363 6.224 3.710 1.00 84.75 308 ALA A CA 1
ATOM 2484 C C . ALA A 1 308 ? 19.844 6.524 3.947 1.00 84.75 308 ALA A C 1
ATOM 2486 O O . ALA A 1 308 ? 20.199 7.308 4.829 1.00 84.75 308 ALA A O 1
ATOM 2487 N N . LYS A 1 309 ? 20.713 5.937 3.128 1.00 76.44 309 LYS A N 1
ATOM 2488 C CA . LYS A 1 309 ? 22.131 6.283 3.073 1.00 76.44 309 LYS A CA 1
ATOM 2489 C C . LYS A 1 309 ? 22.310 7.103 1.803 1.00 76.44 309 LYS A C 1
ATOM 2491 O O . LYS A 1 309 ? 22.146 6.593 0.706 1.00 76.44 309 LYS A O 1
ATOM 2496 N N . ARG A 1 310 ? 22.657 8.391 1.919 1.00 73.00 310 ARG A N 1
ATOM 2497 C CA . ARG A 1 310 ? 22.855 9.258 0.732 1.00 73.00 310 ARG A CA 1
ATOM 2498 C C . ARG A 1 310 ? 23.984 8.776 -0.201 1.00 73.00 310 ARG A C 1
ATOM 2500 O O . ARG A 1 310 ? 24.176 9.354 -1.262 1.00 73.00 310 ARG A O 1
ATOM 2507 N N . SER A 1 311 ? 24.738 7.743 0.181 1.00 88.56 311 SER A N 1
ATOM 2508 C CA . SER A 1 311 ? 25.718 7.070 -0.667 1.00 88.56 311 SER A CA 1
ATOM 2509 C C . SER A 1 311 ? 25.095 5.889 -1.420 1.00 88.56 311 SER A C 1
ATOM 2511 O O . SER A 1 311 ? 24.917 4.801 -0.872 1.00 88.56 311 SER A O 1
ATOM 2513 N N . CYS A 1 312 ? 24.826 6.090 -2.711 1.00 94.69 312 CYS A N 1
ATOM 2514 C CA . CYS A 1 312 ? 24.410 5.025 -3.619 1.00 94.69 312 CYS A CA 1
ATOM 2515 C C . CYS A 1 312 ? 25.553 4.018 -3.847 1.00 94.69 312 CYS A C 1
ATOM 2517 O O . CYS A 1 312 ? 26.601 4.369 -4.388 1.00 94.69 312 CYS A O 1
ATOM 2519 N N . LYS A 1 313 ? 25.347 2.749 -3.467 1.00 94.50 313 LYS A N 1
ATOM 2520 C CA . LYS A 1 313 ? 26.324 1.652 -3.655 1.00 94.50 313 LYS A CA 1
ATOM 2521 C C . LYS A 1 313 ? 26.010 0.745 -4.849 1.00 94.50 313 LYS A C 1
ATOM 2523 O O . LYS A 1 313 ? 26.396 -0.423 -4.865 1.00 94.50 313 LYS A O 1
ATOM 2528 N N . TRP A 1 314 ? 25.259 1.251 -5.823 1.00 96.88 314 TRP A N 1
ATOM 2529 C CA . TRP A 1 314 ? 24.877 0.484 -7.004 1.00 96.88 314 TRP A CA 1
ATOM 2530 C C . TRP A 1 314 ? 26.105 0.061 -7.821 1.00 96.88 314 TRP A C 1
ATOM 2532 O O . TRP A 1 314 ? 27.049 0.830 -7.998 1.00 96.88 314 TRP A O 1
ATOM 2542 N N . ARG A 1 315 ? 26.080 -1.167 -8.351 1.00 96.25 315 ARG A N 1
ATOM 2543 C CA . ARG A 1 315 ? 27.107 -1.694 -9.256 1.00 96.25 315 ARG A CA 1
ATOM 2544 C C . ARG A 1 315 ? 26.442 -2.425 -10.412 1.00 96.25 315 ARG A C 1
ATOM 2546 O O . ARG A 1 315 ? 25.604 -3.296 -10.191 1.00 96.25 315 ARG A O 1
ATOM 2553 N N . LYS A 1 316 ? 26.892 -2.153 -11.640 1.00 96.25 316 LYS A N 1
ATOM 2554 C CA . LYS A 1 316 ? 26.367 -2.788 -12.862 1.00 96.25 316 LYS A CA 1
ATOM 2555 C C . LYS A 1 316 ? 26.400 -4.322 -12.813 1.00 96.25 316 LYS A C 1
ATOM 2557 O O . LYS A 1 316 ? 25.491 -4.965 -13.322 1.00 96.25 316 LYS A O 1
ATOM 2562 N N . ALA A 1 317 ? 27.423 -4.900 -12.181 1.00 96.44 317 ALA A N 1
ATOM 2563 C CA . ALA A 1 317 ? 27.581 -6.350 -12.048 1.00 96.44 317 ALA A CA 1
ATOM 2564 C C . ALA A 1 317 ? 26.521 -7.022 -11.149 1.00 96.44 317 ALA A C 1
ATOM 2566 O O . ALA A 1 317 ? 26.342 -8.232 -11.242 1.00 96.44 317 ALA A O 1
ATOM 2567 N N . ASP A 1 318 ? 25.818 -6.263 -10.300 1.00 96.44 318 ASP A N 1
ATOM 2568 C CA . ASP A 1 318 ? 24.797 -6.792 -9.383 1.00 96.44 318 ASP A CA 1
ATOM 2569 C C . ASP A 1 318 ? 23.360 -6.639 -9.922 1.00 96.44 318 ASP A C 1
ATOM 2571 O O . ASP A 1 318 ? 22.402 -7.026 -9.246 1.00 96.44 318 ASP A O 1
ATOM 2575 N N . VAL A 1 319 ? 23.185 -6.053 -11.113 1.00 97.81 319 VAL A N 1
ATOM 2576 C CA . VAL A 1 319 ? 21.869 -5.811 -11.723 1.00 97.81 319 VAL A CA 1
ATOM 2577 C C . VAL A 1 319 ? 21.213 -7.132 -12.118 1.00 97.81 319 VAL A C 1
ATOM 2579 O O . VAL A 1 319 ? 21.806 -7.948 -12.821 1.00 97.81 319 VAL A O 1
ATOM 2582 N N . VAL A 1 320 ? 19.956 -7.323 -11.705 1.00 97.88 320 VAL A N 1
ATOM 2583 C CA . VAL A 1 320 ? 19.173 -8.539 -12.000 1.00 97.88 320 VAL A CA 1
ATOM 2584 C C . VAL A 1 320 ? 17.878 -8.267 -12.762 1.00 97.88 320 VAL A C 1
ATOM 2586 O O . VAL A 1 320 ? 17.321 -9.185 -13.362 1.00 97.88 320 VAL A O 1
ATOM 2589 N N . ALA A 1 321 ? 17.401 -7.021 -12.777 1.00 97.31 321 ALA A N 1
ATOM 2590 C CA . ALA A 1 321 ? 16.235 -6.616 -13.552 1.00 97.31 321 ALA A CA 1
ATOM 2591 C C . ALA A 1 321 ? 16.432 -5.227 -14.162 1.00 97.31 321 ALA A C 1
ATOM 2593 O O . ALA A 1 321 ? 17.028 -4.345 -13.551 1.00 97.31 321 ALA A O 1
ATOM 2594 N N . THR A 1 322 ? 15.892 -5.031 -15.356 1.00 96.94 322 THR A N 1
ATOM 2595 C CA . THR A 1 322 ? 15.815 -3.740 -16.045 1.00 96.94 322 THR A CA 1
ATOM 2596 C C . THR A 1 322 ? 14.386 -3.513 -16.512 1.00 96.94 322 THR A C 1
ATOM 2598 O O . THR A 1 322 ? 13.572 -4.440 -16.517 1.00 96.94 322 THR A O 1
ATOM 2601 N N . ASP A 1 323 ? 14.092 -2.279 -16.902 1.00 95.62 323 ASP A N 1
ATOM 2602 C CA . ASP A 1 323 ? 12.797 -1.889 -17.447 1.00 95.62 323 ASP A CA 1
ATOM 2603 C C . ASP A 1 323 ? 12.957 -1.279 -18.849 1.00 95.62 323 ASP A C 1
ATOM 2605 O O . ASP A 1 323 ? 14.007 -0.730 -19.185 1.00 95.62 323 ASP A O 1
ATOM 2609 N N . LYS A 1 324 ? 11.926 -1.364 -19.692 1.00 94.56 324 LYS A N 1
ATOM 2610 C CA . LYS A 1 324 ? 11.889 -0.673 -20.996 1.00 94.56 324 LYS A CA 1
ATOM 2611 C C . LYS A 1 324 ? 11.146 0.661 -20.920 1.00 94.56 324 LYS A C 1
ATOM 2613 O O . LYS A 1 324 ? 11.316 1.526 -21.791 1.00 94.56 324 LYS A O 1
ATOM 2618 N N . GLY A 1 325 ? 10.377 0.862 -19.858 1.00 93.00 325 GLY A N 1
ATOM 2619 C CA . GLY A 1 325 ? 9.595 2.058 -19.596 1.00 93.00 325 GLY A CA 1
ATOM 2620 C C . GLY A 1 325 ? 8.359 1.707 -18.785 1.00 93.00 325 GLY A C 1
ATOM 2621 O O . GLY A 1 325 ? 8.171 0.572 -18.379 1.00 93.00 325 GLY A O 1
ATOM 2622 N N . TYR A 1 326 ? 7.486 2.681 -18.594 1.00 96.06 326 TYR A N 1
ATOM 2623 C CA . TYR A 1 326 ? 6.277 2.512 -17.804 1.00 96.06 326 TYR A CA 1
ATOM 2624 C C . TYR A 1 326 ? 5.076 3.090 -18.541 1.00 96.06 326 TYR A C 1
ATOM 2626 O O . TYR A 1 326 ? 5.226 3.932 -19.430 1.00 96.06 326 TYR A O 1
ATOM 2634 N N . LEU A 1 327 ? 3.891 2.644 -18.138 1.00 97.44 327 LEU A N 1
ATOM 2635 C CA . LEU A 1 327 ? 2.623 3.265 -18.495 1.00 97.44 327 LEU A CA 1
ATOM 2636 C C . LEU A 1 327 ? 1.892 3.708 -17.228 1.00 97.44 327 LEU A C 1
ATOM 2638 O O . LEU A 1 327 ? 1.989 3.070 -16.178 1.00 97.44 327 LEU A O 1
ATOM 2642 N N . GLU A 1 328 ? 1.158 4.807 -17.340 1.00 97.19 328 GLU A N 1
ATOM 2643 C CA . GLU A 1 328 ? 0.378 5.428 -16.273 1.00 97.19 328 GLU A CA 1
ATOM 2644 C C . GLU A 1 328 ? -1.121 5.264 -16.546 1.00 97.19 328 GLU A C 1
ATOM 2646 O O . GLU A 1 328 ? -1.588 5.347 -17.684 1.00 97.19 328 GLU A O 1
ATOM 2651 N N . ILE A 1 329 ? -1.896 5.042 -15.491 1.00 97.50 329 ILE A N 1
ATOM 2652 C CA . ILE A 1 329 ? -3.356 5.055 -15.532 1.00 97.50 329 ILE A CA 1
ATOM 2653 C C . ILE A 1 329 ? -3.818 6.506 -15.412 1.00 97.50 329 ILE A C 1
ATOM 2655 O O . ILE A 1 329 ? -3.273 7.275 -14.620 1.00 97.50 329 ILE A O 1
ATOM 2659 N N . ARG A 1 330 ? -4.818 6.887 -16.210 1.00 96.00 330 ARG A N 1
ATOM 2660 C CA . ARG A 1 330 ? -5.426 8.219 -16.121 1.00 96.00 330 ARG A CA 1
ATOM 2661 C C . ARG A 1 330 ? -6.071 8.416 -14.751 1.00 96.00 330 ARG A C 1
ATOM 2663 O O . ARG A 1 330 ? -6.666 7.486 -14.216 1.00 96.00 330 ARG A O 1
ATOM 2670 N N . ASP A 1 331 ? -5.981 9.635 -14.226 1.00 95.56 331 ASP A N 1
ATOM 2671 C CA . ASP A 1 331 ? -6.537 9.974 -12.915 1.00 95.56 331 ASP A CA 1
ATOM 2672 C C . ASP A 1 331 ? -8.027 9.603 -12.821 1.00 95.56 331 ASP A C 1
ATOM 2674 O O . ASP A 1 331 ? -8.843 10.031 -13.639 1.00 95.56 331 ASP A O 1
ATOM 2678 N N . GLY A 1 332 ? -8.358 8.763 -11.839 1.00 96.88 332 GLY A N 1
ATOM 2679 C CA . GLY A 1 332 ? -9.716 8.314 -11.545 1.00 96.88 332 GLY A CA 1
ATOM 2680 C C . GLY A 1 332 ? -10.242 7.201 -12.453 1.00 96.88 332 GLY A C 1
ATOM 2681 O O . GLY A 1 332 ? -11.362 6.739 -12.236 1.00 96.88 332 GLY A O 1
ATOM 2682 N N . ASP A 1 333 ? -9.466 6.732 -13.435 1.00 98.12 333 ASP A N 1
ATOM 2683 C CA . ASP A 1 333 ? -9.910 5.713 -14.389 1.00 98.12 333 ASP A CA 1
ATOM 2684 C C . ASP A 1 333 ? -9.835 4.294 -13.795 1.00 98.12 333 ASP A C 1
ATOM 2686 O O . ASP A 1 333 ? -8.916 3.510 -14.059 1.00 98.12 333 ASP A O 1
ATOM 2690 N N . GLU A 1 334 ? -10.834 3.941 -12.978 1.00 98.69 334 GLU A N 1
ATOM 2691 C CA . GLU A 1 334 ? -10.959 2.600 -12.391 1.00 98.69 334 GLU A CA 1
ATOM 2692 C C . GLU A 1 334 ? -11.106 1.494 -13.455 1.00 98.69 334 GLU A C 1
ATOM 2694 O O . GLU A 1 334 ? -10.660 0.362 -13.234 1.00 98.69 334 GLU A O 1
ATOM 2699 N N . LEU A 1 335 ? -11.690 1.801 -14.620 1.00 98.44 335 LEU A N 1
ATOM 2700 C CA . LEU A 1 335 ? -11.809 0.847 -15.724 1.00 98.44 335 LEU A CA 1
ATOM 2701 C C . LEU A 1 335 ? -10.443 0.594 -16.372 1.00 98.44 335 LEU A C 1
ATOM 2703 O O . LEU A 1 335 ? -10.086 -0.564 -16.597 1.00 98.44 335 LEU A O 1
ATOM 2707 N N . GLY A 1 336 ? -9.657 1.646 -16.594 1.00 98.44 336 GLY A N 1
ATOM 2708 C CA . GLY A 1 336 ? -8.287 1.557 -17.095 1.00 98.44 336 GLY A CA 1
ATOM 2709 C C . GLY A 1 336 ? -7.377 0.795 -16.141 1.00 98.44 336 GLY A C 1
ATOM 2710 O O . GLY A 1 336 ? -6.642 -0.095 -16.574 1.00 98.44 336 GLY A O 1
ATOM 2711 N N . LEU A 1 337 ? -7.499 1.046 -14.832 1.00 98.81 337 LEU A N 1
ATOM 2712 C CA . LEU A 1 337 ? -6.811 0.259 -13.807 1.00 98.81 337 LEU A CA 1
ATOM 2713 C C . LEU A 1 337 ? -7.220 -1.222 -13.872 1.00 98.81 337 LEU A C 1
ATOM 2715 O O . LEU A 1 337 ? -6.360 -2.104 -13.867 1.00 98.81 337 LEU A O 1
ATOM 2719 N N . LYS A 1 338 ? -8.523 -1.519 -13.987 1.00 98.81 338 LYS A N 1
ATOM 2720 C CA . LYS A 1 338 ? -9.036 -2.899 -14.077 1.00 98.81 338 LYS A CA 1
ATOM 2721 C C . LYS A 1 338 ? -8.491 -3.605 -15.313 1.00 98.81 338 LYS A C 1
ATOM 2723 O O . LYS A 1 338 ? -8.098 -4.772 -15.236 1.00 98.81 338 LYS A O 1
ATOM 2728 N N . HIS A 1 339 ? -8.476 -2.902 -16.441 1.00 98.69 339 HIS A N 1
ATOM 2729 C CA . HIS A 1 339 ? -7.996 -3.401 -17.722 1.00 98.69 339 HIS A CA 1
ATOM 2730 C C . HIS A 1 339 ? -6.499 -3.723 -17.663 1.00 98.69 339 HIS A C 1
ATOM 2732 O O . HIS A 1 339 ? -6.115 -4.865 -17.932 1.00 98.69 339 HIS A O 1
ATOM 2738 N N . ALA A 1 340 ? -5.677 -2.788 -17.179 1.00 98.69 340 ALA A N 1
ATOM 2739 C CA . ALA A 1 340 ? -4.244 -2.997 -16.984 1.00 98.69 340 ALA A CA 1
ATOM 2740 C C . ALA A 1 340 ? -3.957 -4.191 -16.056 1.00 98.69 340 ALA A C 1
ATOM 2742 O O . ALA A 1 340 ? -3.172 -5.077 -16.404 1.00 98.69 340 ALA A O 1
ATOM 2743 N N . VAL A 1 341 ? -4.668 -4.294 -14.926 1.00 98.81 341 VAL A N 1
ATOM 2744 C CA . VAL A 1 341 ? -4.531 -5.431 -14.000 1.00 98.81 341 VAL A CA 1
ATOM 2745 C C . VAL A 1 341 ? -4.884 -6.759 -14.668 1.00 98.81 341 VAL A C 1
ATOM 2747 O O . VAL A 1 341 ? -4.228 -7.772 -14.418 1.00 98.81 341 VAL A O 1
ATOM 2750 N N . ALA A 1 342 ? -5.902 -6.777 -15.527 1.00 98.56 342 ALA A N 1
ATOM 2751 C CA . ALA A 1 342 ? -6.356 -7.988 -16.197 1.00 98.56 342 ALA A CA 1
ATOM 2752 C C . ALA A 1 342 ? -5.418 -8.457 -17.313 1.00 98.56 342 ALA A C 1
ATOM 2754 O O . ALA A 1 342 ? -5.163 -9.656 -17.439 1.00 98.56 342 ALA A O 1
ATOM 2755 N N . LYS A 1 343 ? -4.938 -7.524 -18.138 1.00 97.81 343 LYS A N 1
ATOM 2756 C CA . LYS A 1 343 ? -4.199 -7.826 -19.370 1.00 97.81 343 LYS A CA 1
ATOM 2757 C C . LYS A 1 343 ? -2.690 -7.822 -19.164 1.00 97.81 343 LYS A C 1
ATOM 2759 O O . LYS A 1 343 ? -1.993 -8.665 -19.729 1.00 97.81 343 LYS A O 1
ATOM 2764 N N . HIS A 1 344 ? -2.185 -6.935 -18.311 1.00 97.56 344 HIS A N 1
ATOM 2765 C CA . HIS A 1 344 ? -0.750 -6.702 -18.164 1.00 97.56 344 HIS A CA 1
ATOM 2766 C C . HIS A 1 344 ? -0.172 -7.237 -16.866 1.00 97.56 344 HIS A C 1
ATOM 2768 O O . HIS A 1 344 ? 0.874 -7.878 -16.911 1.00 97.56 344 HIS A O 1
ATOM 2774 N N . GLY A 1 345 ? -0.827 -7.075 -15.724 1.00 98.31 345 GLY A N 1
ATOM 2775 C CA . GLY A 1 345 ? -0.241 -7.512 -14.458 1.00 98.31 345 GLY A CA 1
ATOM 2776 C C . GLY A 1 345 ? -0.535 -6.570 -13.307 1.00 98.31 345 GLY A C 1
ATOM 2777 O O . GLY A 1 345 ? -1.275 -5.610 -13.481 1.00 98.31 345 GLY A O 1
ATOM 2778 N N . PRO A 1 346 ? 0.048 -6.825 -12.129 1.00 98.75 346 PRO A N 1
ATOM 2779 C CA . PRO A 1 346 ? -0.108 -5.944 -10.981 1.00 98.75 346 PRO A CA 1
ATOM 2780 C C . PRO A 1 346 ? 0.267 -4.483 -11.286 1.00 98.75 346 PRO A C 1
ATOM 2782 O O . PRO A 1 346 ? 1.240 -4.233 -11.993 1.00 98.75 346 PRO A O 1
ATOM 2785 N N . VAL A 1 347 ? -0.481 -3.526 -10.738 1.00 98.94 347 VAL A N 1
ATOM 2786 C CA . VAL A 1 347 ? -0.285 -2.081 -10.970 1.00 98.94 347 VAL A CA 1
ATOM 2787 C C . VAL A 1 347 ? -0.016 -1.401 -9.635 1.00 98.94 347 VAL A C 1
ATOM 2789 O O . VAL A 1 347 ? -0.770 -1.614 -8.685 1.00 98.94 347 VAL A O 1
ATOM 2792 N N . VAL A 1 348 ? 1.056 -0.609 -9.531 1.00 98.81 348 VAL A N 1
ATOM 2793 C CA . VAL A 1 348 ? 1.319 0.165 -8.310 1.00 98.81 348 VAL A CA 1
ATOM 2794 C C . VAL A 1 348 ? 0.458 1.420 -8.324 1.00 98.81 348 VAL A C 1
ATOM 2796 O O . VAL A 1 348 ? 0.334 2.079 -9.352 1.00 98.81 348 VAL A O 1
ATOM 2799 N N . VAL A 1 349 ? -0.162 1.733 -7.192 1.00 98.75 349 VAL A N 1
ATOM 2800 C CA . VAL A 1 349 ? -1.094 2.851 -7.037 1.00 98.75 349 VAL A CA 1
ATOM 2801 C C . VAL A 1 349 ? -0.781 3.637 -5.771 1.00 98.75 349 VAL A C 1
ATOM 2803 O O . VAL A 1 349 ? -0.189 3.108 -4.829 1.00 98.75 349 VAL A O 1
ATOM 2806 N N . GLY A 1 350 ? -1.206 4.896 -5.745 1.00 98.19 350 GLY A N 1
ATOM 2807 C CA . GLY A 1 350 ? -1.273 5.690 -4.524 1.00 98.19 350 GLY A CA 1
ATOM 2808 C C . GLY A 1 350 ? -2.652 5.593 -3.884 1.00 98.19 350 GLY A C 1
ATOM 2809 O O . GLY A 1 350 ? -3.654 5.628 -4.590 1.00 98.19 350 GLY A O 1
ATOM 2810 N N . ILE A 1 351 ? -2.705 5.505 -2.559 1.00 98.44 351 ILE A N 1
ATOM 2811 C CA . ILE A 1 351 ? -3.940 5.570 -1.775 1.00 98.44 351 ILE A CA 1
ATOM 2812 C C . ILE A 1 351 ? -3.801 6.546 -0.610 1.00 98.44 351 ILE A C 1
ATOM 2814 O O . ILE A 1 351 ? -2.696 6.853 -0.148 1.00 98.44 351 ILE A O 1
ATOM 2818 N N . SER A 1 352 ? -4.934 7.008 -0.093 1.00 97.00 352 SER A N 1
ATOM 2819 C CA . SER A 1 352 ? -5.000 7.571 1.255 1.00 97.00 352 SER A CA 1
ATOM 2820 C C . SER A 1 352 ? -4.818 6.435 2.270 1.00 97.00 352 SER A C 1
ATOM 2822 O O . SER A 1 352 ? -5.650 5.533 2.308 1.00 97.00 352 SER A O 1
ATOM 2824 N N . GLY A 1 353 ? -3.703 6.428 3.012 1.00 93.38 353 GLY A N 1
ATOM 2825 C CA . GLY A 1 353 ? -3.325 5.309 3.897 1.00 93.38 353 GLY A CA 1
ATOM 2826 C C . GLY A 1 353 ? -3.130 5.669 5.373 1.00 93.38 353 GLY A C 1
ATOM 2827 O O . GLY A 1 353 ? -2.804 4.799 6.174 1.00 93.38 353 GLY A O 1
ATOM 2828 N N . HIS A 1 354 ? -3.326 6.935 5.746 1.00 90.88 354 HIS A N 1
ATOM 2829 C CA . HIS A 1 354 ? -3.049 7.443 7.095 1.00 90.88 354 HIS A CA 1
ATOM 2830 C C . HIS A 1 354 ? -4.188 7.215 8.097 1.00 90.88 354 HIS A C 1
ATOM 2832 O O . HIS A 1 354 ? -4.031 7.479 9.284 1.00 90.88 354 HIS A O 1
ATOM 2838 N N . GLN A 1 355 ? -5.351 6.745 7.643 1.00 93.50 355 GLN A N 1
ATOM 2839 C CA . GLN A 1 355 ? -6.494 6.506 8.518 1.00 93.50 355 GLN A CA 1
ATOM 2840 C C . GLN A 1 355 ? -6.168 5.385 9.507 1.00 93.50 355 GLN A C 1
ATOM 2842 O O . GLN A 1 355 ? -5.757 4.298 9.092 1.00 93.50 355 GLN A O 1
ATOM 2847 N N . ARG A 1 356 ? -6.464 5.581 10.800 1.00 91.62 356 ARG A N 1
ATOM 2848 C CA . ARG A 1 356 ? -6.309 4.510 11.802 1.00 91.62 356 ARG A CA 1
ATOM 2849 C C . ARG A 1 356 ? -7.116 3.255 11.435 1.00 91.62 356 ARG A C 1
ATOM 2851 O O . ARG A 1 356 ? -6.648 2.139 11.633 1.00 91.62 356 ARG A O 1
ATOM 2858 N N . SER A 1 357 ? -8.286 3.414 10.808 1.00 96.00 357 SER A N 1
ATOM 2859 C CA . SER A 1 357 ? -9.082 2.283 10.307 1.00 96.00 357 SER A CA 1
ATOM 2860 C C . SER A 1 357 ? -8.372 1.470 9.217 1.00 96.00 357 SER A C 1
ATOM 2862 O O . SER A 1 357 ? -8.590 0.265 9.119 1.00 96.00 357 SER A O 1
ATOM 2864 N N . PHE A 1 358 ? -7.517 2.102 8.403 1.00 97.88 358 PHE A N 1
ATOM 2865 C CA . PHE A 1 358 ? -6.689 1.413 7.411 1.00 97.88 358 PHE A CA 1
ATOM 2866 C C . PHE A 1 358 ? -5.440 0.800 8.054 1.00 97.88 358 PHE A C 1
ATOM 2868 O O . PHE A 1 358 ? -5.095 -0.348 7.771 1.00 97.88 358 PHE A O 1
ATOM 2875 N N . ARG A 1 359 ? -4.791 1.530 8.969 1.00 96.56 359 ARG A N 1
ATOM 2876 C CA . ARG A 1 359 ? -3.657 1.048 9.774 1.00 96.56 359 ARG A CA 1
ATOM 2877 C C . ARG A 1 359 ? -3.966 -0.270 10.484 1.00 96.56 359 ARG A C 1
ATOM 2879 O O . ARG A 1 359 ? -3.139 -1.174 10.457 1.00 96.56 359 ARG A O 1
ATOM 2886 N N . PHE A 1 360 ? -5.163 -0.397 11.049 1.00 97.88 360 PHE A N 1
ATOM 2887 C CA . PHE A 1 360 ? -5.613 -1.585 11.784 1.00 97.88 360 PHE A CA 1
ATOM 2888 C C . PHE A 1 360 ? -6.563 -2.478 10.987 1.00 97.88 360 PHE A C 1
ATOM 2890 O O . PHE A 1 360 ? -7.234 -3.336 11.556 1.00 97.88 360 PHE A O 1
ATOM 2897 N N . TYR A 1 361 ? -6.651 -2.298 9.666 1.00 98.69 361 TYR A N 1
ATOM 2898 C CA . TYR A 1 361 ? -7.451 -3.176 8.819 1.00 98.69 361 TYR A CA 1
ATOM 2899 C C . TYR A 1 361 ? -7.033 -4.645 9.022 1.00 98.69 361 TYR A C 1
ATOM 2901 O O . TYR A 1 361 ? -5.854 -4.989 8.905 1.00 98.69 361 TYR A O 1
ATOM 2909 N N . LYS A 1 362 ? -8.015 -5.518 9.286 1.00 98.50 362 LYS A N 1
ATOM 2910 C CA . LYS A 1 362 ? -7.819 -6.967 9.457 1.00 98.50 362 LYS A CA 1
ATOM 2911 C C . LYS A 1 362 ? -8.411 -7.761 8.299 1.00 98.50 362 LYS A C 1
ATOM 2913 O O . LYS A 1 362 ? -7.733 -8.602 7.714 1.00 98.50 362 LYS A O 1
ATOM 2918 N N . SER A 1 363 ? -9.684 -7.535 7.975 1.00 98.31 363 SER A N 1
ATOM 2919 C CA . SER A 1 363 ? -10.396 -8.324 6.962 1.00 98.31 363 SER A CA 1
ATOM 2920 C C . SER A 1 363 ? -11.650 -7.620 6.434 1.00 98.31 363 SER A C 1
ATOM 2922 O O . SER A 1 363 ? -12.048 -6.585 6.963 1.00 98.31 363 SER A O 1
ATOM 2924 N N . GLY A 1 364 ? -12.284 -8.188 5.402 1.00 98.31 364 GLY A N 1
ATOM 2925 C CA . GLY A 1 364 ? -13.469 -7.626 4.742 1.00 98.31 364 GLY A CA 1
ATOM 2926 C C . GLY A 1 364 ? -13.126 -6.651 3.612 1.00 98.31 364 GLY A C 1
ATOM 2927 O O . GLY A 1 364 ? -11.999 -6.639 3.132 1.00 98.31 364 GLY A O 1
ATOM 2928 N N . ILE A 1 365 ? -14.097 -5.863 3.146 1.00 98.69 365 ILE A N 1
ATOM 2929 C CA . ILE A 1 365 ? -13.886 -4.838 2.112 1.00 98.69 365 ILE A CA 1
ATOM 2930 C C . ILE A 1 365 ? -13.760 -3.478 2.781 1.00 98.69 365 ILE A C 1
ATOM 2932 O O . ILE A 1 365 ? -14.738 -2.943 3.302 1.00 98.69 365 ILE A O 1
ATOM 2936 N N . TYR A 1 366 ? -12.561 -2.910 2.736 1.00 98.69 366 TYR A N 1
ATOM 2937 C CA . TYR A 1 366 ? -12.270 -1.590 3.266 1.00 98.69 366 TYR A CA 1
ATOM 2938 C C . TYR A 1 366 ? -12.973 -0.490 2.461 1.00 98.69 366 TYR A C 1
ATOM 2940 O O . TYR A 1 366 ? -12.971 -0.475 1.222 1.00 98.69 366 TYR A O 1
ATOM 2948 N N . SER A 1 367 ? -13.538 0.462 3.193 1.00 97.06 367 SER A N 1
ATOM 2949 C CA . SER A 1 367 ? -14.105 1.705 2.678 1.00 97.06 367 SER A CA 1
ATOM 2950 C C . SER A 1 367 ? -13.988 2.783 3.746 1.00 97.06 367 SER A C 1
ATOM 2952 O O . SER A 1 367 ? -14.217 2.500 4.924 1.00 97.06 367 SER A O 1
ATOM 2954 N N . SER A 1 368 ? -13.711 4.018 3.342 1.00 94.81 368 SER A N 1
ATOM 2955 C CA . SER A 1 368 ? -13.693 5.159 4.252 1.00 94.81 368 SER A CA 1
ATOM 2956 C C . SER A 1 368 ? -14.232 6.413 3.574 1.00 94.81 368 SER A C 1
ATOM 2958 O O . SER A 1 368 ? -13.980 6.656 2.398 1.00 94.81 368 SER A O 1
ATOM 2960 N N . ASN A 1 369 ? -14.968 7.219 4.333 1.00 92.38 369 ASN A N 1
ATOM 2961 C CA . ASN A 1 369 ? -15.424 8.551 3.939 1.00 92.38 369 ASN A CA 1
ATOM 2962 C C . ASN A 1 369 ? -14.453 9.664 4.375 1.00 92.38 369 ASN A C 1
ATOM 2964 O O . ASN A 1 369 ? -14.653 10.813 4.001 1.00 92.38 369 ASN A O 1
ATOM 2968 N N . THR A 1 370 ? -13.402 9.336 5.133 1.00 92.69 370 THR A N 1
ATOM 2969 C CA . THR A 1 370 ? -12.379 10.280 5.619 1.00 92.69 370 THR A CA 1
ATOM 2970 C C . THR A 1 370 ? -11.085 10.213 4.806 1.00 92.69 370 THR A C 1
ATOM 2972 O O . THR A 1 370 ? -10.014 10.619 5.260 1.00 92.69 370 THR A O 1
ATOM 2975 N N . CYS A 1 371 ? -11.152 9.661 3.592 1.00 94.31 371 CYS A N 1
ATOM 2976 C CA . CYS A 1 371 ? -10.004 9.635 2.702 1.00 94.31 371 CYS A CA 1
ATOM 2977 C C . CYS A 1 371 ? -9.649 11.048 2.231 1.00 94.31 371 CYS A C 1
ATOM 2979 O O . CYS A 1 371 ? -10.487 11.774 1.706 1.00 94.31 371 CYS A O 1
ATOM 2981 N N . THR A 1 372 ? -8.394 11.434 2.459 1.00 92.12 372 THR A N 1
ATOM 2982 C CA . THR A 1 372 ? -7.823 12.702 1.984 1.00 92.12 372 THR A CA 1
ATOM 2983 C C . THR A 1 372 ? -6.800 12.407 0.884 1.00 92.12 372 THR A C 1
ATOM 2985 O O . THR A 1 372 ? -6.880 11.366 0.233 1.00 92.12 372 THR A O 1
ATOM 2988 N N . LYS A 1 373 ? -5.808 13.274 0.669 1.00 92.69 373 LYS A N 1
ATOM 2989 C CA . LYS A 1 373 ? -4.791 13.087 -0.374 1.00 92.69 373 LYS A CA 1
ATOM 2990 C C . LYS A 1 373 ? -4.066 11.728 -0.271 1.00 92.69 373 LYS A C 1
ATOM 2992 O O . LYS A 1 373 ? -3.880 11.219 0.842 1.00 92.69 373 LYS A O 1
ATOM 2997 N N . PRO A 1 374 ? -3.616 11.155 -1.405 1.00 95.62 374 PRO A N 1
ATOM 2998 C CA . PRO A 1 374 ? -2.767 9.971 -1.392 1.00 95.62 374 PRO A CA 1
ATOM 2999 C C . PRO A 1 374 ? -1.499 10.201 -0.564 1.00 95.62 374 PRO A C 1
ATOM 3001 O O . PRO A 1 374 ? -0.844 11.236 -0.688 1.00 95.62 374 PRO A O 1
ATOM 3004 N N . SER A 1 375 ? -1.164 9.226 0.274 1.00 96.50 375 SER A N 1
ATOM 3005 C CA . SER A 1 375 ? -0.011 9.256 1.183 1.00 96.50 375 SER A CA 1
ATOM 3006 C C . SER A 1 375 ? 0.762 7.939 1.210 1.00 96.50 375 SER A C 1
ATOM 3008 O O . SER A 1 375 ? 1.891 7.904 1.686 1.00 96.50 375 SER A O 1
ATOM 3010 N N . HIS A 1 376 ? 0.198 6.862 0.664 1.00 98.38 376 HIS A N 1
ATOM 3011 C CA . HIS A 1 376 ? 0.793 5.532 0.714 1.00 98.38 376 HIS A CA 1
ATOM 3012 C C . HIS A 1 376 ? 0.771 4.864 -0.654 1.00 98.38 376 HIS A C 1
ATOM 3014 O O . HIS A 1 376 ? -0.221 4.970 -1.371 1.00 98.38 376 HIS A O 1
ATOM 3020 N N . ALA A 1 377 ? 1.848 4.172 -1.017 1.00 98.62 377 ALA A N 1
ATOM 3021 C CA . ALA A 1 377 ? 1.917 3.405 -2.254 1.00 98.62 377 ALA A CA 1
ATOM 3022 C C . ALA A 1 377 ? 1.720 1.915 -1.971 1.00 98.62 377 ALA A C 1
ATOM 3024 O O . ALA A 1 377 ? 2.379 1.341 -1.106 1.00 98.62 377 ALA A O 1
ATOM 3025 N N . VAL A 1 378 ? 0.831 1.284 -2.731 1.00 98.81 378 VAL A N 1
ATOM 3026 C CA . VAL A 1 378 ? 0.507 -0.143 -2.622 1.00 98.81 378 VAL A CA 1
ATOM 3027 C C . VAL A 1 378 ? 0.401 -0.770 -4.007 1.00 98.81 378 VAL A C 1
ATOM 3029 O O . VAL A 1 378 ? 0.313 -0.067 -5.011 1.00 98.81 378 VAL A O 1
ATOM 3032 N N . LEU A 1 379 ? 0.394 -2.100 -4.085 1.00 98.88 379 LEU A N 1
ATOM 3033 C CA . LEU A 1 379 ? 0.269 -2.811 -5.357 1.00 98.88 379 LEU A CA 1
ATOM 3034 C C . LEU A 1 379 ? -1.124 -3.432 -5.500 1.00 98.88 379 LEU A C 1
ATOM 3036 O O . LEU A 1 379 ? -1.518 -4.269 -4.686 1.00 98.88 379 LEU A O 1
ATOM 3040 N N . ILE A 1 380 ? -1.851 -3.090 -6.564 1.00 98.94 380 ILE A N 1
ATOM 3041 C CA . ILE A 1 380 ? -3.073 -3.796 -6.953 1.00 98.94 380 ILE A CA 1
ATOM 3042 C C . ILE A 1 380 ? -2.680 -5.089 -7.656 1.00 98.94 380 ILE A C 1
ATOM 3044 O O . ILE A 1 380 ? -2.135 -5.075 -8.756 1.00 98.94 380 ILE A O 1
ATOM 3048 N N . VAL A 1 381 ? -2.972 -6.222 -7.024 1.00 98.88 381 VAL A N 1
ATOM 3049 C CA . VAL A 1 381 ? -2.628 -7.568 -7.517 1.00 98.88 381 VAL A CA 1
ATOM 3050 C C . VAL A 1 381 ? -3.835 -8.323 -8.066 1.00 98.88 381 VAL A C 1
ATOM 3052 O O . VAL A 1 381 ? -3.744 -9.509 -8.387 1.00 98.88 381 VAL A O 1
ATOM 3055 N N . GLY A 1 382 ? -4.983 -7.664 -8.164 1.00 98.88 382 GLY A N 1
ATOM 3056 C CA . GLY A 1 382 ? -6.204 -8.293 -8.626 1.00 98.88 382 GLY A CA 1
ATOM 3057 C C . GLY A 1 382 ? -7.454 -7.517 -8.255 1.00 98.88 382 GLY A C 1
ATOM 3058 O O . GLY A 1 382 ? -7.393 -6.430 -7.686 1.00 98.88 382 GLY A O 1
ATOM 3059 N N . TYR A 1 383 ? -8.597 -8.107 -8.573 1.00 98.88 383 TYR A N 1
ATOM 3060 C CA . TYR A 1 383 ? -9.918 -7.584 -8.261 1.00 98.88 383 TYR A CA 1
ATOM 3061 C C . TYR A 1 383 ? -10.952 -8.709 -8.261 1.00 98.88 383 TYR A C 1
ATOM 3063 O O . TYR A 1 383 ? -10.740 -9.780 -8.836 1.00 98.88 383 TYR A O 1
ATOM 3071 N N . GLY A 1 384 ? -12.100 -8.441 -7.654 1.00 98.62 384 GLY A N 1
ATOM 3072 C CA . GLY A 1 384 ? -13.255 -9.327 -7.687 1.00 98.62 384 GLY A CA 1
ATOM 3073 C C . GLY A 1 384 ? -14.529 -8.603 -7.280 1.00 98.62 384 GLY A C 1
ATOM 3074 O O . GLY A 1 384 ? -14.575 -7.367 -7.273 1.00 98.62 384 GLY A O 1
ATOM 3075 N N . THR A 1 385 ? -15.539 -9.395 -6.939 1.00 98.31 385 THR A N 1
ATOM 3076 C CA . THR A 1 385 ? -16.842 -8.933 -6.459 1.00 98.31 385 THR A CA 1
ATOM 3077 C C . THR A 1 385 ? -17.257 -9.816 -5.291 1.00 98.31 385 THR A C 1
ATOM 3079 O O . THR A 1 385 ? -17.310 -11.041 -5.410 1.00 98.31 385 THR A O 1
ATOM 3082 N N . HIS A 1 386 ? -17.521 -9.204 -4.143 1.00 96.75 386 HIS A N 1
ATOM 3083 C CA . HIS A 1 386 ? -18.082 -9.875 -2.981 1.00 96.75 386 HIS A CA 1
ATOM 3084 C C . HIS A 1 386 ? -19.603 -9.852 -3.069 1.00 96.75 386 HIS A C 1
ATOM 3086 O O . HIS A 1 386 ? -20.185 -8.815 -3.381 1.00 96.75 386 HIS A O 1
ATOM 3092 N N . ARG A 1 387 ? -20.247 -10.978 -2.741 1.00 95.12 387 ARG A N 1
ATOM 3093 C CA . ARG A 1 387 ? -21.701 -11.162 -2.907 1.00 95.12 387 ARG A CA 1
ATOM 3094 C C . ARG A 1 387 ? -22.526 -10.060 -2.237 1.00 95.12 387 ARG A C 1
ATOM 3096 O O . ARG A 1 387 ? -23.479 -9.580 -2.831 1.00 95.12 387 ARG A O 1
ATOM 3103 N N . THR A 1 388 ? -22.131 -9.650 -1.033 1.00 94.31 388 THR A N 1
ATOM 3104 C CA . THR A 1 388 ? -22.880 -8.672 -0.223 1.00 94.31 388 THR A CA 1
ATOM 3105 C C . THR A 1 388 ? -22.373 -7.239 -0.369 1.00 94.31 388 THR A C 1
ATOM 3107 O O . THR A 1 388 ? -23.137 -6.289 -0.267 1.00 94.31 388 THR A O 1
ATOM 3110 N N . TYR A 1 389 ? -21.069 -7.063 -0.579 1.00 94.31 389 TYR A N 1
ATOM 3111 C CA . TYR A 1 389 ? -20.399 -5.772 -0.371 1.00 94.31 389 TYR A CA 1
ATOM 3112 C C . TYR A 1 389 ? -19.921 -5.134 -1.684 1.00 94.31 389 TYR A C 1
ATOM 3114 O O . TYR A 1 389 ? -19.507 -3.973 -1.700 1.00 94.31 389 TYR A O 1
ATOM 3122 N N . GLY A 1 390 ? -20.056 -5.866 -2.794 1.00 96.56 390 GLY A N 1
ATOM 3123 C CA . GLY A 1 390 ? -19.783 -5.386 -4.138 1.00 96.56 390 GLY A CA 1
ATOM 3124 C C . GLY A 1 390 ? -18.327 -5.539 -4.560 1.00 96.56 390 GLY A C 1
ATOM 3125 O O . GLY A 1 390 ? -17.589 -6.407 -4.088 1.00 96.56 390 GLY A O 1
ATOM 3126 N N . ASP A 1 391 ? -17.944 -4.713 -5.522 1.00 98.50 391 ASP A N 1
ATOM 3127 C CA . ASP A 1 391 ? -16.657 -4.763 -6.198 1.00 98.50 391 ASP A CA 1
ATOM 3128 C C . ASP A 1 391 ? -15.491 -4.377 -5.279 1.00 98.50 391 ASP A C 1
ATOM 3130 O O . ASP A 1 391 ? -15.577 -3.429 -4.498 1.00 98.50 391 ASP A O 1
ATOM 3134 N N . TYR A 1 392 ? -14.368 -5.088 -5.412 1.00 98.88 392 TYR A N 1
ATOM 3135 C CA . TYR A 1 392 ? -13.136 -4.773 -4.690 1.00 98.88 392 TYR A CA 1
ATOM 3136 C C . TYR A 1 392 ? -11.873 -4.923 -5.539 1.00 98.88 392 TYR A C 1
ATOM 3138 O O . TYR A 1 392 ? -11.824 -5.697 -6.501 1.00 98.88 392 TYR A O 1
ATOM 3146 N N . TRP A 1 393 ? -10.841 -4.198 -5.123 1.00 98.94 393 TRP A N 1
ATOM 3147 C CA . TRP A 1 393 ? -9.434 -4.382 -5.455 1.00 98.94 393 TRP A CA 1
ATOM 3148 C C . TRP A 1 393 ? -8.763 -5.318 -4.450 1.00 98.94 393 TRP A C 1
ATOM 3150 O O . TRP A 1 393 ? -9.107 -5.306 -3.270 1.00 98.94 393 TRP A O 1
ATOM 3160 N N . ILE A 1 394 ? -7.784 -6.104 -4.899 1.00 98.88 394 ILE A N 1
ATOM 3161 C CA . ILE A 1 394 ? -6.883 -6.876 -4.033 1.00 98.88 394 ILE A CA 1
ATOM 3162 C C . ILE A 1 394 ? -5.571 -6.105 -3.930 1.00 98.88 394 ILE A C 1
ATOM 3164 O O . ILE A 1 394 ? -4.891 -5.903 -4.935 1.00 98.88 394 ILE A O 1
ATOM 3168 N N . ILE A 1 395 ? -5.211 -5.705 -2.718 1.00 98.62 395 ILE A N 1
ATOM 3169 C CA . ILE A 1 395 ? -4.041 -4.884 -2.412 1.00 98.62 395 ILE A CA 1
ATOM 3170 C C . ILE A 1 395 ? -2.957 -5.764 -1.792 1.00 98.62 395 ILE A C 1
ATOM 3172 O O . ILE A 1 395 ? -3.247 -6.517 -0.866 1.00 98.62 395 ILE A O 1
ATOM 3176 N N . LYS A 1 396 ? -1.711 -5.646 -2.257 1.00 98.88 396 LYS A N 1
ATOM 3177 C CA . LYS A 1 396 ? -0.502 -6.088 -1.544 1.00 98.88 396 LYS A CA 1
ATOM 3178 C C . LYS A 1 396 ? 0.128 -4.867 -0.871 1.00 98.88 396 LYS A C 1
ATOM 3180 O O . LYS A 1 396 ? 0.443 -3.893 -1.557 1.00 98.88 396 LYS A O 1
ATOM 3185 N N . ASN A 1 397 ? 0.295 -4.927 0.447 1.00 98.69 397 ASN A N 1
ATOM 3186 C CA . ASN A 1 397 ? 0.890 -3.857 1.247 1.00 98.69 397 ASN A CA 1
ATOM 3187 C C . ASN A 1 397 ? 2.365 -4.172 1.589 1.00 98.69 397 ASN A C 1
ATOM 3189 O O . ASN A 1 397 ? 2.866 -5.260 1.291 1.00 98.69 397 ASN A O 1
ATOM 3193 N N . SER A 1 398 ? 3.061 -3.211 2.193 1.00 98.25 398 SER A N 1
ATOM 3194 C CA . SER A 1 398 ? 4.472 -3.268 2.598 1.00 98.25 398 SER A CA 1
ATOM 3195 C C . SER A 1 398 ? 4.672 -3.093 4.108 1.00 98.25 398 SER A C 1
ATOM 3197 O O . SER A 1 398 ? 5.757 -2.725 4.544 1.00 98.25 398 SER A O 1
ATOM 3199 N N . TRP A 1 399 ? 3.647 -3.368 4.918 1.00 97.94 399 TRP A N 1
ATOM 3200 C CA . TRP A 1 399 ? 3.688 -3.295 6.389 1.00 97.94 399 TRP A CA 1
ATOM 3201 C C . TRP A 1 399 ? 3.792 -4.679 7.044 1.00 97.94 399 TRP A C 1
ATOM 3203 O O . TRP A 1 399 ? 3.278 -4.914 8.129 1.00 97.94 399 TRP A O 1
ATOM 3213 N N . GLY A 1 400 ? 4.420 -5.635 6.357 1.00 97.69 400 GLY A N 1
ATOM 3214 C CA . GLY A 1 400 ? 4.555 -6.998 6.859 1.00 97.69 400 GLY A CA 1
ATOM 3215 C C . GLY A 1 400 ? 3.267 -7.823 6.791 1.00 97.69 400 GLY A C 1
ATOM 3216 O O . GLY A 1 400 ? 2.221 -7.396 6.302 1.00 97.69 400 GLY A O 1
ATOM 3217 N N . THR A 1 401 ? 3.372 -9.074 7.236 1.00 96.94 401 THR A N 1
ATOM 3218 C CA . THR A 1 401 ? 2.295 -10.072 7.135 1.00 96.94 401 THR A CA 1
ATOM 3219 C C . THR A 1 401 ? 1.252 -9.977 8.241 1.00 96.94 401 THR A C 1
ATOM 3221 O O . THR A 1 401 ? 0.196 -10.591 8.105 1.00 96.94 401 THR A O 1
ATOM 3224 N N . HIS A 1 402 ? 1.534 -9.238 9.317 1.00 94.19 402 HIS A N 1
ATOM 3225 C CA . HIS A 1 402 ? 0.604 -9.037 10.432 1.00 94.19 402 HIS A CA 1
ATOM 3226 C C . HIS A 1 402 ? -0.498 -8.028 10.097 1.00 94.19 402 HIS A C 1
ATOM 3228 O O . HIS A 1 402 ? -1.580 -8.082 10.675 1.00 94.19 402 HIS A O 1
ATOM 3234 N N . TRP A 1 403 ? -0.258 -7.153 9.118 1.00 98.06 403 TRP A N 1
ATOM 3235 C CA . TRP A 1 403 ? -1.275 -6.248 8.609 1.00 98.06 403 TRP A CA 1
ATOM 3236 C C . TRP A 1 403 ? -2.262 -6.968 7.677 1.00 98.06 403 TRP A C 1
ATOM 3238 O O . TRP A 1 403 ? -1.862 -7.699 6.764 1.00 98.06 403 TRP A O 1
ATOM 3248 N N . GLY A 1 404 ? -3.563 -6.725 7.858 1.00 98.31 404 GLY A N 1
ATOM 3249 C CA . GLY A 1 404 ? -4.613 -7.272 7.003 1.00 98.31 404 GLY A CA 1
ATOM 3250 C C . GLY A 1 404 ? -4.634 -8.802 6.937 1.00 98.31 404 GLY A C 1
ATOM 3251 O O . GLY A 1 404 ? -4.380 -9.522 7.900 1.00 98.31 404 GLY A O 1
ATOM 3252 N N . VAL A 1 405 ? -4.932 -9.324 5.750 1.00 98.19 405 VAL A N 1
ATOM 3253 C CA . VAL A 1 405 ? -4.996 -10.758 5.471 1.00 98.19 405 VAL A CA 1
ATOM 3254 C C . VAL A 1 405 ? -3.638 -11.220 4.952 1.00 98.19 405 VAL A C 1
ATOM 3256 O O . VAL A 1 405 ? -3.409 -11.270 3.741 1.00 98.19 405 VAL A O 1
ATOM 3259 N N . LYS A 1 406 ? -2.720 -11.551 5.869 1.00 97.62 406 LYS A N 1
ATOM 3260 C CA . LYS A 1 406 ? -1.339 -11.972 5.553 1.00 97.62 406 LYS A CA 1
ATOM 3261 C C . LYS A 1 406 ? -0.579 -10.927 4.717 1.00 97.62 406 LYS A C 1
ATOM 3263 O O . LYS A 1 406 ? 0.119 -11.284 3.768 1.00 97.62 406 LYS A O 1
ATOM 3268 N N . GLY A 1 407 ? -0.758 -9.641 5.023 1.00 98.44 407 GLY A N 1
ATOM 3269 C CA . GLY A 1 407 ? -0.159 -8.520 4.292 1.00 98.44 407 GLY A CA 1
ATOM 3270 C C . GLY A 1 407 ? -0.944 -8.035 3.070 1.00 98.44 407 GLY A C 1
ATOM 3271 O O . GLY A 1 407 ? -0.478 -7.158 2.337 1.00 98.44 407 GLY A O 1
ATOM 3272 N N . TYR A 1 408 ? -2.127 -8.605 2.830 1.00 98.81 408 TYR A N 1
ATOM 3273 C CA . TYR A 1 408 ? -3.031 -8.194 1.760 1.00 98.81 408 TYR A CA 1
ATOM 3274 C C . TYR A 1 408 ? -4.296 -7.540 2.313 1.00 98.81 408 TYR A C 1
ATOM 3276 O O . TYR A 1 408 ? -4.761 -7.862 3.404 1.00 98.81 408 TYR A O 1
ATOM 3284 N N . GLY A 1 409 ? -4.900 -6.662 1.522 1.00 98.56 409 GLY A N 1
ATOM 3285 C CA . GLY A 1 409 ? -6.178 -6.032 1.839 1.00 98.56 409 GLY A CA 1
ATOM 3286 C C . GLY A 1 409 ? -7.156 -6.102 0.681 1.00 98.56 409 GLY A C 1
ATOM 3287 O O . GLY A 1 409 ? -6.765 -6.356 -0.460 1.00 98.56 409 GLY A O 1
ATOM 3288 N N . TYR A 1 410 ? -8.429 -5.863 0.979 1.00 98.75 410 TYR A N 1
ATOM 3289 C CA . TYR A 1 410 ? -9.452 -5.674 -0.039 1.00 98.75 410 TYR A CA 1
ATOM 3290 C C . TYR A 1 410 ? -10.038 -4.283 0.127 1.00 98.75 410 TYR A C 1
ATOM 3292 O O . TYR A 1 410 ? -10.475 -3.927 1.216 1.00 98.75 410 TYR A O 1
ATOM 3300 N N . MET A 1 411 ? -10.027 -3.487 -0.936 1.00 98.62 411 MET A N 1
ATOM 3301 C CA . MET A 1 411 ? -10.543 -2.118 -0.925 1.00 98.62 411 MET A CA 1
ATOM 3302 C C . MET A 1 411 ? -11.669 -2.002 -1.930 1.00 98.62 411 MET A C 1
ATOM 3304 O O . MET A 1 411 ? -11.601 -2.588 -3.005 1.00 98.62 411 MET A O 1
ATOM 3308 N N . THR A 1 412 ? -12.699 -1.248 -1.577 1.00 98.44 412 THR A N 1
ATOM 3309 C CA . THR A 1 412 ? -13.846 -0.995 -2.448 1.00 98.44 412 THR A CA 1
ATOM 3310 C C . THR A 1 412 ? -13.405 -0.499 -3.829 1.00 98.44 412 THR A C 1
ATOM 3312 O O . THR A 1 412 ? -12.561 0.386 -3.938 1.00 98.44 412 THR A O 1
ATOM 3315 N N . ARG A 1 413 ? -14.010 -1.061 -4.875 1.00 98.62 413 ARG A N 1
ATOM 3316 C CA . ARG A 1 413 ? -13.842 -0.683 -6.283 1.00 98.62 413 ARG A CA 1
ATOM 3317 C C . ARG A 1 413 ? -15.184 -0.211 -6.848 1.00 98.62 413 ARG A C 1
ATOM 3319 O O . ARG A 1 413 ? -16.235 -0.638 -6.375 1.00 98.62 413 ARG A O 1
ATOM 3326 N N . ASN A 1 414 ? -15.147 0.638 -7.869 1.00 97.50 414 ASN A N 1
ATOM 3327 C CA . ASN A 1 414 ? -16.296 1.225 -8.557 1.00 97.50 414 ASN A CA 1
ATOM 3328 C C . ASN A 1 414 ? -17.225 2.025 -7.627 1.00 97.50 414 ASN A C 1
ATOM 3330 O O . ASN A 1 414 ? -18.443 2.026 -7.801 1.00 97.50 414 ASN A O 1
ATOM 3334 N N . LYS A 1 415 ? -16.658 2.709 -6.626 1.00 95.56 415 LYS A N 1
ATOM 3335 C CA . LYS A 1 415 ? -17.395 3.618 -5.728 1.00 95.56 415 LYS A CA 1
ATOM 3336 C C . LYS A 1 415 ? -16.670 4.953 -5.598 1.00 95.56 415 LYS A C 1
ATOM 3338 O O . LYS A 1 415 ? -16.227 5.325 -4.516 1.00 95.56 415 LYS A O 1
ATOM 3343 N N . GLY A 1 416 ? -16.538 5.641 -6.730 1.00 95.38 416 GLY A N 1
ATOM 3344 C CA . GLY A 1 416 ? -16.003 6.999 -6.787 1.00 95.38 416 GLY A CA 1
ATOM 3345 C C . GLY A 1 416 ? -14.511 7.084 -6.481 1.00 95.38 416 GLY A C 1
ATOM 3346 O O . GLY A 1 416 ? -14.111 7.980 -5.746 1.00 95.38 416 GLY A O 1
ATOM 3347 N N . ASN A 1 417 ? -13.699 6.162 -7.015 1.00 97.56 417 ASN A N 1
ATOM 3348 C CA . ASN A 1 417 ? -12.250 6.153 -6.823 1.00 97.56 417 ASN A CA 1
ATOM 3349 C C . ASN A 1 417 ? -11.872 6.147 -5.330 1.00 97.56 417 ASN A C 1
ATOM 3351 O O . ASN A 1 417 ? -11.157 7.026 -4.843 1.00 97.56 417 ASN A O 1
ATOM 3355 N N . MET A 1 418 ? -12.409 5.162 -4.595 1.00 97.62 418 MET A N 1
ATOM 3356 C CA . MET A 1 418 ? -12.251 5.027 -3.144 1.00 97.62 418 MET A CA 1
ATOM 3357 C C . MET A 1 418 ? -10.790 5.237 -2.733 1.00 97.62 418 MET A C 1
ATOM 3359 O O . MET A 1 418 ? -9.894 4.520 -3.179 1.00 97.62 418 MET A O 1
ATOM 3363 N N . CYS A 1 419 ? -10.565 6.239 -1.884 1.00 97.88 419 CYS A N 1
ATOM 3364 C CA . CYS A 1 419 ? -9.248 6.600 -1.362 1.00 97.88 419 CYS A CA 1
ATOM 3365 C C . CYS A 1 419 ? -8.178 6.827 -2.440 1.00 97.88 419 CYS A C 1
ATOM 3367 O O . CYS A 1 419 ? -7.000 6.593 -2.179 1.00 97.88 419 CYS A O 1
ATOM 3369 N N . HIS A 1 420 ? -8.591 7.324 -3.612 1.00 97.88 420 HIS A N 1
ATOM 3370 C CA . HIS A 1 420 ? -7.747 7.687 -4.753 1.00 97.88 420 HIS A CA 1
ATOM 3371 C C . HIS A 1 420 ? -7.012 6.520 -5.430 1.00 97.88 420 HIS A C 1
ATOM 3373 O O . HIS A 1 420 ? -6.039 6.742 -6.150 1.00 97.88 420 HIS A O 1
ATOM 3379 N N . VAL A 1 421 ? -7.481 5.282 -5.241 1.00 98.31 421 VAL A N 1
ATOM 3380 C CA . VAL A 1 421 ? -6.829 4.056 -5.737 1.00 98.31 421 VAL A CA 1
ATOM 3381 C C . VAL A 1 421 ? -6.511 4.055 -7.241 1.00 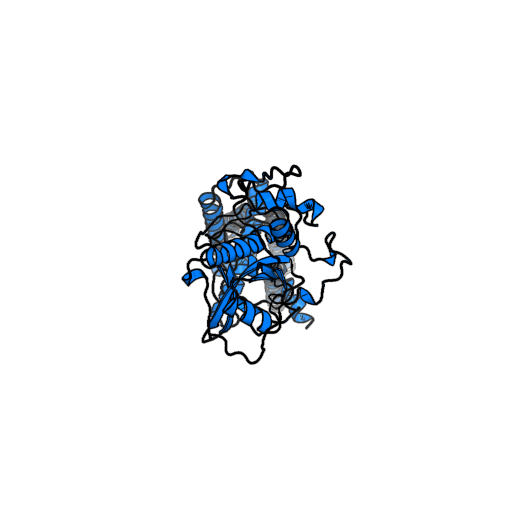98.31 421 VAL A C 1
ATOM 3383 O O . VAL A 1 421 ? -5.541 3.433 -7.660 1.00 98.31 421 VAL A O 1
ATOM 3386 N N . ALA A 1 422 ? -7.281 4.764 -8.064 1.00 98.06 422 ALA A N 1
ATOM 3387 C CA . ALA A 1 422 ? -7.076 4.900 -9.506 1.00 98.06 422 ALA A CA 1
ATOM 3388 C C . ALA A 1 422 ? -6.526 6.275 -9.925 1.00 98.06 422 ALA A C 1
ATOM 3390 O O . ALA A 1 422 ? -6.460 6.566 -11.114 1.00 98.06 422 ALA A O 1
ATOM 3391 N N . SER A 1 423 ? -6.109 7.132 -8.989 1.00 96.19 423 SER A N 1
ATOM 3392 C CA . SER A 1 423 ? -5.592 8.466 -9.327 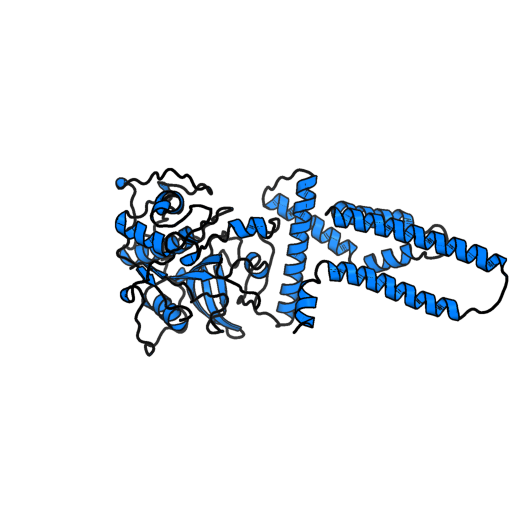1.00 96.19 423 SER A CA 1
ATOM 3393 C C . SER A 1 423 ? -4.149 8.476 -9.818 1.00 96.19 423 SER A C 1
ATOM 3395 O O . SER A 1 423 ? -3.739 9.400 -10.513 1.00 96.19 423 SER A O 1
ATOM 3397 N N . MET A 1 424 ? -3.348 7.484 -9.419 1.00 93.50 424 MET A N 1
ATOM 3398 C CA . MET A 1 424 ? -1.890 7.504 -9.618 1.00 93.50 424 MET A CA 1
ATOM 3399 C C . MET A 1 424 ? -1.330 6.119 -9.961 1.00 93.50 424 MET A C 1
ATOM 3401 O O . MET A 1 424 ? -0.278 5.716 -9.461 1.00 93.50 424 MET A O 1
ATOM 3405 N N . GLY A 1 425 ? -2.079 5.349 -10.752 1.00 97.38 425 GLY A N 1
ATOM 3406 C CA . GLY A 1 425 ? -1.672 4.008 -11.160 1.00 97.38 425 GLY A CA 1
ATOM 3407 C C . GLY A 1 425 ? -0.515 4.041 -12.155 1.00 97.38 425 GLY A C 1
ATOM 3408 O O . GLY A 1 425 ? -0.530 4.836 -13.087 1.00 97.38 425 GLY A O 1
ATOM 3409 N N . SER A 1 426 ? 0.476 3.169 -11.994 1.00 97.88 426 SER A N 1
ATOM 3410 C CA . SER A 1 426 ? 1.553 2.986 -12.975 1.00 97.88 426 SER A CA 1
ATOM 3411 C C . SER A 1 426 ? 2.094 1.556 -12.966 1.00 97.88 426 SER A C 1
ATOM 3413 O O . SER A 1 426 ? 1.975 0.837 -11.970 1.00 97.88 426 SER A O 1
ATOM 3415 N N . PHE A 1 427 ? 2.651 1.104 -14.088 1.00 98.31 427 PHE A N 1
ATOM 3416 C CA . PHE A 1 427 ? 3.244 -0.230 -14.212 1.00 98.31 427 PHE A CA 1
ATOM 3417 C C . PHE A 1 427 ? 4.391 -0.261 -15.245 1.00 98.31 427 PHE A C 1
ATOM 3419 O O . PHE A 1 427 ? 4.346 0.514 -16.203 1.00 98.31 427 PHE A O 1
ATOM 3426 N N . PRO A 1 428 ? 5.409 -1.128 -15.061 1.00 97.12 428 PRO A N 1
ATOM 3427 C CA . PRO A 1 428 ? 6.549 -1.281 -15.981 1.00 97.12 428 PRO A CA 1
ATOM 3428 C C . PRO A 1 428 ? 6.190 -2.105 -17.239 1.00 97.12 428 PRO A C 1
ATOM 3430 O O . PRO A 1 428 ? 5.107 -2.690 -17.292 1.00 97.12 428 PRO A O 1
ATOM 3433 N N . ILE A 1 429 ? 7.073 -2.185 -18.251 1.00 93.19 429 ILE A N 1
ATOM 3434 C CA . ILE A 1 429 ? 6.773 -2.773 -19.590 1.00 93.19 429 ILE A CA 1
ATOM 3435 C C . ILE A 1 429 ? 7.621 -4.005 -19.951 1.00 93.19 429 ILE A C 1
ATOM 3437 O O . ILE A 1 429 ? 8.868 -3.909 -19.964 1.00 93.19 429 ILE A O 1
#

Nearest PDB structures (foldseek):
  3qj3-assembly2_B  TM=9.116E-01  e=1.043E-29  Tenebrio molitor
  7pk4-assembly1_A  TM=9.753E-01  e=7.597E-27  Homo sapiens
  5mqy-assembly1_A  TM=9.708E-01  e=1.756E-26  Homo sapiens
  2yj9-assembly1_A  TM=9.707E-01  e=2.196E-26  Homo sapiens
  8a4u-assembly4_D  TM=9.704E-01  e=8.871E-26  Homo sapiens

Secondary structure (DSSP, 8-state):
-HHHHHTTTHHHHHHHHHHHHHHHHHHHHHHHHHHS-----HHHHHHHHHHHHHHHHHHHHHHHHHHHHHHTT-HHHHHHHHHHHIIIIIS-SSS---HHHHHHHHHHHTTHHHHHHHHHHHHHHHHHHTT----HHHHHHHHHHHHHHHHHHHHHHHHHHTTS-SEEE---TTTT--HHHHHHH--B--GGGSTTTTPPPPGGGB----TTSPPPS-EEGGGGT-PPPP-B--SSS-HHHHHHHHHHHHHHHHHHS----B-HHHHHHH-GGGT--GGG-B-HHHHHHHHHHT-EEBTTTS---SS--SS----GGGEEE--S-EEEPPTT-HHHHHHHHHHT--EEEEE----HHHHTEEEE-B--S---S--EEEEEEEEEEETTTEEEEEEE-SB-SSSTBTTEEEEE-SSSSGGGTTTS-EEE-

Organism: Brugia pahangi (NCBI:txid6280)